Protein AF-A0A818BGX9-F1 (afdb_monomer)

Solvent-accessible surface area (backbone atoms only — not comparable to full-atom values): 33269 Å² total; per-residue (Å²): 142,80,85,79,82,78,72,84,65,78,81,66,93,60,72,64,82,70,51,73,83,67,43,40,22,40,37,16,56,45,73,64,60,43,51,55,49,51,53,52,30,45,78,64,61,48,60,58,11,75,80,38,53,49,76,35,59,57,64,50,72,66,58,55,50,48,51,55,51,49,47,65,74,65,59,83,63,62,62,47,40,38,39,36,38,64,73,37,43,53,87,83,72,90,60,61,64,45,74,52,76,49,76,57,94,96,38,80,45,69,38,37,38,37,58,46,76,44,52,84,87,57,50,73,67,56,49,50,50,54,51,49,50,58,62,46,47,69,38,68,70,68,69,93,82,58,80,88,78,63,86,72,74,76,74,72,97,62,77,32,60,43,54,78,37,94,31,13,29,40,20,46,35,44,57,77,51,80,71,48,45,50,45,36,33,73,78,67,58,37,38,33,36,38,38,37,45,25,75,65,57,40,67,74,66,44,48,66,61,52,38,49,75,41,75,26,47,71,44,79,52,69,40,81,77,64,62,68,60,46,68,70,70,34,65,72,52,40,54,50,46,68,60,49,50,60,56,55,44,49,54,40,70,69,28,35,93,91,53,53,36,29,34,38,36,21,22,74,79,20,27,32,58,27,28,27,51,52,40,52,49,32,46,73,67,71,39,51,75,68,47,29,47,49,52,40,31,63,20,30,51,68,21,38,49,64,27,54,48,79,66,82,47,103,48,69,82,91,78,89,70,70,45,53,74,44,77,42,78,31,34,44,31,44,29,39,72,91,44,87,84,57,60,54,74,44,81,54,54,87,87,59,50,51,86,70,79,44,80,45,45,40,66,29,26,45,35,42,34,34,32,41,27,32,72,83,79,72,42,62,51,90,68,82,39,42,36,43,34,37,31,32,74,87,78,69,48,75,42,78,42,72,45,48,64,46,95,58,93,68,42,38,28,41,34,78,49,38,39,62,84,47,25,72,76,56,49,30,61,56,45,50,22,30,34,31,41,35,43,38,43,95,44,39,73,70,62,51,74,45,55,50,29,72,49,35,36,41,42,45,88,54,80,50,60,80,75,80,51,74,73,55,75,77,46,85,73,81,85,83,78,84,79,73,82,76,79,78,84,74,78,61,66,67,60,55,50,52,55,53,51,56,68,48,44,63,59,54,51,50,54,54,46,37,62,74,72,63,70,73,72,84,83,62,71,87,49,72,43,46,51,46,20,54,51,28,48,50,49,52,54,52,48,52,53,41,36,77,74,75,42,53,73,68,61,40,50,54,52,47,56,61,43,44,53,54,25,49,58,21,39,53,53,38,52,50,53,53,49,55,54,48,65,75,70,108

Foldseek 3Di:
DDPPPDDPPPPDDDQDWDDQQDFEAEEAQDPVVQVVVVVVCSVLVHGDHPVRYYHDLEDDPVNVVVCQVSCVVRPPDLEYEYEYEARRHYPPPPDQKDWDWDDDPNDIGIRIYGYHYDHPPDDPVNSSVVSLCVVVCQLEVDDPPPPPPHDDDPHDPAFFWTALDPQEIEFFDAQDDLVVLLCCCPVVVAAEEEEQAAPVRCVVRVRCVSNVVNNHHYHYQHDDDQDPCCCFPPPVSVVSCVPRLVVVLCLRHVADPVRGHYYYYYYNGSAASVLASQLVSSVVSVDDNSSSLSNRCRRGVNNSNRYDYAPVDPHHDDDQAAFAKAKDFWWKWKAFPVDRPDIDIDTDHPQDADPDAAEHELRIKIKIKIWMATPPPRFTDDADFKWKWKAAPPLRDIQIDGFDFDPDRGTMTMDMGRCNVCVVSVQQDWFWIWIWIWTDHPRYPDTDIHTHYRTYTYHHPDDRPPDPNVVCVPPDDDDDDDDDDDDDDDDDVVVVVVVVVVVCVVVVVVVVVCVVVVPDPPPQDPDDLSVLQVVLVVVLVVLVVCCVPPDPPVVSVVVNVVSVVSNVVSVVVRVVVVVVVVVVVD

Sequence (586 aa):
MLSINNNKQTLQDDKLIENENFGLGIIAETKEDLQLFQEICLKNFLPISKNNCHISLECNQNIIEYYLTTGINYLHSEYAMIVLLKNVQYSELSSLLYQKEFSLNNKLYTYHLRILIQNNNESQEELITKILNNLLSEVFFIDHDDHASIPSLPAPKQPQFVSISSYSQIACWPLPRRRDLKRFRQDLGVTHILTLLNNNEIKQTNICNHIKSADIESLHVPIAGAEISIFTSSQATIDLLMEQLPTIRDLLLNSTITTPVKMIIHCAAGLHRTGTITYLLLRLCHFTSNQALLIINRTRAITARQGKFIGSTDHTIDVKVTSEVTLENVELNIADRDNAAQVKTYKLTYPNPLSNNLEIDYHQKLIVKFQIKDKQTDEFIRVQQTFLRFTNKQSNKEVIYLAEATNGVNSQYKVEVDLTINANDFHHQSGAYELVLIVGDALLQKSFSWKLNDNIQLSFHEDSVPDTDHLSLYSAKREIIHQFREEEKRPPTIVSLVFSGLTLLPLLILLISWLKLGFNLSGLPLGLSPLGFHISHGAAFALMYFYWKYLDMFQTMRYLALVSIPLFLFGHRVLAILAARREKKA

Radius of gyration: 58.37 Å; Cα contacts (8 Å, |Δi|>4): 889; chains: 1; bounding box: 131×66×163 Å

pLDDT: mean 79.51, std 16.0, range [22.09, 96.88]

Mean predicted aligned error: 18.58 Å

Secondary structure (DSSP, 8-state):
------------S------TT-SEEEEESSHHHHHHHHHHHHHTT--EEEEEEEE-SB--HHHHHHHHHHHHHT-S-SEEEEEE-TT-B-TT---SEEEEEEEETTEEEEEEEEEEE--TT--HHHHHHHHHHHHHHHHH---TT-TTTS-PPPPPSSPPPEEEETTEEEEEES---HHHHHHHHHTT---EEEE---HHHHHHH-HHHHHHHTT-EEEE-----S-TTHHHH-HHHHHHHHHHHHHHHHHHHT-BTTB-EEEEEE-SSSSHHHHHHHHHHHHHTT--HHHHHHHHHHH-HHHHHH---TTTSS--------B-EEEEEEEEEEEESS-TT-EEEEEE-TTPPB-S-EEE-TTEEEEEEEEEEETTT--B---SEEEEEEEETTT--EEEEEPEEPSSSS--EEEEEETTTSGGGGTT--EEEEEEEEEE-TTBS--EEEEEEEEEEE--SS-------GGGGGSPPPP----PPPPP-PPPHHHHHHHHHHHHHHHHHHHHHHHHTT---TT---SHHHHHHHHHHHHHHHHHHHHHHT--HHHHHHHHHHHHHHHHHHHHHHHHHHHHHHHTT-

Structure (mmCIF, N/CA/C/O backbone):
data_AF-A0A818BGX9-F1
#
_entry.id   AF-A0A818BGX9-F1
#
loop_
_atom_site.group_PDB
_atom_site.id
_atom_site.type_symbol
_atom_site.label_atom_id
_atom_site.label_alt_id
_atom_site.label_comp_id
_atom_site.label_asym_id
_atom_site.label_entity_id
_atom_site.label_seq_id
_atom_site.pdbx_PDB_ins_code
_atom_site.Cartn_x
_atom_site.Cartn_y
_atom_site.Cartn_z
_atom_site.occupancy
_atom_site.B_iso_or_equiv
_atom_site.auth_seq_id
_atom_site.auth_comp_id
_atom_site.auth_asym_id
_atom_site.auth_atom_id
_atom_site.pdbx_PDB_model_num
ATOM 1 N N . MET A 1 1 ? -10.110 -8.959 4.797 1.00 25.20 1 MET A N 1
ATOM 2 C CA . MET A 1 1 ? -11.394 -8.805 4.083 1.00 25.20 1 MET A CA 1
ATOM 3 C C . MET A 1 1 ? -12.495 -8.700 5.134 1.00 25.20 1 MET A C 1
ATOM 5 O O . MET A 1 1 ? -13.000 -9.712 5.585 1.00 25.20 1 MET A O 1
ATOM 9 N N . LEU A 1 2 ? -12.786 -7.485 5.597 1.00 22.75 2 LEU A N 1
ATOM 10 C CA . LEU A 1 2 ? -13.948 -7.161 6.430 1.00 22.75 2 LEU A CA 1
ATOM 11 C C . LEU A 1 2 ? -14.461 -5.825 5.886 1.00 22.75 2 LEU A C 1
ATOM 13 O O . LEU A 1 2 ? -13.975 -4.766 6.266 1.00 22.75 2 LEU A O 1
ATOM 17 N N . SER A 1 3 ? -15.358 -5.883 4.900 1.00 22.09 3 SER A N 1
ATOM 18 C CA . SER A 1 3 ? -16.088 -4.704 4.441 1.00 22.09 3 SER A CA 1
ATOM 19 C C . SER A 1 3 ? -17.180 -4.419 5.465 1.00 22.09 3 SER A C 1
ATOM 21 O O . SER A 1 3 ? -18.201 -5.107 5.505 1.00 22.09 3 SER A O 1
ATOM 23 N N . ILE A 1 4 ? -16.959 -3.428 6.321 1.00 27.66 4 ILE A N 1
ATOM 24 C CA . ILE A 1 4 ? -18.020 -2.890 7.166 1.00 27.66 4 ILE A CA 1
ATOM 25 C C . ILE A 1 4 ? -18.866 -2.001 6.253 1.00 27.66 4 ILE A C 1
ATOM 27 O O . ILE A 1 4 ? -18.464 -0.895 5.893 1.00 27.66 4 ILE A O 1
ATOM 31 N N . ASN A 1 5 ? -20.012 -2.526 5.816 1.00 22.70 5 ASN A N 1
ATOM 32 C CA . ASN A 1 5 ? -21.036 -1.747 5.130 1.00 22.70 5 ASN A CA 1
ATOM 33 C C . ASN A 1 5 ? -21.597 -0.713 6.113 1.00 22.70 5 ASN A C 1
ATOM 35 O O . ASN A 1 5 ? -22.509 -1.003 6.883 1.00 22.70 5 ASN A O 1
ATOM 39 N N . ASN A 1 6 ? -21.057 0.503 6.069 1.00 27.59 6 ASN A N 1
ATOM 40 C CA . ASN A 1 6 ? -21.626 1.658 6.749 1.00 27.59 6 ASN A CA 1
ATOM 41 C C . ASN A 1 6 ? -22.744 2.244 5.884 1.00 27.59 6 ASN A C 1
ATOM 43 O O . ASN A 1 6 ? -22.560 3.227 5.167 1.00 27.59 6 ASN A O 1
ATOM 47 N N . ASN A 1 7 ? -23.935 1.653 5.980 1.00 23.97 7 ASN A N 1
ATOM 48 C CA . ASN A 1 7 ? -25.135 2.438 5.742 1.00 23.97 7 ASN A CA 1
ATOM 49 C C . ASN A 1 7 ? -25.227 3.471 6.868 1.00 23.97 7 ASN A C 1
ATOM 51 O O . ASN A 1 7 ? -25.398 3.113 8.031 1.00 23.97 7 ASN A O 1
ATOM 55 N N . LYS A 1 8 ? -25.143 4.758 6.509 1.00 26.56 8 LYS A N 1
ATOM 56 C CA . LYS A 1 8 ? -25.693 5.851 7.315 1.00 26.56 8 LYS A CA 1
ATOM 57 C C . LYS A 1 8 ? -27.200 5.614 7.451 1.00 26.56 8 LYS A C 1
ATOM 59 O O . LYS A 1 8 ? -27.995 6.176 6.706 1.00 26.56 8 LYS A O 1
ATOM 64 N N . GLN A 1 9 ? -27.597 4.794 8.414 1.00 23.12 9 GLN A N 1
ATOM 65 C CA . GLN A 1 9 ? -28.714 5.202 9.240 1.00 23.12 9 GLN A CA 1
ATOM 66 C C . GLN A 1 9 ? -28.134 6.210 10.220 1.00 23.12 9 GLN A C 1
ATOM 68 O O . GLN A 1 9 ? -27.213 5.914 10.976 1.00 23.12 9 GLN A O 1
ATOM 73 N N . THR A 1 10 ? -28.623 7.441 10.112 1.00 25.50 10 THR A N 1
ATOM 74 C CA . THR A 1 10 ? -28.671 8.397 11.215 1.00 25.50 10 THR A CA 1
ATOM 75 C C . THR A 1 10 ? -28.827 7.629 12.523 1.00 25.50 10 THR A C 1
ATOM 77 O O . THR A 1 10 ? -29.871 7.010 12.730 1.00 25.50 10 THR A O 1
ATOM 80 N N . LEU A 1 11 ? -27.770 7.606 13.343 1.00 26.84 11 LEU A N 1
ATOM 81 C CA . LEU A 1 11 ? -27.820 7.076 14.700 1.00 26.84 11 LEU A CA 1
ATOM 82 C C . LEU A 1 11 ? -28.851 7.916 15.443 1.00 26.84 11 LEU A C 1
ATOM 84 O O . LEU A 1 11 ? -28.575 9.046 15.841 1.00 26.84 11 LEU A O 1
ATOM 88 N N . GLN A 1 12 ? -30.063 7.374 15.506 1.00 26.20 12 GLN A N 1
ATOM 89 C CA . GLN A 1 12 ? -31.134 7.875 16.336 1.00 26.20 12 GLN A CA 1
ATOM 90 C C . GLN A 1 12 ? -30.629 7.925 17.774 1.00 26.20 12 GLN A C 1
ATOM 92 O O . GLN A 1 12 ? -29.952 7.007 18.248 1.00 26.20 12 GLN A O 1
ATOM 97 N N . ASP A 1 13 ? -30.948 9.039 18.424 1.00 34.31 13 ASP A N 1
ATOM 98 C CA . ASP A 1 13 ? -31.049 9.156 19.867 1.00 34.31 13 ASP A CA 1
ATOM 99 C C . ASP A 1 13 ? -31.645 7.867 20.434 1.00 34.31 13 ASP A C 1
ATOM 101 O O . ASP A 1 13 ? -32.786 7.574 20.112 1.00 34.31 13 ASP A O 1
ATOM 105 N N . ASP A 1 14 ? -30.863 7.076 21.178 1.00 36.25 14 ASP A N 1
ATOM 106 C CA . ASP A 1 14 ? -31.339 6.095 22.168 1.00 36.25 14 ASP A CA 1
ATOM 107 C C . ASP A 1 14 ? -30.148 5.345 22.798 1.00 36.25 14 ASP A C 1
ATOM 109 O O . ASP A 1 14 ? -29.840 4.191 22.500 1.00 36.25 14 ASP A O 1
ATOM 113 N N . LYS A 1 15 ? -29.449 6.015 23.721 1.00 36.53 15 LYS A N 1
ATOM 114 C CA . LYS A 1 15 ? -28.529 5.378 24.680 1.00 36.53 15 LYS A CA 1
ATOM 115 C C . LYS A 1 15 ? -29.202 5.372 26.051 1.00 36.53 15 LYS A C 1
ATOM 117 O O . LYS A 1 15 ? -28.933 6.232 26.886 1.00 36.53 15 LYS A O 1
ATOM 122 N N . LEU A 1 16 ? -30.133 4.441 26.259 1.00 37.06 16 LEU A N 1
ATOM 123 C CA . LEU A 1 16 ? -30.918 4.363 27.494 1.00 37.06 16 LEU A CA 1
ATOM 124 C C . LEU A 1 16 ? -30.311 3.388 28.502 1.00 37.06 16 LEU A C 1
ATOM 126 O O . LEU A 1 16 ? -30.091 2.211 28.230 1.00 37.06 16 LEU A O 1
ATOM 130 N N . ILE A 1 17 ? -30.063 3.916 29.695 1.00 44.72 17 ILE A N 1
ATOM 131 C CA . ILE A 1 17 ? -29.508 3.224 30.852 1.00 44.72 17 ILE A CA 1
ATOM 132 C C . ILE A 1 17 ? -30.648 3.028 31.845 1.00 44.72 17 ILE A C 1
ATOM 134 O O . ILE A 1 17 ? -31.070 3.985 32.492 1.00 44.72 17 ILE A O 1
ATOM 138 N N . GLU A 1 18 ? -31.115 1.795 32.010 1.00 41.09 18 GLU A N 1
ATOM 139 C CA . GLU A 1 18 ? -32.065 1.447 33.065 1.00 41.09 18 GLU A CA 1
ATOM 140 C C . GLU A 1 18 ? -31.373 0.633 34.155 1.00 41.09 18 GLU A C 1
ATOM 142 O O . GLU A 1 18 ? -30.924 -0.490 33.939 1.00 41.09 18 GLU A O 1
ATOM 147 N N . ASN A 1 19 ? -31.294 1.216 35.350 1.00 43.47 19 ASN A N 1
ATOM 148 C CA . ASN A 1 19 ? -31.207 0.470 36.599 1.00 43.47 19 ASN A CA 1
ATOM 149 C C . ASN A 1 19 ? -31.878 1.340 37.670 1.00 43.47 19 ASN A C 1
ATOM 151 O O . ASN A 1 19 ? -31.288 2.299 38.163 1.00 43.47 19 ASN A O 1
ATOM 155 N N . GLU A 1 20 ? -33.158 1.084 37.948 1.00 45.78 20 GLU A N 1
ATOM 156 C CA . GLU A 1 20 ? -34.030 2.019 38.682 1.00 45.78 20 GLU A CA 1
ATOM 157 C C . GLU A 1 20 ? -33.671 2.194 40.165 1.00 45.78 20 GLU A C 1
ATOM 159 O O . GLU A 1 20 ? -34.152 3.123 40.810 1.00 45.78 20 GLU A O 1
ATOM 164 N N . ASN A 1 21 ? -32.813 1.333 40.717 1.00 45.28 21 ASN A N 1
ATOM 165 C CA . ASN A 1 21 ? -32.741 1.164 42.167 1.00 45.28 21 ASN A CA 1
ATOM 166 C C . ASN A 1 21 ? -31.435 1.624 42.823 1.00 45.28 21 ASN A C 1
ATOM 168 O O . ASN A 1 21 ? -31.417 1.759 44.043 1.00 45.28 21 ASN A O 1
ATOM 172 N N . PHE A 1 22 ? -30.349 1.881 42.080 1.00 53.53 22 PHE A N 1
ATOM 173 C CA . PHE A 1 22 ? -29.085 2.273 42.716 1.00 53.53 22 PHE A CA 1
ATOM 174 C C . PHE A 1 22 ? -28.110 3.011 41.779 1.00 53.53 22 PHE A C 1
ATOM 176 O O . PHE A 1 22 ? -27.822 2.546 40.675 1.00 53.53 22 PHE A O 1
ATOM 183 N N . GLY A 1 23 ? -27.591 4.162 42.228 1.00 61.81 23 GLY A N 1
ATOM 184 C CA . GLY A 1 23 ? -26.737 5.057 41.444 1.00 61.81 23 GLY A CA 1
ATOM 185 C C . GLY A 1 23 ? -26.395 6.375 42.161 1.00 61.81 23 GLY A C 1
ATOM 186 O O . GLY A 1 23 ? -26.881 6.626 43.263 1.00 61.81 23 GLY A O 1
ATOM 187 N N . LEU A 1 24 ? -25.567 7.198 41.513 1.00 70.12 24 LEU A N 1
ATOM 188 C CA . LEU A 1 24 ? -25.260 8.596 41.802 1.00 70.12 24 LEU A CA 1
ATOM 189 C C . LEU A 1 24 ? -26.543 9.352 42.156 1.00 70.12 24 LEU A C 1
ATOM 191 O O . LEU A 1 24 ? -27.489 9.391 41.364 1.00 70.12 24 LEU A O 1
ATOM 195 N N . GLY A 1 25 ? -26.557 9.906 43.364 1.00 75.00 25 GLY A N 1
ATOM 196 C CA . GLY A 1 25 ? -27.615 10.777 43.829 1.00 75.00 25 GLY A CA 1
ATOM 197 C C . GLY A 1 25 ? -27.369 12.210 43.389 1.00 75.00 25 GLY A C 1
ATOM 198 O O . GLY A 1 25 ? -26.225 12.659 43.395 1.00 75.00 25 GLY A O 1
ATOM 199 N N . ILE A 1 26 ? -28.416 12.932 43.005 1.00 79.50 26 ILE A N 1
ATOM 200 C CA . ILE A 1 26 ? -28.306 14.349 42.632 1.00 79.50 26 ILE A CA 1
ATOM 201 C C . ILE A 1 26 ? -29.269 15.165 43.468 1.00 79.50 26 ILE A C 1
ATOM 203 O O . ILE A 1 26 ? -30.447 14.822 43.593 1.00 79.50 26 ILE A O 1
ATOM 207 N N . ILE A 1 27 ? -28.754 16.261 44.014 1.00 83.00 27 ILE A N 1
ATOM 208 C CA . ILE A 1 27 ? -29.549 17.275 44.693 1.00 83.00 27 ILE A CA 1
ATOM 209 C C . ILE A 1 27 ? -29.420 18.568 43.899 1.00 83.00 27 ILE A C 1
ATOM 211 O O . ILE A 1 27 ? -28.313 19.048 43.642 1.00 83.00 27 ILE A O 1
ATOM 215 N N . ALA A 1 28 ? -30.567 19.104 43.498 1.00 83.12 28 ALA A N 1
ATOM 216 C CA . ALA A 1 28 ? -30.680 20.348 42.754 1.00 83.12 28 ALA A CA 1
ATOM 217 C C . ALA A 1 28 ? -31.635 21.307 43.470 1.00 83.12 28 ALA A C 1
ATOM 219 O O . ALA A 1 28 ? -32.585 20.872 44.119 1.00 83.12 28 ALA A O 1
ATOM 220 N N . GLU A 1 29 ? -31.414 22.609 43.313 1.00 81.00 29 GLU A N 1
ATOM 221 C CA . GLU A 1 29 ? -32.342 23.629 43.810 1.00 81.00 29 GLU A CA 1
ATOM 222 C C . GLU A 1 29 ? -33.623 23.669 42.962 1.00 81.00 29 GLU A C 1
ATOM 224 O O . GLU A 1 29 ? -34.730 23.749 43.496 1.00 81.00 29 GLU A O 1
ATOM 229 N N . THR A 1 30 ? -33.480 23.572 41.636 1.00 81.44 30 THR A N 1
ATOM 230 C CA . THR A 1 30 ? -34.592 23.666 40.688 1.00 81.44 30 THR A CA 1
ATOM 231 C C . THR A 1 30 ? -34.839 22.345 39.960 1.00 81.44 30 THR A C 1
ATOM 233 O O . THR A 1 30 ? -33.956 21.500 39.793 1.00 81.44 30 THR A O 1
ATOM 236 N N . LYS A 1 31 ? -36.080 22.161 39.493 1.00 80.56 31 LYS A N 1
ATOM 237 C CA . LYS A 1 31 ? -36.464 20.997 38.682 1.00 80.56 31 LYS A CA 1
ATOM 238 C C . LYS A 1 31 ? -35.789 21.001 37.306 1.00 80.56 31 LYS A C 1
ATOM 240 O O . LYS A 1 31 ? -35.501 19.933 36.775 1.00 80.56 31 LYS A O 1
ATOM 245 N N . GLU A 1 32 ? -35.553 22.185 36.751 1.00 82.75 32 GLU A N 1
ATOM 246 C CA . GLU A 1 32 ? -34.944 22.380 35.433 1.00 82.75 32 GLU A CA 1
ATOM 247 C C . GLU A 1 32 ? -33.469 21.963 35.448 1.00 82.75 32 GLU A C 1
ATOM 249 O O . GLU A 1 32 ? -33.052 21.170 34.605 1.00 82.75 32 GLU A O 1
ATOM 254 N N . ASP A 1 33 ? -32.713 22.379 36.469 1.00 80.56 33 ASP A N 1
ATOM 255 C CA . ASP A 1 33 ? -31.312 21.975 36.641 1.00 80.56 33 ASP A CA 1
ATOM 256 C C . ASP A 1 33 ? -31.177 20.462 36.836 1.00 80.56 33 ASP A C 1
ATOM 258 O O . ASP A 1 33 ? -30.280 19.828 36.273 1.00 80.56 33 ASP A O 1
ATOM 262 N N . LEU A 1 34 ? -32.100 19.865 37.600 1.00 82.12 34 LEU A N 1
ATOM 263 C CA . LEU A 1 34 ? -32.136 18.422 37.809 1.00 82.12 34 LEU A CA 1
ATOM 264 C C . LEU A 1 34 ? -32.373 17.668 36.496 1.00 82.12 34 LEU A C 1
ATOM 266 O O . LEU A 1 34 ? -31.681 16.688 36.228 1.00 82.12 34 LEU A O 1
ATOM 270 N N . GLN A 1 35 ? -33.329 18.119 35.678 1.00 81.94 35 GLN A N 1
ATOM 271 C CA . GLN A 1 35 ? -33.636 17.497 34.387 1.00 81.94 35 GLN A CA 1
ATOM 272 C C . GLN A 1 35 ? -32.475 17.636 33.400 1.00 81.94 35 GLN A C 1
ATOM 274 O O . GLN A 1 35 ? -32.057 16.644 32.804 1.00 81.94 35 GLN A O 1
ATOM 279 N N . LEU A 1 36 ? -31.895 18.833 33.290 1.00 82.88 36 LEU A N 1
ATOM 280 C CA . LEU A 1 36 ? -30.740 19.077 32.431 1.00 82.88 36 LEU A CA 1
ATOM 281 C C . LEU A 1 36 ? -29.560 18.179 32.826 1.00 82.88 36 LEU A C 1
ATOM 283 O O . LEU A 1 36 ? -28.926 17.552 31.977 1.00 82.88 36 LEU A O 1
ATOM 287 N N . PHE A 1 37 ? -29.279 18.067 34.126 1.00 81.00 37 PHE A N 1
ATOM 288 C CA . PHE A 1 37 ? -28.183 17.234 34.608 1.00 81.00 37 PHE A CA 1
ATOM 289 C C . PHE A 1 37 ? -28.470 15.731 34.467 1.00 81.00 37 PHE A C 1
ATOM 291 O O . PHE A 1 37 ? -27.557 14.956 34.179 1.00 81.00 37 PHE A O 1
ATOM 298 N N . GLN A 1 38 ? -29.731 15.306 34.595 1.00 77.94 38 GLN A N 1
ATOM 299 C CA . GLN A 1 38 ? -30.161 13.938 34.294 1.00 77.94 38 GLN A CA 1
ATOM 300 C C . GLN A 1 38 ? -29.899 13.574 32.826 1.00 77.94 38 GLN A C 1
ATOM 302 O O . GLN A 1 38 ? -29.331 12.514 32.555 1.00 77.94 38 GLN A O 1
ATOM 307 N N . GLU A 1 39 ? -30.235 14.458 31.884 1.00 77.19 39 GLU A N 1
ATOM 308 C CA . GLU A 1 39 ? -29.940 14.259 30.459 1.00 77.19 39 GLU A CA 1
ATOM 309 C C . GLU A 1 39 ? -28.435 14.181 30.188 1.00 77.19 39 GLU A C 1
ATOM 311 O O . GLU A 1 39 ? -27.972 13.315 29.441 1.00 77.19 39 GLU A O 1
ATOM 316 N N . ILE A 1 40 ? -27.650 15.047 30.830 1.00 78.19 40 ILE A N 1
ATOM 317 C CA . ILE A 1 40 ? -26.187 15.030 30.736 1.00 78.19 40 ILE A CA 1
ATOM 318 C C . ILE A 1 40 ? -25.622 13.713 31.277 1.00 78.19 40 ILE A C 1
ATOM 320 O O . ILE A 1 40 ? -24.754 13.110 30.642 1.00 78.19 40 ILE A O 1
ATOM 324 N N . CYS A 1 41 ? -26.119 13.234 32.418 1.00 74.75 41 CYS A N 1
ATOM 325 C CA . CYS A 1 41 ? -25.700 11.962 32.998 1.00 74.75 41 CYS A CA 1
ATOM 326 C C . CYS A 1 41 ? -25.994 10.788 32.060 1.00 74.75 41 CYS A C 1
ATOM 328 O O . CYS A 1 41 ? -25.132 9.927 31.878 1.00 74.75 41 CYS A O 1
ATOM 330 N N . LEU A 1 42 ? -27.172 10.777 31.430 1.00 71.69 42 LEU A N 1
ATOM 331 C CA . LEU A 1 42 ? -27.552 9.764 30.445 1.00 71.69 42 LEU A CA 1
ATOM 332 C C . LEU A 1 42 ? -26.627 9.796 29.222 1.00 71.69 42 LEU A C 1
ATOM 334 O O . LEU A 1 42 ? -26.063 8.764 28.860 1.00 71.69 42 LEU A O 1
ATOM 338 N N . LYS A 1 43 ? -26.372 10.983 28.655 1.00 70.25 43 LYS A N 1
ATOM 339 C CA . LYS A 1 43 ? -25.442 11.165 27.523 1.00 70.25 43 LYS A CA 1
ATOM 340 C C . LYS A 1 43 ? -24.018 10.685 27.837 1.00 70.25 43 LYS A C 1
ATOM 342 O O . LYS A 1 43 ? -23.333 10.176 26.952 1.00 70.25 43 LYS A O 1
ATOM 347 N N . ASN A 1 44 ? -23.584 10.806 29.093 1.00 67.69 44 ASN A N 1
ATOM 348 C CA . ASN A 1 44 ? -22.228 10.470 29.540 1.00 67.69 44 ASN A CA 1
ATOM 349 C C . ASN A 1 44 ? -22.095 9.096 30.219 1.00 67.69 44 ASN A C 1
ATOM 351 O O . ASN A 1 44 ? -21.026 8.766 30.729 1.00 67.69 44 ASN A O 1
ATOM 355 N N . PHE A 1 45 ? -23.146 8.275 30.219 1.00 65.88 45 PHE A N 1
ATOM 356 C CA . PHE A 1 45 ? -23.182 6.972 30.893 1.00 65.88 45 PHE A CA 1
ATOM 357 C C . PHE A 1 45 ? -22.917 6.992 32.402 1.00 65.88 45 PHE A C 1
ATOM 359 O O . PHE A 1 45 ? -22.525 5.980 32.994 1.00 65.88 45 PHE A O 1
ATOM 366 N N . LEU A 1 46 ? -23.190 8.125 33.048 1.00 70.19 46 LEU A N 1
ATOM 367 C CA . LEU A 1 46 ? -23.049 8.250 34.490 1.00 70.19 46 LEU A CA 1
ATOM 368 C C . LEU A 1 46 ? -24.122 7.428 35.208 1.00 70.19 46 LEU A C 1
ATOM 370 O O . LEU A 1 46 ? -25.266 7.336 34.740 1.00 70.19 46 LEU A O 1
ATOM 374 N N . PRO A 1 47 ? -23.774 6.787 36.337 1.00 66.25 47 PRO A N 1
ATOM 375 C CA . PRO A 1 47 ? -24.670 5.854 36.962 1.00 66.25 47 PRO A CA 1
ATOM 376 C C . PRO A 1 47 ? -25.739 6.510 37.814 1.00 66.25 47 PRO A C 1
ATOM 378 O O . PRO A 1 47 ? -25.680 6.383 39.015 1.00 66.25 47 PRO A O 1
ATOM 381 N N . ILE A 1 48 ? -26.709 7.198 37.220 1.00 68.00 48 ILE A N 1
ATOM 382 C CA . ILE A 1 48 ? -27.771 7.907 37.945 1.00 68.00 48 ILE A CA 1
ATOM 383 C C . ILE A 1 48 ? -28.914 6.979 38.391 1.00 68.00 48 ILE A C 1
ATOM 385 O O . ILE A 1 48 ? -29.268 6.046 37.669 1.00 68.00 48 ILE A O 1
ATOM 389 N N . SER A 1 49 ? -29.509 7.246 39.560 1.00 66.88 49 SER A N 1
ATOM 390 C CA . SER A 1 49 ? -30.755 6.605 40.015 1.00 66.88 49 SER A CA 1
ATOM 391 C C . SER A 1 49 ? -31.864 7.648 40.143 1.00 66.88 49 SER A C 1
ATOM 393 O O . SER A 1 49 ? -31.699 8.648 40.842 1.00 66.88 49 SER A O 1
ATOM 395 N N . LYS A 1 50 ? -33.014 7.407 39.493 1.00 64.12 50 LYS A N 1
ATOM 396 C CA . LYS A 1 50 ? -34.187 8.302 39.559 1.00 64.12 50 LYS A CA 1
ATOM 397 C C . LYS A 1 50 ? -34.720 8.440 40.989 1.00 64.12 50 LYS A C 1
ATOM 399 O O . LYS A 1 50 ? -35.135 9.525 41.378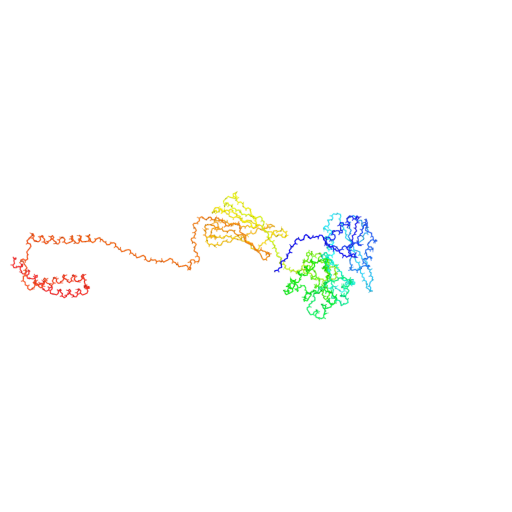 1.00 64.12 50 LYS A O 1
ATOM 404 N N . ASN A 1 51 ? -34.651 7.361 41.770 1.00 62.44 51 ASN A N 1
ATOM 405 C CA . ASN A 1 51 ? -35.084 7.332 43.170 1.00 62.44 51 ASN A CA 1
ATOM 406 C C . ASN A 1 51 ? -34.130 8.097 44.103 1.00 62.44 51 ASN A C 1
ATOM 408 O O . ASN A 1 51 ? -34.520 8.478 45.202 1.00 62.44 51 ASN A O 1
ATOM 412 N N . ASN A 1 52 ? -32.910 8.365 43.632 1.00 68.19 52 ASN A N 1
ATOM 413 C CA . ASN A 1 52 ? -31.870 9.114 44.328 1.00 68.19 52 ASN A CA 1
ATOM 414 C C . ASN A 1 52 ? -31.729 10.533 43.735 1.00 68.19 52 ASN A C 1
ATOM 416 O O . ASN A 1 52 ? -30.642 11.091 43.661 1.00 68.19 52 ASN A O 1
ATOM 420 N N . CYS A 1 53 ? -32.800 11.129 43.221 1.00 73.88 53 CYS A N 1
ATOM 421 C CA . CYS A 1 53 ? -32.776 12.500 42.713 1.00 73.88 53 CYS A CA 1
ATOM 422 C C . CYS A 1 53 ? -33.737 13.347 43.548 1.00 73.88 53 CYS A C 1
ATOM 424 O O . CYS A 1 53 ? -34.927 13.039 43.609 1.00 73.88 53 CYS A O 1
ATOM 426 N N . HIS A 1 54 ? -33.244 14.412 44.182 1.00 73.81 54 HIS A N 1
ATOM 427 C CA . HIS A 1 54 ? -34.061 15.273 45.039 1.00 73.81 54 HIS A CA 1
ATOM 428 C C . HIS A 1 54 ? -33.951 16.740 44.646 1.00 73.81 54 HIS A C 1
ATOM 430 O O . HIS A 1 54 ? -32.902 17.217 44.214 1.00 73.81 54 HIS A O 1
ATOM 436 N N . ILE A 1 55 ? -35.054 17.455 44.850 1.00 76.12 55 ILE A N 1
ATOM 437 C CA . ILE A 1 55 ? -35.108 18.909 44.759 1.00 76.12 55 ILE A CA 1
ATOM 438 C C . ILE A 1 55 ? -35.088 19.432 46.194 1.00 76.12 55 ILE A C 1
ATOM 440 O O . ILE A 1 55 ? -36.026 19.172 46.949 1.00 76.12 55 ILE A O 1
ATOM 444 N N . SER A 1 56 ? -34.005 20.098 46.588 1.00 75.69 56 SER A N 1
ATOM 445 C CA . SER A 1 56 ? -33.846 20.677 47.924 1.00 75.69 56 SER A CA 1
ATOM 446 C C . SER A 1 56 ? -32.934 21.897 47.864 1.00 75.69 56 SER A C 1
ATOM 448 O O . SER A 1 56 ? -31.895 21.865 47.208 1.00 75.69 56 SER A O 1
ATOM 450 N N . LEU A 1 57 ? -33.314 22.954 48.584 1.00 69.81 57 LEU A N 1
ATOM 451 C CA . LEU A 1 57 ? -32.517 24.178 48.746 1.00 69.81 57 LEU A CA 1
ATOM 452 C C . LEU A 1 57 ? -31.292 23.955 49.652 1.00 69.81 57 LEU A C 1
ATOM 454 O O . LEU A 1 57 ? -30.273 24.620 49.486 1.00 69.81 57 LEU A O 1
ATOM 458 N N . GLU A 1 58 ? -31.378 22.989 50.572 1.00 75.25 58 GLU A N 1
ATOM 459 C CA . GLU A 1 58 ? -30.303 22.608 51.495 1.00 75.25 58 GLU A CA 1
ATOM 460 C C . GLU A 1 58 ? -30.068 21.094 51.506 1.00 75.25 58 GLU A C 1
ATOM 462 O O . GLU A 1 58 ? -31.011 20.295 51.491 1.00 75.25 58 GLU A O 1
ATOM 467 N N . CYS A 1 59 ? -28.798 20.697 51.592 1.00 77.00 59 CYS A N 1
ATOM 468 C CA . CYS A 1 59 ? -28.393 19.335 51.925 1.00 77.00 59 CYS A CA 1
ATOM 469 C C . CYS A 1 59 ? -28.129 19.237 53.436 1.00 77.00 59 CYS A C 1
ATOM 471 O O . CYS A 1 59 ? -27.101 19.707 53.916 1.00 77.00 59 CYS A O 1
ATOM 473 N N . ASN A 1 60 ? -29.055 18.629 54.185 1.00 75.81 60 ASN A N 1
ATOM 474 C CA . ASN A 1 60 ? -28.945 18.462 55.637 1.00 75.81 60 ASN A CA 1
ATOM 475 C C . ASN A 1 60 ? -28.546 17.027 56.040 1.00 75.81 60 ASN A C 1
ATOM 477 O O . ASN A 1 60 ? -28.592 16.086 55.241 1.00 75.81 60 ASN A O 1
ATOM 481 N N . GLN A 1 61 ? -28.200 16.845 57.319 1.00 75.69 61 GLN A N 1
ATOM 482 C CA . GLN A 1 61 ? -27.801 15.550 57.891 1.00 75.69 61 GLN A CA 1
ATOM 483 C C . GLN A 1 61 ? -28.861 14.448 57.677 1.00 75.69 61 GLN A C 1
ATOM 485 O O . GLN A 1 61 ? -28.513 13.288 57.470 1.00 75.69 61 GLN A O 1
ATOM 490 N N . ASN A 1 62 ? -30.152 14.804 57.666 1.00 73.56 62 ASN A N 1
ATOM 491 C CA . ASN A 1 62 ? -31.250 13.853 57.462 1.00 73.56 62 ASN A CA 1
ATOM 492 C C . ASN A 1 62 ? -31.254 13.269 56.043 1.00 73.56 62 ASN A C 1
ATOM 494 O O . ASN A 1 62 ? -31.525 12.082 55.877 1.00 73.56 62 ASN A O 1
ATOM 498 N N . ILE A 1 63 ? -30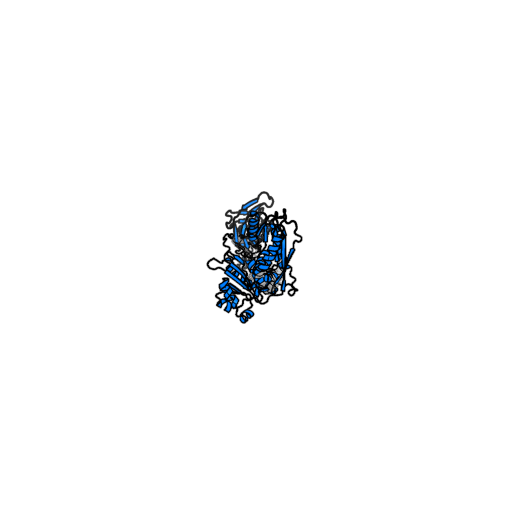.933 14.073 55.022 1.00 74.25 63 ILE A N 1
ATOM 499 C CA . ILE A 1 63 ? -30.800 13.591 53.640 1.00 74.25 63 ILE A CA 1
ATOM 500 C C . ILE A 1 63 ? -29.608 12.635 53.543 1.00 74.25 63 ILE A C 1
ATOM 502 O O . ILE A 1 63 ? -29.741 11.544 52.997 1.00 74.25 63 ILE A O 1
ATOM 506 N N . ILE A 1 64 ? -28.465 12.982 54.137 1.00 75.75 64 ILE A N 1
ATOM 507 C CA . ILE A 1 64 ? -27.295 12.091 54.186 1.00 75.75 64 ILE A CA 1
ATOM 508 C C . ILE A 1 64 ? -27.637 10.762 54.861 1.00 75.75 64 ILE A C 1
ATOM 510 O O . ILE A 1 64 ? -27.324 9.693 54.336 1.00 75.75 64 ILE A O 1
ATOM 514 N N . GLU A 1 65 ? -28.316 10.809 56.005 1.00 73.94 65 GLU A N 1
ATOM 515 C CA . GLU A 1 65 ? -28.716 9.610 56.730 1.00 73.94 65 GLU A CA 1
ATOM 516 C C . GLU A 1 65 ? -29.753 8.780 55.961 1.00 73.94 65 GLU A C 1
ATOM 518 O O . GLU A 1 65 ? -29.679 7.546 55.970 1.00 73.94 65 GLU A O 1
ATOM 523 N N . TYR A 1 66 ? -30.661 9.427 55.228 1.00 74.94 66 TYR A N 1
ATOM 524 C CA . TYR A 1 66 ? -31.574 8.760 54.303 1.00 74.94 66 TYR A CA 1
ATOM 525 C C . TYR A 1 66 ? -30.811 8.005 53.210 1.00 74.94 66 TYR A C 1
ATOM 527 O O . TYR A 1 66 ? -31.093 6.827 52.993 1.00 74.94 66 TYR A O 1
ATOM 535 N N . TYR A 1 67 ? -29.807 8.624 52.582 1.00 71.94 67 TYR A N 1
ATOM 536 C CA . TYR A 1 67 ? -28.962 7.990 51.562 1.00 71.94 67 TYR A CA 1
ATOM 537 C C . TYR A 1 67 ? -28.122 6.838 52.103 1.00 71.94 67 TYR A C 1
ATOM 539 O O . TYR A 1 67 ? -28.039 5.784 51.478 1.00 71.94 67 TYR A O 1
ATOM 547 N N . LEU A 1 68 ? -27.520 7.008 53.280 1.00 71.19 68 LEU A N 1
ATOM 548 C CA . LEU A 1 68 ? -26.775 5.938 53.941 1.00 71.19 68 LEU A CA 1
ATOM 549 C C . LEU A 1 68 ? -27.702 4.756 54.264 1.00 71.19 68 LEU A C 1
ATOM 551 O O . LEU A 1 68 ? -27.343 3.605 54.049 1.00 71.19 68 LEU A O 1
ATOM 555 N N . THR A 1 69 ? -28.919 5.025 54.738 1.00 69.38 69 THR A N 1
ATOM 556 C CA . THR A 1 69 ? -29.873 3.983 55.150 1.00 69.38 69 THR A CA 1
ATOM 557 C C . THR A 1 69 ? -30.525 3.283 53.956 1.00 69.38 69 THR A C 1
ATOM 559 O O . THR A 1 69 ? -30.647 2.060 53.952 1.00 69.38 69 THR A O 1
ATOM 562 N N . THR A 1 70 ? -30.903 4.019 52.908 1.00 65.38 70 THR A N 1
ATOM 563 C CA . THR A 1 70 ? -31.356 3.422 51.640 1.00 65.38 70 THR A CA 1
ATOM 564 C C . THR A 1 70 ? -30.229 2.642 50.977 1.00 65.38 70 THR A C 1
ATOM 566 O O . THR A 1 70 ? -30.446 1.506 50.563 1.00 65.38 70 THR A O 1
ATOM 569 N N . GLY A 1 71 ? -29.009 3.176 50.973 1.00 62.44 71 GLY A N 1
ATOM 570 C CA . GLY A 1 71 ? -27.830 2.476 50.480 1.00 62.44 71 GLY A CA 1
ATOM 571 C C . GLY A 1 71 ? -27.610 1.119 51.150 1.00 62.44 71 GLY A C 1
ATOM 572 O O . GLY A 1 71 ? -27.409 0.120 50.459 1.00 62.44 71 GLY A O 1
ATOM 573 N N . ILE A 1 72 ? -27.755 1.066 52.478 1.00 61.28 72 ILE A N 1
ATOM 574 C CA . ILE A 1 72 ? -27.691 -0.165 53.285 1.00 61.28 72 ILE A CA 1
ATOM 575 C C . ILE A 1 72 ? -28.872 -1.111 53.008 1.00 61.28 72 ILE A C 1
ATOM 577 O O . ILE A 1 72 ? -28.706 -2.329 52.992 1.00 61.28 72 ILE A O 1
ATOM 581 N N . ASN A 1 73 ? -30.074 -0.593 52.763 1.00 56.22 73 ASN A N 1
ATOM 582 C CA . ASN A 1 73 ? -31.243 -1.439 52.506 1.00 56.22 73 ASN A CA 1
ATOM 583 C C . ASN A 1 73 ? -31.237 -2.069 51.100 1.00 56.22 73 ASN A C 1
ATOM 585 O O . ASN A 1 73 ? -31.819 -3.138 50.909 1.00 56.22 73 ASN A O 1
ATOM 589 N N . TYR A 1 74 ? -30.564 -1.441 50.129 1.00 56.16 74 TYR A N 1
ATOM 590 C CA . TYR A 1 74 ? -30.553 -1.846 48.714 1.00 56.16 74 TYR A CA 1
ATOM 591 C C . TYR A 1 74 ? -29.191 -2.378 48.215 1.00 56.16 74 TYR A C 1
ATOM 593 O O . TYR A 1 74 ? -28.976 -2.481 47.008 1.00 56.16 74 TYR A O 1
ATOM 601 N N . LEU A 1 75 ? -28.272 -2.726 49.126 1.00 52.09 75 LEU A N 1
ATOM 602 C CA . LEU A 1 75 ? -26.852 -3.035 48.875 1.00 52.09 75 LEU A CA 1
ATOM 603 C C . LEU A 1 75 ? -26.552 -3.853 47.606 1.00 52.09 75 LEU A C 1
ATOM 605 O O . LEU A 1 75 ? -26.708 -5.079 47.569 1.00 52.09 75 LEU A O 1
ATOM 609 N N . HIS A 1 76 ? -25.970 -3.170 46.617 1.00 51.53 76 HIS A N 1
ATOM 610 C CA . HIS A 1 76 ? -25.238 -3.765 45.491 1.00 51.53 76 HIS A CA 1
ATOM 611 C C . HIS A 1 76 ? -23.849 -3.124 45.252 1.00 51.53 76 HIS A C 1
ATOM 613 O O . HIS A 1 76 ? -23.128 -3.580 44.365 1.00 51.53 76 HIS A O 1
ATOM 619 N N . SER A 1 77 ? -23.434 -2.127 46.051 1.00 53.84 77 SER A N 1
ATOM 620 C CA . SER A 1 77 ? -22.071 -1.561 46.069 1.00 53.84 77 SER A CA 1
ATOM 621 C C . SER A 1 77 ? -21.687 -1.043 47.463 1.00 53.84 77 SER A C 1
ATOM 623 O O . SER A 1 77 ? -22.550 -0.713 48.272 1.00 53.84 77 SER A O 1
ATOM 625 N N . GLU A 1 78 ? -20.383 -0.985 47.744 1.00 52.16 78 GLU A N 1
ATOM 626 C CA . GLU A 1 78 ? -19.804 -0.512 49.021 1.00 52.16 78 GLU A CA 1
ATOM 627 C C . GLU A 1 78 ? -19.818 1.021 49.164 1.00 52.16 78 GLU A C 1
ATOM 629 O O . GLU A 1 78 ? -19.603 1.553 50.254 1.00 52.16 78 GLU A O 1
ATOM 634 N N . TYR A 1 79 ? -20.077 1.719 48.056 1.00 59.19 79 TYR A N 1
ATOM 635 C CA . TYR A 1 79 ? -19.944 3.165 47.935 1.00 59.19 79 TYR A CA 1
ATOM 636 C C . TYR A 1 79 ? -21.149 3.760 47.200 1.00 59.19 79 TYR A C 1
ATOM 638 O O . TYR A 1 79 ? -21.626 3.185 46.213 1.00 59.19 79 TYR A O 1
ATOM 646 N N . ALA A 1 80 ? -21.604 4.928 47.652 1.00 66.00 80 ALA A N 1
ATOM 647 C CA . ALA A 1 80 ? -22.480 5.826 46.902 1.00 66.00 80 ALA A CA 1
ATOM 648 C C . ALA A 1 80 ? -21.885 7.231 46.815 1.00 66.00 80 ALA A C 1
ATOM 650 O O . ALA A 1 80 ? -21.009 7.623 47.587 1.00 66.00 80 ALA A O 1
ATOM 651 N N . MET A 1 81 ? -22.390 8.002 45.859 1.00 72.62 81 MET A N 1
ATOM 652 C CA . MET A 1 81 ? -21.959 9.369 45.614 1.00 72.62 81 MET A CA 1
ATOM 653 C C . MET A 1 81 ? -23.180 10.269 45.477 1.00 72.62 81 MET A C 1
ATOM 655 O O . MET A 1 81 ? -24.102 9.923 44.740 1.00 72.62 81 MET A O 1
ATOM 659 N N . ILE A 1 82 ? -23.173 11.410 46.161 1.00 77.75 82 ILE A N 1
ATOM 660 C CA . ILE A 1 82 ? -24.142 12.493 45.971 1.00 77.75 82 ILE A CA 1
ATOM 661 C C . ILE A 1 82 ? -23.439 13.655 45.277 1.00 77.75 82 ILE A C 1
ATOM 663 O O . ILE A 1 82 ? -22.337 14.037 45.666 1.00 77.75 82 ILE A O 1
ATOM 667 N N . VAL A 1 83 ? -24.091 14.230 44.271 1.00 77.88 83 VAL A N 1
ATOM 668 C CA . VAL A 1 83 ? -23.665 15.451 43.586 1.00 77.88 83 VAL A CA 1
ATOM 669 C C . VAL A 1 83 ? -24.611 16.588 43.963 1.00 77.88 83 VAL A C 1
ATOM 671 O O . VAL A 1 83 ? -25.820 16.491 43.752 1.00 77.88 83 VAL A O 1
ATOM 674 N N . LEU A 1 84 ? -24.051 17.660 44.523 1.00 81.50 84 LEU A N 1
ATOM 675 C CA . LEU A 1 84 ? -24.750 18.905 44.836 1.00 81.50 84 LEU A CA 1
ATOM 676 C C . LEU A 1 84 ? -24.512 19.910 43.701 1.00 81.50 84 LEU A C 1
ATOM 678 O O . LEU A 1 84 ? -23.357 20.234 43.408 1.00 81.50 84 LEU A O 1
ATOM 682 N N . LEU A 1 85 ? -25.582 20.385 43.056 1.00 80.19 85 LEU A N 1
ATOM 683 C CA . LEU A 1 85 ? -25.495 21.408 42.002 1.00 80.19 85 LEU A CA 1
ATOM 684 C C . LEU A 1 85 ? -25.316 22.822 42.595 1.00 80.19 85 LEU A C 1
ATOM 686 O O . LEU A 1 85 ? -25.616 23.041 43.767 1.00 80.19 85 LEU A O 1
ATOM 690 N N . LYS A 1 86 ? -24.836 23.770 41.771 1.00 71.94 86 LYS A N 1
ATOM 691 C CA . LYS A 1 86 ? -24.282 25.101 42.144 1.00 71.94 86 LYS A CA 1
ATOM 692 C C . LYS A 1 86 ? -25.009 25.874 43.255 1.00 71.94 86 LYS A C 1
ATOM 694 O O . LYS A 1 86 ? -24.358 26.560 44.035 1.00 71.94 86 LYS A O 1
ATOM 699 N N . ASN A 1 87 ? -26.332 25.764 43.339 1.00 72.12 87 ASN A N 1
ATOM 700 C CA . ASN A 1 87 ? -27.141 26.595 44.230 1.00 72.12 87 ASN A CA 1
ATOM 701 C C . ASN A 1 87 ? -27.615 25.889 45.511 1.00 72.12 87 ASN A C 1
ATOM 703 O O . ASN A 1 87 ? -28.326 26.489 46.316 1.00 72.12 87 ASN A O 1
ATOM 707 N N . VAL A 1 88 ? -27.243 24.626 45.722 1.00 74.69 88 VAL A N 1
ATOM 708 C CA . VAL A 1 88 ? -27.625 23.892 46.934 1.00 74.69 88 VAL A CA 1
ATOM 709 C C . VAL A 1 88 ? -26.748 24.347 48.102 1.00 74.69 88 VAL A C 1
ATOM 711 O O . VAL A 1 88 ? -25.527 24.190 48.071 1.00 74.69 88 VAL A O 1
ATOM 714 N N . GLN A 1 89 ? -27.366 24.892 49.150 1.00 71.25 89 GLN A N 1
ATOM 715 C CA . GLN A 1 89 ? -26.673 25.278 50.381 1.00 71.25 89 GLN A CA 1
ATOM 716 C C . GLN A 1 89 ? -26.262 24.026 51.181 1.00 71.25 89 GLN A C 1
ATOM 718 O O . GLN A 1 89 ? -26.974 23.017 51.200 1.00 71.25 89 GLN A O 1
ATOM 723 N N . TYR A 1 90 ? -25.094 24.070 51.829 1.00 71.62 90 TYR A N 1
ATOM 724 C CA . TYR A 1 90 ? -24.516 22.916 52.538 1.00 71.62 90 TYR A CA 1
ATOM 725 C C . TYR A 1 90 ? -23.803 23.275 53.856 1.00 71.62 90 TYR A C 1
ATOM 727 O O . TYR A 1 90 ? -22.880 22.580 54.293 1.00 71.62 90 TYR A O 1
ATOM 735 N N . SER A 1 91 ? -24.207 24.371 54.505 1.00 53.16 91 SER A N 1
ATOM 736 C CA . SER A 1 91 ? -23.664 24.769 55.807 1.00 53.16 91 SER A CA 1
ATOM 737 C C . SER A 1 91 ? -23.830 23.641 56.828 1.00 53.16 91 SER A C 1
ATOM 739 O O . SER A 1 91 ? -24.933 23.146 57.000 1.00 53.16 91 SER A O 1
ATOM 741 N N . GLU A 1 92 ? -22.730 23.269 57.500 1.00 56.41 92 GLU A N 1
ATOM 742 C CA . GLU A 1 92 ? -22.614 22.231 58.552 1.00 56.41 92 GLU A CA 1
ATOM 743 C C . GLU A 1 92 ? -22.148 20.818 58.131 1.00 56.41 92 GLU A C 1
ATOM 745 O O . GLU A 1 92 ? -22.018 19.940 58.986 1.00 56.41 92 GLU A O 1
ATOM 750 N N . LEU A 1 93 ? -21.763 20.581 56.871 1.00 61.97 93 LEU A N 1
ATOM 751 C CA . LEU A 1 93 ? -21.127 19.307 56.490 1.00 61.97 93 LEU A CA 1
ATOM 752 C C . LEU A 1 93 ? -19.687 19.196 57.033 1.00 61.97 93 LEU A C 1
ATOM 754 O O . LEU A 1 93 ? -18.750 19.777 56.489 1.00 61.97 93 LEU A O 1
ATOM 758 N N . SER A 1 94 ? -19.497 18.422 58.104 1.00 53.66 94 SER A N 1
ATOM 759 C CA . SER A 1 94 ? -18.205 18.234 58.786 1.00 53.66 94 SER A CA 1
ATOM 760 C C . SER A 1 94 ? -17.162 17.421 58.002 1.00 53.66 94 SER A C 1
ATOM 762 O O . SER A 1 94 ? -15.975 17.484 58.324 1.00 53.66 94 SER A O 1
ATOM 764 N N . SER A 1 95 ? -17.568 16.661 56.977 1.00 59.78 95 SER A N 1
ATOM 765 C CA . SER A 1 95 ? -16.667 15.855 56.140 1.00 59.78 95 SER A CA 1
ATOM 766 C C . SER A 1 95 ? -17.236 15.650 54.732 1.00 59.78 95 SER A C 1
ATOM 768 O O . SER A 1 95 ? -18.443 15.554 54.563 1.00 59.78 95 SER A O 1
ATOM 770 N N . LEU A 1 96 ? -16.384 15.542 53.707 1.00 63.84 96 LEU A N 1
ATOM 771 C CA . LEU A 1 96 ? -16.801 15.219 52.325 1.00 63.84 96 LEU A CA 1
ATOM 772 C C . LEU A 1 96 ? -16.969 13.701 52.083 1.00 63.84 96 LEU A C 1
ATOM 774 O O . LEU A 1 96 ? -17.321 13.273 50.979 1.00 63.84 96 LEU A O 1
ATOM 778 N N . LEU A 1 97 ? -16.708 12.888 53.111 1.00 64.81 97 LEU A N 1
ATOM 779 C CA . LEU A 1 97 ? -16.791 11.432 53.094 1.00 64.81 97 LEU A CA 1
ATOM 780 C C . LEU A 1 97 ? -17.500 10.955 54.368 1.00 64.81 97 LEU A C 1
ATOM 782 O O . LEU A 1 97 ? -16.925 10.985 55.453 1.00 64.81 97 LEU A O 1
ATOM 786 N N . TYR A 1 98 ? -18.732 10.485 54.221 1.00 74.88 98 TYR A N 1
ATOM 787 C CA . TYR A 1 98 ? -19.530 9.918 55.303 1.00 74.88 98 TYR A CA 1
ATOM 788 C C . TYR A 1 98 ? -19.432 8.397 55.292 1.00 74.88 98 TYR A C 1
ATOM 790 O O . TYR A 1 98 ? -19.282 7.786 54.236 1.00 74.88 98 TYR A O 1
ATOM 798 N N . GLN A 1 99 ? -19.537 7.768 56.461 1.00 74.62 99 GLN A N 1
ATOM 799 C CA . GLN A 1 99 ? -19.562 6.313 56.569 1.00 74.62 99 GLN A CA 1
ATOM 800 C C . GLN A 1 99 ? -20.608 5.845 57.577 1.00 74.62 99 GLN A C 1
ATOM 802 O O . GLN A 1 99 ? -20.839 6.509 58.588 1.00 74.62 99 GLN A O 1
ATOM 807 N N . LYS A 1 100 ? -21.239 4.701 57.304 1.00 72.19 100 LYS A N 1
ATOM 808 C CA . LYS A 1 100 ? -22.183 4.044 58.213 1.00 72.19 100 LYS A CA 1
ATOM 809 C C . LYS A 1 100 ? -21.877 2.555 58.273 1.00 72.19 100 LYS A C 1
ATOM 811 O O . LYS A 1 100 ? -21.847 1.878 57.247 1.00 72.19 100 LYS A O 1
ATOM 816 N N . GLU A 1 101 ? -21.636 2.058 59.479 1.00 73.19 101 GLU A N 1
ATOM 817 C CA . GLU A 1 101 ? -21.406 0.636 59.720 1.00 73.19 101 GLU A CA 1
ATOM 818 C C . GLU A 1 101 ? -22.733 -0.097 59.918 1.00 73.19 101 GLU A C 1
ATOM 820 O O . GLU A 1 101 ? -23.662 0.418 60.546 1.00 73.19 101 GLU A O 1
ATOM 825 N N . PHE A 1 102 ? -22.832 -1.311 59.388 1.00 68.69 102 PHE A N 1
ATOM 826 C CA . PHE A 1 102 ? -23.978 -2.190 59.593 1.00 68.69 102 PHE A CA 1
ATOM 827 C C . PHE A 1 102 ? -23.532 -3.654 59.631 1.00 68.69 102 PHE A C 1
ATOM 829 O O . PHE A 1 102 ? -22.478 -4.021 59.111 1.00 68.69 102 PHE A O 1
ATOM 836 N N . SER A 1 103 ? -24.333 -4.515 60.257 1.00 59.94 103 SER A N 1
ATOM 837 C CA . SER A 1 103 ? -24.046 -5.946 60.356 1.00 59.94 103 SER A CA 1
ATOM 838 C C . SER A 1 103 ? -24.963 -6.760 59.443 1.00 59.94 103 SER A C 1
ATOM 840 O O . SER A 1 103 ? -26.181 -6.594 59.435 1.00 59.94 103 SER A O 1
ATOM 842 N N . LEU A 1 104 ? -24.375 -7.670 58.664 1.00 56.75 104 LEU A N 1
ATOM 843 C CA . LEU A 1 104 ? -25.104 -8.617 57.817 1.00 56.75 104 LEU A CA 1
ATOM 844 C C . LEU A 1 104 ? -24.446 -10.000 57.928 1.00 56.75 104 LEU A C 1
ATOM 846 O O . LEU A 1 104 ? -23.243 -10.147 57.731 1.00 56.75 104 LEU A O 1
ATOM 850 N N . ASN A 1 105 ? -25.216 -11.043 58.248 1.00 58.03 105 ASN A N 1
ATOM 851 C CA . ASN A 1 105 ? -24.704 -12.416 58.410 1.00 58.03 105 ASN A CA 1
ATOM 852 C C . ASN A 1 105 ? -23.487 -12.530 59.365 1.00 58.03 105 ASN A C 1
ATOM 854 O O . ASN A 1 105 ? -22.496 -13.178 59.027 1.00 58.03 105 ASN A O 1
ATOM 858 N N . ASN A 1 106 ? -23.537 -11.886 60.538 1.00 59.28 106 ASN A N 1
ATOM 859 C CA . ASN A 1 106 ? -22.451 -11.847 61.538 1.00 59.28 106 ASN A CA 1
ATOM 860 C C . ASN A 1 106 ? -21.117 -11.244 61.052 1.00 59.28 106 ASN A C 1
ATOM 862 O O . ASN A 1 106 ? -20.084 -11.441 61.691 1.00 59.28 106 ASN A O 1
ATOM 866 N N . LYS A 1 107 ? -21.124 -10.486 59.951 1.00 49.22 107 LYS A N 1
ATOM 867 C CA . LYS A 1 107 ? -19.988 -9.669 59.512 1.00 49.22 107 LYS A CA 1
ATOM 868 C C . LYS A 1 107 ? -20.360 -8.190 59.566 1.00 49.22 107 LYS A C 1
ATOM 870 O O . LYS A 1 107 ? -21.488 -7.830 59.231 1.00 49.22 107 LYS A O 1
ATOM 875 N N . LEU A 1 108 ? -19.418 -7.367 60.018 1.00 57.97 108 LEU A N 1
ATOM 876 C CA . LEU A 1 108 ? -19.505 -5.909 59.986 1.00 57.97 108 LEU A CA 1
ATOM 877 C C . LEU A 1 108 ? -19.102 -5.419 58.593 1.00 57.97 108 LEU A C 1
ATOM 879 O O . LEU A 1 108 ? -18.103 -5.880 58.041 1.00 57.97 108 LEU A O 1
ATOM 883 N N . TYR A 1 109 ? -19.892 -4.506 58.043 1.00 61.06 109 TYR A N 1
ATOM 884 C CA . TYR A 1 109 ? -19.636 -3.828 56.780 1.00 61.06 109 TYR A CA 1
ATOM 885 C C . TYR A 1 109 ? -19.664 -2.325 57.018 1.00 61.06 109 TYR A C 1
ATOM 887 O O . TYR A 1 109 ? -20.474 -1.837 57.807 1.00 61.06 109 TYR A O 1
ATOM 895 N N . THR A 1 110 ? -18.829 -1.602 56.283 1.00 63.62 110 THR A N 1
ATOM 896 C CA . THR A 1 110 ? -18.791 -0.140 56.296 1.00 63.62 110 THR A CA 1
ATOM 897 C C . THR A 1 110 ? -19.258 0.355 54.938 1.00 63.62 110 THR A C 1
ATOM 899 O O . THR A 1 110 ? -18.690 -0.003 53.910 1.00 63.62 110 THR A O 1
ATOM 902 N N . TYR A 1 111 ? -20.332 1.137 54.926 1.00 67.31 111 TYR A N 1
ATOM 903 C CA . TYR A 1 111 ? -20.845 1.781 53.725 1.00 67.31 111 TYR A CA 1
ATOM 904 C C . TYR A 1 111 ? -20.339 3.216 53.664 1.00 67.31 111 TYR A C 1
ATOM 906 O O . TYR A 1 111 ? -20.497 3.951 54.640 1.00 67.31 111 TYR A O 1
ATOM 914 N N . HIS A 1 112 ? -19.764 3.623 52.537 1.00 69.81 112 HIS A N 1
ATOM 915 C CA . HIS A 1 112 ? -19.194 4.957 52.368 1.00 69.81 112 HIS A CA 1
ATOM 916 C C . HIS A 1 112 ? -20.031 5.803 51.398 1.00 69.81 112 HIS A C 1
ATOM 918 O O . HIS A 1 112 ? -20.445 5.349 50.333 1.00 69.81 112 HIS A O 1
ATOM 924 N N . LEU A 1 113 ? -20.246 7.068 51.742 1.00 74.06 113 LEU A N 1
ATOM 925 C CA . LEU A 1 113 ? -20.948 8.053 50.931 1.00 74.06 113 LEU A CA 1
ATOM 926 C C . LEU A 1 113 ? -20.029 9.247 50.674 1.00 74.06 113 LEU A C 1
ATOM 928 O O . LEU A 1 113 ? -19.612 9.929 51.609 1.00 74.06 113 LEU A O 1
ATOM 932 N N . ARG A 1 114 ? -19.736 9.528 49.404 1.00 75.88 114 ARG A N 1
ATOM 933 C CA . ARG A 1 114 ? -18.952 10.701 48.997 1.00 75.88 114 ARG A CA 1
ATOM 934 C C . ARG A 1 114 ? -19.874 11.818 48.522 1.00 75.88 114 ARG A C 1
ATOM 936 O O . ARG A 1 114 ? -20.809 11.566 47.767 1.00 75.88 114 ARG A O 1
ATOM 943 N N . ILE A 1 115 ? -19.580 13.052 48.920 1.00 79.12 115 ILE A N 1
ATOM 944 C CA . ILE A 1 115 ? -20.306 14.233 48.445 1.00 79.12 115 ILE A CA 1
ATOM 945 C C . ILE A 1 115 ? -19.396 15.027 47.509 1.00 79.12 115 ILE A C 1
ATOM 947 O O . ILE A 1 115 ? -18.295 15.426 47.885 1.00 79.12 115 ILE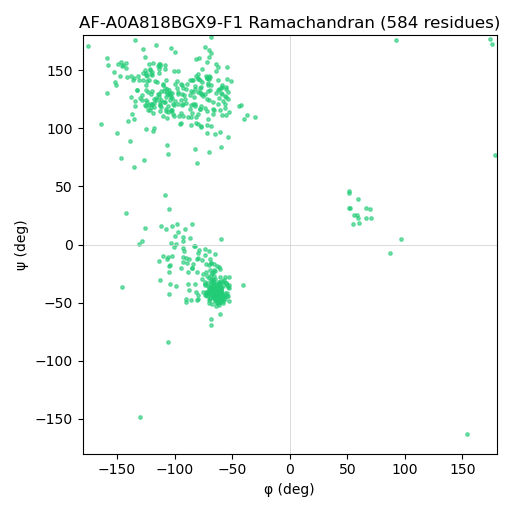 A O 1
ATOM 951 N N . LEU A 1 116 ? -19.853 15.242 46.277 1.00 81.56 116 LEU A N 1
ATOM 952 C CA . LEU A 1 116 ? -19.224 16.128 45.306 1.00 81.56 116 LEU A CA 1
ATOM 953 C C . LEU A 1 116 ? -20.057 17.395 45.162 1.00 81.56 116 LEU A C 1
ATOM 955 O O . LEU A 1 116 ? -21.272 17.340 45.004 1.00 81.56 116 LEU A O 1
ATOM 959 N N . ILE A 1 117 ? -19.378 18.534 45.185 1.00 82.56 117 ILE A N 1
ATOM 960 C CA . ILE A 1 117 ? -19.997 19.852 45.074 1.00 82.56 117 ILE A CA 1
ATOM 961 C C . ILE A 1 117 ? -19.585 20.453 43.734 1.00 82.56 117 ILE A C 1
ATOM 963 O O . ILE A 1 117 ? -18.395 20.414 43.383 1.00 82.56 117 ILE A O 1
ATOM 967 N N . GLN A 1 118 ? -20.570 20.968 42.998 1.00 81.88 118 GLN A N 1
ATOM 968 C CA . GLN A 1 118 ? -20.354 21.769 41.803 1.00 81.88 118 GLN A CA 1
ATOM 969 C C . GLN A 1 118 ? -20.071 23.217 42.202 1.00 81.88 118 GLN A C 1
ATOM 971 O O . GLN A 1 118 ? -20.920 23.879 42.796 1.00 81.88 118 GLN A O 1
ATOM 976 N N . ASN A 1 119 ? -18.897 23.732 41.845 1.00 79.81 119 ASN A N 1
ATOM 977 C CA . ASN A 1 119 ? -18.570 25.128 42.136 1.00 79.81 119 ASN A CA 1
ATOM 978 C C . ASN A 1 119 ? -19.296 26.080 41.166 1.00 79.81 119 ASN A C 1
ATOM 980 O O . ASN A 1 119 ? -19.513 25.748 39.999 1.00 79.81 119 ASN A O 1
ATOM 984 N N . ASN A 1 120 ? -19.591 27.311 41.604 1.00 73.56 120 ASN A N 1
ATOM 985 C CA . ASN A 1 120 ? -20.292 28.313 40.781 1.00 73.56 120 ASN A CA 1
ATOM 986 C C . ASN A 1 120 ? -19.622 28.566 39.415 1.00 73.56 120 ASN A C 1
ATOM 988 O O . ASN A 1 120 ? -20.312 28.685 38.400 1.00 73.56 120 ASN A O 1
ATOM 992 N N . ASN A 1 121 ? -18.286 28.546 39.370 1.00 74.56 121 ASN A N 1
ATOM 993 C CA . ASN A 1 121 ? -17.493 28.785 38.158 1.00 74.56 121 ASN A CA 1
ATOM 994 C C . ASN A 1 121 ? -17.125 27.504 37.381 1.00 74.56 121 ASN A C 1
ATOM 996 O O . ASN A 1 121 ? -16.505 27.608 36.331 1.00 74.56 121 ASN A O 1
ATOM 1000 N N . GLU A 1 122 ? -17.486 26.314 37.876 1.00 78.62 122 GLU A N 1
ATOM 1001 C CA . GLU A 1 122 ? -17.149 25.031 37.239 1.00 78.62 122 GLU A CA 1
ATOM 1002 C C . GLU A 1 122 ? -18.065 24.787 36.031 1.00 78.62 122 GLU A C 1
ATOM 1004 O O . GLU A 1 122 ? -19.298 24.924 36.114 1.00 78.62 122 GLU A O 1
ATOM 1009 N N . SER A 1 123 ? -17.461 24.455 34.891 1.00 79.31 123 SER A N 1
ATOM 1010 C CA . SER A 1 123 ? -18.185 24.053 33.683 1.00 79.31 123 SER A CA 1
ATOM 1011 C C . SER A 1 123 ? -18.832 22.672 33.863 1.00 79.31 123 SER A C 1
ATOM 1013 O O . SER A 1 123 ? -18.465 21.893 34.745 1.00 79.31 123 SER A O 1
ATOM 1015 N N . GLN A 1 124 ? -19.823 22.340 33.028 1.00 76.06 124 GLN A N 1
ATOM 1016 C CA . GLN A 1 124 ? -20.448 21.010 33.070 1.00 76.06 124 GLN A CA 1
ATOM 1017 C C . GLN A 1 124 ? -19.437 19.896 32.747 1.00 76.06 124 GLN A C 1
ATOM 1019 O O . GLN A 1 124 ? -19.465 18.848 33.387 1.00 76.06 124 GLN A O 1
ATOM 1024 N N . GLU A 1 125 ? -18.514 20.132 31.812 1.00 74.94 125 GLU A N 1
ATOM 1025 C CA . GLU A 1 125 ? -17.466 19.172 31.438 1.00 74.94 125 GLU A CA 1
ATOM 1026 C C . GLU A 1 125 ? -16.461 18.921 32.570 1.00 74.94 125 GLU A C 1
ATOM 1028 O O . GLU A 1 125 ? -16.088 17.770 32.816 1.00 74.94 125 GLU A O 1
ATOM 1033 N N . GLU A 1 126 ? -16.065 19.959 33.313 1.00 79.62 126 GLU A N 1
ATOM 1034 C CA . GLU A 1 126 ? -15.194 19.818 34.489 1.00 79.62 126 GLU A CA 1
ATOM 1035 C C . GLU A 1 126 ? -15.861 18.981 35.586 1.00 79.62 126 GLU A C 1
ATOM 1037 O O . GLU A 1 126 ? -15.242 18.051 36.109 1.00 79.62 126 GLU A O 1
ATOM 1042 N N . LEU A 1 127 ? -17.145 19.232 35.875 1.00 81.75 127 LEU A N 1
ATOM 1043 C CA . LEU A 1 127 ? -17.898 18.447 36.854 1.00 81.75 127 LEU A CA 1
ATOM 1044 C C . LEU A 1 127 ? -18.022 16.977 36.425 1.00 81.75 127 LEU A C 1
ATOM 1046 O O . LEU A 1 127 ? -17.812 16.078 37.240 1.00 81.75 127 LEU A O 1
ATOM 1050 N N . ILE A 1 128 ? -18.331 16.710 35.151 1.00 78.06 128 ILE A N 1
ATOM 1051 C CA . ILE A 1 128 ? -18.399 15.340 34.616 1.00 78.06 128 ILE A CA 1
ATOM 1052 C C . ILE A 1 128 ? -17.042 14.654 34.759 1.00 78.06 128 ILE A C 1
ATOM 1054 O O . ILE A 1 128 ? -16.974 13.519 35.228 1.00 78.06 128 ILE A O 1
ATOM 1058 N N . THR A 1 129 ? -15.956 15.344 34.415 1.00 77.50 129 THR A N 1
ATOM 1059 C CA . THR A 1 129 ? -14.592 14.816 34.537 1.00 77.50 129 THR A CA 1
ATOM 1060 C C . THR A 1 129 ? -14.258 14.491 35.991 1.00 77.50 129 THR A C 1
ATOM 1062 O O . THR A 1 129 ? -13.729 13.421 36.286 1.00 77.50 129 THR A O 1
ATOM 1065 N N . LYS A 1 130 ? -14.641 15.361 36.929 1.00 80.75 130 LYS A N 1
ATOM 1066 C CA . LYS A 1 130 ? -14.487 15.143 38.371 1.00 80.75 130 LYS A CA 1
ATOM 1067 C C . LYS A 1 130 ? -15.285 13.932 38.856 1.00 80.75 130 LYS A C 1
ATOM 1069 O O . LYS A 1 130 ? -14.736 13.112 39.593 1.00 80.75 130 LYS A O 1
ATOM 1074 N N . ILE A 1 131 ? -16.536 13.775 38.420 1.00 77.19 131 ILE A N 1
ATOM 1075 C CA . ILE A 1 131 ? -17.375 12.608 38.738 1.00 77.19 131 ILE A CA 1
ATOM 1076 C C . ILE A 1 131 ? -16.737 11.329 38.185 1.00 77.19 131 ILE A C 1
ATOM 1078 O O . ILE A 1 131 ? -16.559 10.363 38.926 1.00 77.19 131 ILE A O 1
ATOM 1082 N N . LEU A 1 132 ? -16.344 11.331 36.909 1.00 72.44 132 LEU A N 1
ATOM 1083 C CA . LEU A 1 132 ? -15.710 10.189 36.251 1.00 72.44 132 LEU A CA 1
ATOM 1084 C C . LEU A 1 132 ? -14.402 9.797 36.935 1.00 72.44 132 LEU A C 1
ATOM 1086 O O . LEU A 1 132 ? -14.209 8.619 37.213 1.00 72.44 132 LEU A O 1
ATOM 1090 N N . ASN A 1 133 ? -13.544 10.762 37.267 1.00 73.25 133 ASN A N 1
ATOM 1091 C CA . ASN A 1 133 ? -12.286 10.502 37.963 1.00 73.25 133 ASN A CA 1
ATOM 1092 C C . ASN A 1 133 ? -12.524 9.848 39.322 1.00 73.25 133 ASN A C 1
ATOM 1094 O O . ASN A 1 133 ? -11.824 8.904 39.657 1.00 73.25 133 ASN A O 1
ATOM 1098 N N . ASN A 1 134 ? -13.532 10.293 40.075 1.00 72.88 134 ASN A N 1
ATOM 1099 C CA . ASN A 1 134 ? -13.859 9.692 41.367 1.00 72.88 134 ASN A CA 1
ATOM 1100 C C . ASN A 1 134 ? -14.463 8.284 41.223 1.00 72.88 134 ASN A C 1
ATOM 1102 O O . ASN A 1 134 ? -14.120 7.395 41.998 1.00 72.88 134 ASN A O 1
ATOM 1106 N N . LEU A 1 135 ? -15.332 8.065 40.230 1.00 71.69 135 LEU A N 1
ATOM 1107 C CA . LEU A 1 135 ? -15.924 6.749 39.961 1.00 71.69 135 LEU A CA 1
ATOM 1108 C C . LEU A 1 135 ? -14.886 5.743 39.447 1.00 71.69 135 LEU A C 1
ATOM 1110 O O . LEU A 1 135 ? -14.927 4.572 39.815 1.00 71.69 135 LEU A O 1
ATOM 1114 N N . LEU A 1 136 ? -13.962 6.186 38.591 1.00 65.19 136 LEU A N 1
ATOM 1115 C CA . LEU A 1 136 ? -12.927 5.342 37.997 1.00 65.19 136 LEU A CA 1
ATOM 1116 C C . LEU A 1 136 ? -11.734 5.145 38.930 1.00 65.19 136 LEU A C 1
ATOM 1118 O O . LEU A 1 136 ? -11.188 4.048 38.948 1.00 65.19 136 LEU A O 1
ATOM 1122 N N . SER A 1 137 ? -11.351 6.134 39.749 1.00 60.50 137 SER A N 1
ATOM 1123 C CA . SER A 1 137 ? -10.266 5.962 40.726 1.00 60.50 137 SER A CA 1
ATOM 1124 C C . SER A 1 137 ? -10.511 4.758 41.633 1.00 60.50 137 SER A C 1
ATOM 1126 O O . SER A 1 137 ? -9.580 4.030 41.946 1.00 60.50 137 SER A O 1
ATOM 1128 N N . GLU A 1 138 ? -11.770 4.481 41.980 1.00 58.91 138 GLU A N 1
ATOM 1129 C CA . GLU A 1 138 ? -12.139 3.311 42.787 1.00 58.91 138 GLU A CA 1
ATOM 1130 C C . GLU A 1 138 ? -12.050 1.981 42.028 1.00 58.91 138 GLU A C 1
ATOM 1132 O O . GLU A 1 138 ? -11.885 0.928 42.641 1.00 58.91 138 GLU A O 1
ATOM 1137 N N . VAL A 1 139 ? -12.143 2.006 40.696 1.00 55.53 139 VAL A N 1
ATOM 1138 C CA . VAL A 1 139 ? -11.913 0.824 39.855 1.00 55.53 139 VAL A CA 1
ATOM 1139 C C . VAL A 1 139 ? -10.418 0.490 39.796 1.00 55.53 139 VAL A C 1
ATOM 1141 O O . VAL A 1 139 ? -10.076 -0.687 39.730 1.00 55.53 139 VAL A O 1
ATOM 1144 N N . PHE A 1 140 ? -9.538 1.498 39.862 1.00 42.88 140 PHE A N 1
ATOM 1145 C CA . PHE A 1 140 ? -8.099 1.356 39.599 1.00 42.88 140 PHE A CA 1
ATOM 1146 C C . PHE A 1 140 ? -7.173 1.344 40.836 1.00 42.88 140 PHE A C 1
ATOM 1148 O O . PHE A 1 140 ? -6.040 0.897 40.703 1.00 42.88 140 PHE A O 1
ATOM 1155 N N . PHE A 1 141 ? -7.602 1.795 42.025 1.00 42.53 141 PHE A N 1
ATOM 1156 C CA . PHE A 1 141 ? -6.732 1.902 43.222 1.00 42.53 141 PHE A CA 1
ATOM 1157 C C . PHE A 1 141 ? -6.615 0.637 44.097 1.00 42.53 141 PHE A C 1
ATOM 1159 O O . PHE A 1 141 ? -6.011 0.695 45.167 1.00 42.53 141 PHE A O 1
ATOM 1166 N N . ILE A 1 142 ? -7.191 -0.502 43.701 1.00 42.28 142 ILE A N 1
ATOM 1167 C CA . ILE A 1 142 ? -7.130 -1.722 44.522 1.00 42.28 142 ILE A CA 1
ATOM 1168 C C . ILE A 1 142 ? -5.835 -2.477 44.207 1.00 42.28 142 ILE A C 1
ATOM 1170 O O . ILE A 1 142 ? -5.728 -3.155 43.180 1.00 42.28 142 ILE A O 1
ATOM 1174 N N . ASP A 1 143 ? -4.866 -2.344 45.114 1.00 37.81 143 ASP A N 1
ATOM 1175 C CA . ASP A 1 143 ? -3.595 -3.064 45.082 1.00 37.81 143 ASP A CA 1
ATOM 1176 C C . ASP A 1 143 ? -3.847 -4.579 44.980 1.00 37.81 143 ASP A C 1
ATOM 1178 O O . ASP A 1 143 ? -4.703 -5.141 45.674 1.00 37.81 143 ASP A O 1
ATOM 1182 N N . HIS A 1 144 ? -3.156 -5.235 44.048 1.00 42.69 144 HIS A N 1
ATOM 1183 C CA . HIS A 1 144 ? -3.482 -6.587 43.574 1.00 42.69 144 HIS A CA 1
ATOM 1184 C C . HIS A 1 144 ? -3.228 -7.713 44.597 1.00 42.69 144 HIS A C 1
ATOM 1186 O O . HIS A 1 144 ? -3.618 -8.853 44.339 1.00 42.69 144 HIS A O 1
ATOM 1192 N N . ASP A 1 145 ? -2.647 -7.407 45.761 1.00 35.28 145 ASP A N 1
ATOM 1193 C CA . ASP A 1 145 ? -2.179 -8.418 46.717 1.00 35.28 145 ASP A CA 1
ATOM 1194 C C . ASP A 1 145 ? -3.041 -8.564 47.990 1.00 35.28 145 ASP A C 1
ATOM 1196 O O . ASP A 1 145 ? -2.939 -9.579 48.679 1.00 35.28 145 ASP A O 1
ATOM 1200 N N . ASP A 1 146 ? -3.973 -7.645 48.276 1.00 36.69 146 ASP A N 1
ATOM 1201 C CA . ASP A 1 146 ? -4.689 -7.591 49.568 1.00 36.69 146 ASP A CA 1
ATOM 1202 C C . ASP A 1 146 ? -6.170 -8.027 49.492 1.00 36.69 146 ASP A C 1
ATOM 1204 O O . ASP A 1 146 ? -7.088 -7.455 50.080 1.00 36.69 146 ASP A O 1
ATOM 1208 N N . HIS A 1 147 ? -6.451 -9.102 48.756 1.00 41.47 147 HIS A N 1
ATOM 1209 C CA . HIS A 1 147 ? -7.824 -9.595 48.560 1.00 41.47 147 HIS A CA 1
ATOM 1210 C C . HIS A 1 147 ? -8.456 -10.302 49.776 1.00 41.47 147 HIS A C 1
ATOM 1212 O O . HIS A 1 147 ? -9.632 -10.669 49.724 1.00 41.47 147 HIS A O 1
ATOM 1218 N N . ALA A 1 148 ? -7.720 -10.500 50.872 1.00 38.28 148 ALA A N 1
ATOM 1219 C CA . ALA A 1 148 ? -8.240 -11.145 52.081 1.00 38.28 148 ALA A CA 1
ATOM 1220 C C . ALA A 1 148 ? -8.802 -10.158 53.122 1.00 38.28 148 ALA A C 1
ATOM 1222 O O . ALA A 1 148 ? -9.514 -10.584 54.033 1.00 38.28 148 ALA A O 1
ATOM 1223 N N . SER A 1 149 ? -8.503 -8.862 53.001 1.00 37.78 149 SER A N 1
ATOM 1224 C CA . SER A 1 149 ? -8.764 -7.857 54.041 1.00 37.78 149 SER A CA 1
ATOM 1225 C C . SER A 1 149 ? -9.945 -6.925 53.743 1.00 37.78 149 SER A C 1
ATOM 1227 O O . SER A 1 149 ? -10.410 -6.243 54.654 1.00 37.78 149 SER A O 1
ATOM 1229 N N . ILE A 1 150 ? -10.490 -6.927 52.520 1.00 39.19 150 ILE A N 1
ATOM 1230 C CA . ILE A 1 150 ? -11.599 -6.038 52.136 1.00 39.19 150 ILE A CA 1
ATOM 1231 C C . ILE A 1 150 ? -12.930 -6.816 52.139 1.00 39.19 150 ILE A C 1
ATOM 1233 O O . ILE A 1 150 ? -13.107 -7.745 51.339 1.00 39.19 150 ILE A O 1
ATOM 1237 N N . PRO A 1 151 ? -13.895 -6.479 53.016 1.00 39.94 151 PRO A N 1
ATOM 1238 C CA . PRO A 1 151 ? -15.195 -7.138 53.047 1.00 39.94 151 PRO A CA 1
ATOM 1239 C C . PRO A 1 151 ? -16.033 -6.729 51.829 1.00 39.94 151 PRO A C 1
ATOM 1241 O O . PRO A 1 151 ? -16.726 -5.717 51.850 1.00 39.94 151 PRO A O 1
ATOM 1244 N N . SER A 1 152 ? -16.002 -7.553 50.777 1.00 49.41 152 SER A N 1
ATOM 1245 C CA . SER A 1 152 ? -16.920 -7.386 49.648 1.00 49.41 152 SER A CA 1
ATOM 1246 C C . SER A 1 152 ? -18.358 -7.720 50.036 1.00 49.41 152 SER A C 1
ATOM 1248 O O . SER A 1 152 ? -18.629 -8.745 50.673 1.00 49.41 152 SER A O 1
ATOM 1250 N N . LEU A 1 153 ? -19.295 -6.847 49.662 1.00 48.97 153 LEU A N 1
ATOM 1251 C CA . LEU A 1 153 ? -20.727 -7.105 49.820 1.00 48.97 153 LEU A CA 1
ATOM 1252 C C . LEU A 1 153 ? -21.132 -8.427 49.150 1.00 48.97 153 LEU A C 1
ATOM 1254 O O . LEU A 1 153 ? -20.499 -8.852 48.177 1.00 48.97 153 LEU A O 1
ATOM 1258 N N . PRO A 1 154 ? -22.203 -9.090 49.624 1.00 48.78 154 PRO A N 1
ATOM 1259 C CA . PRO A 1 154 ? -22.682 -10.311 48.993 1.00 48.78 154 PRO A CA 1
ATOM 1260 C C . PRO A 1 154 ? -22.973 -10.064 47.510 1.00 48.78 154 PRO A C 1
ATOM 1262 O O . PRO A 1 154 ? -23.721 -9.154 47.154 1.00 48.78 154 PRO A O 1
ATOM 1265 N N . ALA A 1 155 ? -22.379 -10.895 46.648 1.00 53.38 155 ALA A N 1
ATOM 1266 C CA . ALA A 1 155 ? -22.580 -10.819 45.206 1.00 53.38 155 ALA A CA 1
ATOM 1267 C C . ALA A 1 155 ? -24.086 -10.794 44.871 1.00 53.38 155 ALA A C 1
ATOM 1269 O O . ALA A 1 155 ? -24.864 -11.512 45.516 1.00 53.38 155 ALA A O 1
ATOM 1270 N N . PRO A 1 156 ? -24.512 -9.992 43.875 1.00 58.91 156 PRO A N 1
ATOM 1271 C CA . PRO A 1 156 ? -25.921 -9.876 43.524 1.00 58.91 156 PRO A CA 1
ATOM 1272 C C . PRO A 1 156 ? -26.510 -11.261 43.236 1.00 58.91 156 PRO A C 1
ATOM 1274 O O . PRO A 1 156 ? -25.851 -12.130 42.669 1.00 58.91 156 PRO A O 1
ATOM 1277 N N . LYS A 1 157 ? -27.763 -11.492 43.644 1.00 64.75 157 LYS A N 1
ATOM 1278 C CA . LYS A 1 157 ? -28.442 -12.793 43.470 1.00 64.75 157 LYS A CA 1
ATOM 1279 C C . LYS A 1 157 ? -28.859 -13.068 42.016 1.00 64.75 157 LYS A C 1
ATOM 1281 O O . LYS A 1 157 ? -29.332 -14.169 41.727 1.00 64.75 157 LYS A O 1
ATOM 1286 N N . GLN A 1 158 ? -28.739 -12.076 41.132 1.00 72.81 158 GLN A N 1
ATOM 1287 C CA . GLN A 1 158 ? -29.107 -12.129 39.717 1.00 72.81 158 GLN A CA 1
ATOM 1288 C C . GLN A 1 158 ? -28.142 -11.280 38.862 1.00 72.81 158 GLN A C 1
ATOM 1290 O O . GLN A 1 158 ? -27.580 -10.314 39.385 1.00 72.81 158 GLN A O 1
ATOM 1295 N N . PRO A 1 159 ? -27.962 -11.611 37.568 1.00 79.56 159 PRO A N 1
ATOM 1296 C CA . PRO A 1 159 ? -27.213 -10.789 36.619 1.00 79.56 159 PRO A CA 1
ATOM 1297 C C . PRO A 1 159 ? -27.841 -9.404 36.446 1.00 79.56 159 PRO A C 1
ATOM 1299 O O . PRO A 1 159 ? -29.050 -9.298 36.243 1.00 79.56 159 PRO A O 1
ATOM 1302 N N . GLN A 1 160 ? -27.015 -8.357 36.486 1.00 80.62 160 GLN A N 1
ATOM 1303 C CA . GLN A 1 160 ? -27.441 -6.989 36.199 1.00 80.62 160 GLN A CA 1
ATOM 1304 C C . GLN A 1 160 ? -27.190 -6.681 34.723 1.00 80.62 160 GLN A C 1
ATOM 1306 O O . GLN A 1 160 ? -26.056 -6.774 34.248 1.00 80.62 160 GLN A O 1
ATOM 1311 N N . PHE A 1 161 ? -28.259 -6.353 34.001 1.00 80.31 161 PHE A N 1
ATOM 1312 C CA . PHE A 1 161 ? -28.215 -6.084 32.568 1.00 80.31 161 PHE A CA 1
ATOM 1313 C C . PHE A 1 161 ? -28.076 -4.593 32.297 1.00 80.31 161 PHE A C 1
ATOM 1315 O O . PHE A 1 161 ? -28.736 -3.777 32.931 1.00 80.31 161 PHE A O 1
ATOM 1322 N N . VAL A 1 162 ? -27.232 -4.256 31.327 1.00 80.06 162 VAL A N 1
ATOM 1323 C CA . VAL A 1 162 ? -27.060 -2.893 30.826 1.00 80.06 162 VAL A CA 1
ATOM 1324 C C . VAL A 1 162 ? -27.318 -2.899 29.328 1.00 80.06 162 VAL A C 1
ATOM 1326 O O . VAL A 1 162 ? -26.785 -3.751 28.614 1.00 80.06 162 VAL A O 1
ATOM 1329 N N . SER A 1 163 ? -28.145 -1.967 28.857 1.00 78.06 163 SER A N 1
ATOM 1330 C CA . SER A 1 163 ? -28.463 -1.833 27.437 1.00 78.06 163 SER A CA 1
ATOM 1331 C C . SER A 1 163 ? -27.269 -1.298 26.645 1.00 78.06 163 SER A C 1
ATOM 1333 O O . SER A 1 163 ? -26.579 -0.377 27.082 1.00 78.06 163 SER A O 1
ATOM 1335 N N . ILE A 1 164 ? -27.033 -1.894 25.478 1.00 79.50 164 ILE A N 1
ATOM 1336 C CA . ILE A 1 164 ? -25.989 -1.502 24.519 1.00 79.50 164 ILE A CA 1
ATOM 1337 C C . ILE A 1 164 ? -26.607 -0.778 23.323 1.00 79.50 164 ILE A C 1
ATOM 1339 O O . ILE A 1 164 ? -26.084 0.244 22.886 1.00 79.50 164 ILE A O 1
ATOM 1343 N N . SER A 1 165 ? -27.735 -1.290 22.836 1.00 77.06 165 SER A N 1
ATOM 1344 C CA . SER A 1 165 ? -28.616 -0.671 21.842 1.00 77.06 165 SER A CA 1
ATOM 1345 C C . SER A 1 165 ? -30.072 -0.807 22.302 1.00 77.06 165 SER A C 1
ATOM 1347 O O . SER A 1 165 ? -30.343 -1.471 23.307 1.00 77.06 165 SER A O 1
ATOM 1349 N N . SER A 1 166 ? -31.022 -0.227 21.565 1.00 72.94 166 SER A N 1
ATOM 1350 C CA . SER A 1 166 ? -32.455 -0.240 21.906 1.00 72.94 166 SER A CA 1
ATOM 1351 C C . SER A 1 166 ? -33.030 -1.642 22.162 1.00 72.94 166 SER A C 1
ATOM 1353 O O . SER A 1 166 ? -33.968 -1.783 22.942 1.00 72.94 166 SER A O 1
ATOM 1355 N N . TYR A 1 167 ? -32.459 -2.688 21.551 1.00 81.81 167 TYR A N 1
ATOM 1356 C CA . TYR A 1 167 ? -32.924 -4.075 21.689 1.00 81.81 167 TYR A CA 1
ATOM 1357 C C . TYR A 1 167 ? -31.826 -5.052 22.135 1.00 81.81 167 TYR A C 1
ATOM 1359 O O . TYR A 1 167 ? -32.027 -6.270 22.064 1.00 81.81 167 TYR A O 1
ATOM 1367 N N . SER A 1 168 ? -30.683 -4.544 22.618 1.00 85.75 168 SER A N 1
ATOM 1368 C CA . SER A 1 168 ? -29.603 -5.380 23.148 1.00 85.75 168 SER A CA 1
ATOM 1369 C C . SER A 1 168 ? -29.192 -5.008 24.566 1.00 85.75 168 SER A C 1
ATOM 1371 O O . SER A 1 168 ? -29.029 -3.839 24.906 1.00 85.75 168 SER A O 1
ATOM 1373 N N . GLN A 1 169 ? -28.972 -6.024 25.397 1.00 87.50 169 GLN A N 1
ATOM 1374 C CA . GLN A 1 169 ? -28.499 -5.891 26.769 1.00 87.50 169 GLN A CA 1
ATOM 1375 C C . GLN A 1 169 ? -27.406 -6.913 27.065 1.00 87.50 169 GLN A C 1
ATOM 1377 O O . GLN A 1 169 ? -27.501 -8.068 26.642 1.00 87.50 169 GLN A O 1
ATOM 1382 N N . ILE A 1 170 ? -26.404 -6.514 27.850 1.00 92.31 170 ILE A N 1
ATOM 1383 C CA . ILE A 1 170 ? -25.334 -7.405 28.308 1.00 92.31 170 ILE A CA 1
ATOM 1384 C C . ILE A 1 170 ? -25.257 -7.474 29.834 1.00 92.31 170 ILE A C 1
ATOM 1386 O O . ILE A 1 170 ? -25.560 -6.505 30.526 1.00 92.31 170 ILE A O 1
ATOM 1390 N N . ALA A 1 171 ? -24.802 -8.613 30.354 1.00 90.12 171 ALA A N 1
ATOM 1391 C CA . ALA A 1 171 ? -24.438 -8.796 31.756 1.00 90.12 171 ALA A CA 1
ATOM 1392 C C . ALA A 1 171 ? -23.194 -9.689 31.892 1.00 90.12 171 ALA A C 1
ATOM 1394 O O . ALA A 1 171 ? -23.039 -10.664 31.157 1.00 90.12 171 ALA A O 1
ATOM 1395 N N . CYS A 1 172 ? -22.325 -9.403 32.862 1.00 90.31 172 CYS A N 1
ATOM 1396 C CA . CYS A 1 172 ? -21.195 -10.264 33.217 1.00 90.31 172 CYS A CA 1
ATOM 1397 C C . CYS A 1 172 ? -21.584 -11.214 34.357 1.00 90.31 172 CYS A C 1
ATOM 1399 O O . CYS A 1 172 ? -22.187 -10.790 35.344 1.00 90.31 172 CYS A O 1
ATOM 1401 N N . TRP A 1 173 ? -21.197 -12.490 34.272 1.00 91.25 173 TRP A N 1
ATOM 1402 C CA . TRP A 1 173 ? -21.502 -13.485 35.310 1.00 91.25 173 TRP A CA 1
ATOM 1403 C C . TRP A 1 173 ? -20.363 -14.511 35.496 1.00 91.25 173 TRP A C 1
ATOM 1405 O O . TRP A 1 173 ? -19.585 -14.738 34.566 1.00 91.25 173 TRP A O 1
ATOM 1415 N N . PRO A 1 174 ? -20.206 -15.144 36.680 1.00 90.12 174 PRO A N 1
ATOM 1416 C CA . PRO A 1 174 ? -19.415 -16.372 36.817 1.00 90.12 174 PRO A CA 1
ATOM 1417 C C . PRO A 1 174 ? -20.087 -17.557 36.103 1.00 90.12 174 PRO A C 1
ATOM 1419 O O . PRO A 1 174 ? -21.178 -17.423 35.558 1.00 90.12 174 PRO A O 1
ATOM 1422 N N . LEU A 1 175 ? -19.459 -18.737 36.116 1.00 91.12 175 LEU A N 1
ATOM 1423 C CA . LEU A 1 175 ? -20.029 -19.951 35.524 1.00 91.12 175 LEU A CA 1
ATOM 1424 C C . LEU A 1 175 ? -21.451 -20.235 36.063 1.00 91.12 175 LEU A C 1
ATOM 1426 O O . LEU A 1 175 ? -21.590 -20.547 37.252 1.00 91.12 175 LEU A O 1
ATOM 1430 N N . PRO A 1 176 ? -22.507 -20.158 35.225 1.00 89.25 176 PRO A N 1
ATOM 1431 C CA . PRO A 1 176 ? -23.870 -20.386 35.687 1.00 89.25 176 PRO A CA 1
ATOM 1432 C C . PRO A 1 176 ? -24.114 -21.859 36.017 1.00 89.25 176 PRO A C 1
ATOM 1434 O O . PRO A 1 176 ? -23.694 -22.765 35.293 1.00 89.25 176 PRO A O 1
ATOM 1437 N N . ARG A 1 177 ? -24.837 -22.121 37.111 1.00 87.00 177 ARG A N 1
ATOM 1438 C CA . ARG A 1 177 ? -25.257 -23.479 37.476 1.00 87.00 177 ARG A CA 1
ATOM 1439 C C . ARG A 1 177 ? -26.498 -23.866 36.673 1.00 87.00 177 ARG A C 1
ATOM 1441 O O . ARG A 1 177 ? -27.273 -23.019 36.241 1.00 87.00 177 ARG A O 1
ATOM 1448 N N . ARG A 1 178 ? -26.775 -25.171 36.560 1.00 83.44 178 ARG A N 1
ATOM 1449 C CA . ARG A 1 178 ? -27.973 -25.685 35.856 1.00 83.44 178 ARG A CA 1
ATOM 1450 C C . ARG A 1 178 ? -29.294 -25.060 36.332 1.00 83.44 178 ARG A C 1
ATOM 1452 O O . ARG A 1 178 ? -30.206 -24.889 35.532 1.00 83.44 178 ARG A O 1
ATOM 1459 N N . ARG A 1 179 ? -29.413 -24.747 37.628 1.00 83.31 179 ARG A N 1
ATOM 1460 C CA . ARG A 1 179 ? -30.613 -24.104 38.196 1.00 83.31 179 ARG A CA 1
ATOM 1461 C C . ARG A 1 179 ? -30.738 -22.645 37.750 1.00 83.31 179 ARG A C 1
ATOM 1463 O O . ARG A 1 179 ? -31.846 -22.190 37.495 1.00 83.31 179 ARG A O 1
ATOM 1470 N N . ASP A 1 180 ? -29.606 -21.960 37.609 1.00 85.12 180 ASP A N 1
ATOM 1471 C CA . ASP A 1 180 ? -29.549 -20.555 37.213 1.00 85.12 180 ASP A CA 1
ATOM 1472 C C . ASP A 1 180 ? -29.991 -20.390 35.756 1.00 85.12 180 ASP A C 1
ATOM 1474 O O . ASP A 1 180 ? -30.738 -19.473 35.457 1.00 85.12 180 ASP A O 1
ATOM 1478 N N . LEU A 1 181 ? -29.630 -21.325 34.867 1.00 87.81 181 LEU A N 1
ATOM 1479 C CA . LEU A 1 181 ? -30.008 -21.275 33.446 1.00 87.81 181 LEU A CA 1
ATOM 1480 C C . LEU A 1 181 ? -31.528 -21.262 33.226 1.00 87.81 181 LEU A C 1
ATOM 1482 O O . LEU A 1 181 ? -32.023 -20.484 32.414 1.00 87.81 181 LEU A O 1
ATOM 1486 N N . LYS A 1 182 ? -32.279 -22.072 33.986 1.00 84.88 182 LYS A N 1
ATOM 1487 C CA . LYS A 1 182 ? -33.752 -22.054 33.931 1.00 84.88 182 LYS A CA 1
ATOM 1488 C C . LYS A 1 182 ? -34.299 -20.692 34.343 1.00 84.88 182 LYS A C 1
ATOM 1490 O O . LYS A 1 182 ? -35.148 -20.135 33.655 1.00 84.88 182 LYS A O 1
ATOM 1495 N N . ARG A 1 183 ? -33.753 -20.145 35.430 1.00 85.38 183 ARG A N 1
ATOM 1496 C CA . ARG A 1 183 ? -34.105 -18.822 35.943 1.00 85.38 183 ARG A CA 1
ATOM 1497 C C . ARG A 1 183 ? -33.777 -17.715 34.942 1.00 85.38 183 ARG A C 1
ATOM 1499 O O . ARG A 1 183 ? -34.558 -16.795 34.758 1.00 85.38 183 ARG A O 1
ATOM 1506 N N . PHE A 1 184 ? -32.633 -17.810 34.274 1.00 89.62 184 PHE A N 1
ATOM 1507 C CA . PHE A 1 184 ? -32.189 -16.827 33.292 1.00 89.62 184 PHE A CA 1
ATOM 1508 C C . PHE A 1 184 ? -33.130 -16.767 32.094 1.00 89.62 184 PHE A C 1
ATOM 1510 O O . PHE A 1 184 ? -33.469 -15.672 31.652 1.00 89.62 184 PHE A O 1
ATOM 1517 N N . ARG A 1 185 ? -33.607 -17.918 31.609 1.00 89.19 185 ARG A N 1
ATOM 1518 C CA . ARG A 1 185 ? -34.600 -17.946 30.533 1.00 89.19 185 ARG A CA 1
ATOM 1519 C C . ARG A 1 185 ? -35.968 -17.443 30.999 1.00 89.19 185 ARG A C 1
ATOM 1521 O O . ARG A 1 185 ? -36.541 -16.586 30.340 1.00 89.19 185 ARG A O 1
ATOM 1528 N N . GLN A 1 186 ? -36.476 -17.966 32.116 1.00 83.06 186 GLN A N 1
ATOM 1529 C CA . GLN A 1 186 ? -37.863 -17.755 32.553 1.00 83.06 186 GLN A CA 1
ATOM 1530 C C . GLN A 1 186 ? -38.092 -16.407 33.246 1.00 83.06 186 GLN A C 1
ATOM 1532 O O . GLN A 1 186 ? -39.040 -15.711 32.903 1.00 83.06 186 GLN A O 1
ATOM 1537 N N . ASP A 1 187 ? -37.224 -16.028 34.187 1.00 79.44 187 ASP A N 1
ATOM 1538 C CA . ASP A 1 187 ? -37.407 -14.816 34.998 1.00 79.44 187 ASP A CA 1
ATOM 1539 C C . ASP A 1 187 ? -36.784 -13.588 34.322 1.00 79.44 187 ASP A C 1
ATOM 1541 O O . ASP A 1 187 ? -37.271 -12.473 34.481 1.00 79.44 187 ASP A O 1
ATOM 1545 N N . LEU A 1 188 ? -35.665 -13.776 33.609 1.00 82.31 188 LEU A N 1
ATOM 1546 C CA . LEU A 1 188 ? -34.854 -12.668 33.090 1.00 82.31 188 LEU A CA 1
ATOM 1547 C C . LEU A 1 188 ? -34.911 -12.515 31.568 1.00 82.31 188 LEU A C 1
ATOM 1549 O O . LEU A 1 188 ? -34.420 -11.503 31.066 1.00 82.31 188 LEU A O 1
ATOM 1553 N N . GLY A 1 189 ? -35.496 -13.469 30.837 1.00 85.88 189 GLY A N 1
ATOM 1554 C CA . GLY A 1 189 ? -35.637 -13.402 29.380 1.00 85.88 189 GLY A CA 1
ATOM 1555 C C . GLY A 1 189 ? -34.307 -13.453 28.622 1.00 85.88 189 GLY A C 1
ATOM 1556 O O . GLY A 1 189 ? -34.170 -12.824 27.577 1.00 85.88 189 GLY A O 1
ATOM 1557 N N . VAL A 1 190 ? -33.300 -14.152 29.151 1.00 91.75 190 VAL A N 1
ATOM 1558 C CA . VAL A 1 190 ? -31.991 -14.290 28.492 1.00 91.75 190 VAL A CA 1
ATOM 1559 C C . VAL A 1 190 ? -32.148 -15.051 27.178 1.00 91.75 190 VAL A C 1
ATOM 1561 O O . VAL A 1 190 ? -32.772 -16.116 27.135 1.00 91.75 190 VAL A O 1
ATOM 1564 N N . THR A 1 191 ? -31.581 -14.501 26.104 1.00 92.69 191 THR A N 1
ATOM 1565 C CA . THR A 1 191 ? -31.621 -15.111 24.767 1.00 92.69 191 THR A CA 1
ATOM 1566 C C . THR A 1 191 ? -30.291 -15.747 24.389 1.00 92.69 191 THR A C 1
ATOM 1568 O O . THR A 1 191 ? -30.299 -16.808 23.772 1.00 92.69 191 THR A O 1
ATOM 1571 N N . HIS A 1 192 ? -29.168 -15.171 24.833 1.00 95.19 192 HIS A N 1
ATOM 1572 C CA . HIS A 1 192 ? -27.827 -15.639 24.478 1.00 95.19 192 HIS A CA 1
ATOM 1573 C C . HIS A 1 192 ? -26.922 -15.784 25.708 1.00 95.19 192 HIS A C 1
ATOM 1575 O O . HIS A 1 192 ? -26.962 -14.976 26.639 1.00 95.19 192 HIS A O 1
ATOM 1581 N N . ILE A 1 193 ? -26.042 -16.782 25.696 1.00 95.44 193 ILE A N 1
ATOM 1582 C CA . ILE A 1 193 ? -24.931 -16.902 26.645 1.00 95.44 193 ILE A CA 1
ATOM 1583 C C . ILE A 1 193 ? -23.628 -17.047 25.861 1.00 95.44 193 ILE A C 1
ATOM 1585 O O . ILE A 1 193 ? -23.449 -18.008 25.113 1.00 95.44 193 ILE A O 1
ATOM 1589 N N . LEU A 1 194 ? -22.710 -16.103 26.070 1.00 95.38 194 LEU A N 1
ATOM 1590 C CA . LEU A 1 194 ? -21.349 -16.127 25.549 1.00 95.38 194 LEU A CA 1
ATOM 1591 C C . LEU A 1 194 ? -20.417 -16.771 26.577 1.00 95.38 194 LEU A C 1
ATOM 1593 O O . LEU A 1 194 ? -20.137 -16.203 27.638 1.00 95.38 194 LEU A O 1
ATOM 1597 N N . THR A 1 195 ? -19.925 -17.965 26.252 1.00 93.94 195 THR A N 1
ATOM 1598 C CA . THR A 1 195 ? -18.966 -18.689 27.082 1.00 93.94 195 THR A CA 1
ATOM 1599 C C . THR A 1 195 ? -17.537 -18.475 26.596 1.00 93.94 195 THR A C 1
ATOM 1601 O O . THR A 1 195 ? -17.238 -18.617 25.411 1.00 93.94 195 THR A O 1
ATOM 1604 N N . LEU A 1 196 ? -16.650 -18.141 27.534 1.00 92.94 196 LEU A N 1
ATOM 1605 C CA . LEU A 1 196 ? -15.219 -17.904 27.301 1.00 92.94 196 LEU A CA 1
ATOM 1606 C C . LEU A 1 196 ? -14.336 -19.033 27.854 1.00 92.94 196 LEU A C 1
ATOM 1608 O O . LEU A 1 196 ? -13.129 -18.873 28.055 1.00 92.94 196 LEU A O 1
ATOM 1612 N N . LEU A 1 197 ? -14.960 -20.160 28.201 1.00 91.75 197 LEU A N 1
ATOM 1613 C CA . LEU A 1 197 ? -14.267 -21.347 28.681 1.00 91.75 197 LEU A CA 1
ATOM 1614 C C . LEU A 1 197 ? -13.461 -21.986 27.549 1.00 91.75 197 LEU A C 1
ATOM 1616 O O . LEU A 1 197 ? -13.891 -22.023 26.394 1.00 91.75 197 LEU A O 1
ATOM 1620 N N . ASN A 1 198 ? -12.298 -22.532 27.885 1.00 90.25 198 ASN A N 1
ATOM 1621 C CA . ASN A 1 198 ? -11.525 -23.303 26.926 1.00 90.25 198 ASN A CA 1
ATOM 1622 C C . ASN A 1 198 ? -12.227 -24.641 26.607 1.00 90.25 198 ASN A C 1
ATOM 1624 O O . ASN A 1 198 ? -13.152 -25.084 27.297 1.00 90.25 198 ASN A O 1
ATOM 1628 N N . ASN A 1 199 ? -11.758 -25.323 25.562 1.00 87.88 199 ASN A N 1
ATOM 1629 C CA . ASN A 1 199 ? -12.373 -26.568 25.090 1.00 87.88 199 ASN A CA 1
ATOM 1630 C C . ASN A 1 199 ? -12.385 -27.694 26.142 1.00 87.88 199 ASN A C 1
ATOM 1632 O O . ASN A 1 199 ? -13.275 -28.544 26.123 1.00 87.88 199 ASN A O 1
ATOM 1636 N N . ASN A 1 200 ? -11.427 -27.708 27.073 1.00 86.62 200 ASN A N 1
ATOM 1637 C CA . ASN A 1 200 ? -11.349 -28.720 28.128 1.00 86.62 200 ASN A CA 1
ATOM 1638 C C . ASN A 1 200 ? -12.332 -28.421 29.272 1.00 86.62 200 ASN A C 1
ATOM 1640 O O . ASN A 1 200 ? -13.046 -29.319 29.716 1.00 86.62 200 ASN A O 1
ATOM 1644 N N . GLU A 1 201 ? -12.430 -27.159 29.696 1.00 86.81 201 GLU A N 1
ATOM 1645 C CA . GLU A 1 201 ? -13.380 -26.673 30.703 1.00 86.81 201 GLU A CA 1
ATOM 1646 C C . GLU A 1 201 ? -14.831 -26.927 30.256 1.00 86.81 201 GLU A C 1
ATOM 1648 O O . GLU A 1 201 ? -15.672 -27.335 31.060 1.00 86.81 201 GLU A O 1
ATOM 1653 N N . ILE A 1 202 ? -15.138 -26.762 28.964 1.00 87.69 202 ILE A N 1
ATOM 1654 C CA . ILE A 1 202 ? -16.473 -27.064 28.420 1.00 87.69 202 ILE A CA 1
ATOM 1655 C C . ILE A 1 202 ? -16.784 -28.552 28.474 1.00 87.69 202 ILE A C 1
ATOM 1657 O O . ILE A 1 202 ? -17.883 -28.919 28.888 1.00 87.69 202 ILE A O 1
ATOM 1661 N N . LYS A 1 203 ? -15.834 -29.417 28.099 1.00 85.44 203 LYS A N 1
ATOM 1662 C CA . LYS A 1 203 ? -16.026 -30.874 28.174 1.00 85.44 203 LYS A CA 1
ATOM 1663 C C . LYS A 1 203 ? -16.301 -31.332 29.607 1.00 85.44 203 LYS A C 1
ATOM 1665 O O . LYS A 1 203 ? -17.156 -32.185 29.815 1.00 85.44 203 LYS A O 1
ATOM 1670 N N . GLN A 1 204 ? -15.621 -30.740 30.588 1.00 84.44 204 GLN A N 1
ATOM 1671 C CA . GLN A 1 204 ? -15.795 -31.073 32.006 1.00 84.44 204 GLN A CA 1
ATOM 1672 C C . GLN A 1 204 ? -17.121 -30.560 32.582 1.00 84.44 204 GLN A C 1
ATOM 1674 O O . GLN A 1 204 ? -17.803 -31.271 33.315 1.00 84.44 204 GLN A O 1
ATOM 1679 N N . THR A 1 205 ? -17.500 -29.323 32.258 1.00 82.94 205 THR A N 1
ATOM 1680 C CA . THR A 1 205 ? -18.708 -28.680 32.811 1.00 82.94 205 THR A CA 1
ATOM 1681 C C . THR A 1 205 ? -19.983 -29.035 32.048 1.00 82.94 205 THR A C 1
ATOM 1683 O O . THR A 1 205 ? -21.088 -28.895 32.580 1.00 82.94 205 THR A O 1
ATOM 1686 N N . ASN A 1 206 ? -19.840 -29.487 30.801 1.00 85.00 206 ASN A N 1
ATOM 1687 C CA . ASN A 1 206 ? -20.910 -29.773 29.850 1.00 85.00 206 ASN A CA 1
ATOM 1688 C C . ASN A 1 206 ? -21.891 -28.592 29.668 1.00 85.00 206 ASN A C 1
ATOM 1690 O O . ASN A 1 206 ? -23.091 -28.773 29.452 1.00 85.00 206 ASN A O 1
ATOM 1694 N N . ILE A 1 207 ? -21.384 -27.360 29.811 1.00 87.44 207 ILE A N 1
ATOM 1695 C CA . ILE A 1 207 ? -22.211 -26.157 29.953 1.00 87.44 207 ILE A CA 1
ATOM 1696 C C . ILE A 1 207 ? -23.025 -25.838 28.695 1.00 87.44 207 ILE A C 1
ATOM 1698 O O . ILE A 1 207 ? -24.209 -25.539 28.815 1.00 87.44 207 ILE A O 1
ATOM 1702 N N . CYS A 1 208 ? -22.451 -25.985 27.496 1.00 86.25 208 CYS A N 1
ATOM 1703 C CA . CYS A 1 208 ? -23.139 -25.698 26.232 1.00 86.25 208 CYS A CA 1
ATOM 1704 C C . CYS A 1 208 ? -24.394 -26.562 26.043 1.00 86.25 208 CYS A C 1
ATOM 1706 O O . CYS A 1 208 ? -25.418 -26.076 25.568 1.00 86.25 208 CYS A O 1
ATOM 1708 N N . ASN A 1 209 ? -24.350 -27.826 26.475 1.00 86.12 209 ASN A N 1
ATOM 1709 C CA . ASN A 1 209 ? -25.513 -28.711 26.433 1.00 86.12 209 ASN A CA 1
ATOM 1710 C C . ASN A 1 209 ? -26.579 -28.290 27.453 1.00 86.12 209 ASN A C 1
AT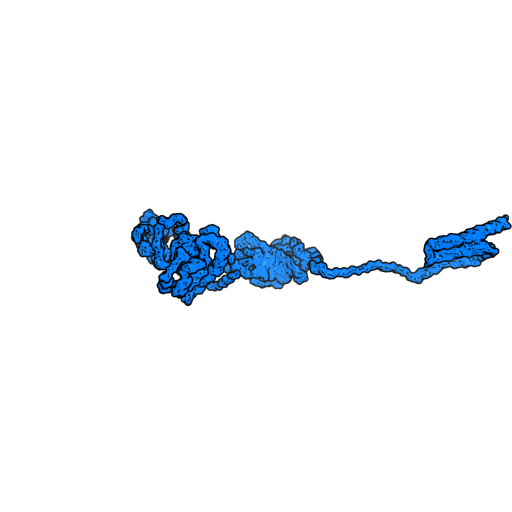OM 1712 O O . ASN A 1 209 ? -27.769 -28.335 27.149 1.00 86.12 209 ASN A O 1
ATOM 1716 N N . HIS A 1 210 ? -26.174 -27.820 28.638 1.00 87.31 210 HIS A N 1
ATOM 1717 C CA . HIS A 1 210 ? -27.120 -27.279 29.617 1.00 87.31 210 HIS A CA 1
ATOM 1718 C C . HIS A 1 210 ? -27.781 -25.983 29.136 1.00 87.31 210 HIS A C 1
ATOM 1720 O O . HIS A 1 210 ? -28.981 -25.817 29.341 1.00 87.31 210 HIS A O 1
ATOM 1726 N N . ILE A 1 211 ? -27.029 -25.098 28.476 1.00 89.44 211 ILE A N 1
ATOM 1727 C CA . ILE A 1 211 ? -27.542 -23.851 27.890 1.00 89.44 211 ILE A CA 1
ATOM 1728 C C . ILE A 1 211 ? -28.594 -24.175 26.823 1.00 89.44 211 ILE A C 1
ATOM 1730 O O . ILE A 1 211 ? -29.723 -23.702 26.920 1.00 89.44 211 ILE A O 1
ATOM 1734 N N . LYS A 1 212 ? -28.277 -25.085 25.891 1.00 88.25 212 LYS A N 1
ATOM 1735 C CA . LYS A 1 212 ? -29.228 -25.546 24.865 1.00 88.25 212 LYS A CA 1
ATOM 1736 C C . LYS A 1 212 ? -30.478 -26.190 25.468 1.00 88.25 212 LYS A C 1
ATOM 1738 O O . LYS A 1 212 ? -31.581 -25.933 25.006 1.00 88.25 212 LYS A O 1
ATOM 1743 N N . SER A 1 213 ? -30.334 -26.979 26.538 1.00 87.62 213 SER A N 1
ATOM 1744 C CA . SER A 1 213 ? -31.483 -27.585 27.233 1.00 87.62 213 SER A CA 1
ATOM 1745 C C . SER A 1 213 ? -32.401 -26.570 27.928 1.00 87.62 213 SER A C 1
ATOM 1747 O O . SER A 1 213 ? -33.526 -26.912 28.284 1.00 87.62 213 SER A O 1
ATOM 1749 N N . ALA A 1 214 ? -31.921 -25.342 28.143 1.00 88.00 214 ALA A N 1
ATOM 1750 C CA . ALA A 1 214 ? -32.678 -24.242 28.727 1.00 88.00 214 ALA A CA 1
ATOM 1751 C C . ALA A 1 214 ? -33.274 -23.294 27.668 1.00 88.00 214 ALA A C 1
ATOM 1753 O O . ALA A 1 214 ? -33.764 -22.235 28.050 1.00 88.00 214 ALA A O 1
ATOM 1754 N N . ASP A 1 215 ? -33.245 -23.665 26.379 1.00 90.00 215 ASP A N 1
ATOM 1755 C CA . ASP A 1 215 ? -33.738 -22.844 25.260 1.00 90.00 215 ASP A CA 1
ATOM 1756 C C . ASP A 1 215 ? -33.022 -21.483 25.144 1.00 90.00 215 ASP A C 1
ATOM 1758 O O . ASP A 1 215 ? -33.623 -20.442 24.892 1.00 90.00 215 ASP A O 1
ATOM 1762 N N . ILE A 1 216 ? -31.709 -21.482 25.389 1.00 92.38 216 ILE A N 1
ATOM 1763 C CA . ILE A 1 216 ? -30.840 -20.309 25.252 1.00 92.38 216 ILE A CA 1
ATOM 1764 C C . ILE A 1 216 ? -29.805 -20.595 24.159 1.00 92.38 216 ILE A C 1
ATOM 1766 O O . ILE A 1 216 ? -29.259 -21.700 24.082 1.00 92.38 216 ILE A O 1
ATOM 1770 N N . GLU A 1 217 ? -29.495 -19.598 23.332 1.00 93.25 217 GLU A N 1
ATOM 1771 C CA . GLU A 1 217 ? -28.461 -19.711 22.308 1.00 93.25 217 GLU A CA 1
ATOM 1772 C C . GLU A 1 217 ? -27.059 -19.615 22.931 1.00 93.25 217 GLU A C 1
ATOM 1774 O O . GLU A 1 217 ? -26.761 -18.724 23.729 1.00 93.25 217 GLU A O 1
ATOM 1779 N N . SER A 1 218 ? -26.183 -20.565 22.597 1.00 91.81 218 SER A N 1
ATOM 1780 C CA . SER A 1 218 ? -24.826 -20.641 23.148 1.00 91.81 218 SER A CA 1
ATOM 1781 C C . SER A 1 218 ? -23.817 -20.139 22.121 1.00 91.81 218 SER A C 1
ATOM 1783 O O . SER A 1 218 ? -23.584 -20.812 21.121 1.00 91.81 218 SER A O 1
ATOM 1785 N N . LEU A 1 219 ? -23.151 -19.028 22.426 1.00 93.00 219 LEU A N 1
ATOM 1786 C CA . LEU A 1 219 ? -21.983 -18.535 21.695 1.00 93.00 219 LEU A CA 1
ATOM 1787 C C . LEU A 1 219 ? -20.716 -18.967 22.434 1.00 93.00 219 LEU A C 1
ATOM 1789 O O . LEU A 1 219 ? -20.680 -18.951 23.667 1.00 93.00 219 LEU A O 1
ATOM 1793 N N . HIS A 1 220 ? -19.674 -19.366 21.709 1.00 91.69 220 HIS A N 1
ATOM 1794 C CA . HIS A 1 220 ? -18.454 -19.888 22.321 1.00 91.69 220 HIS A CA 1
ATOM 1795 C C . HIS A 1 220 ? -17.205 -19.286 21.688 1.00 91.69 220 HIS A C 1
ATOM 1797 O O . HIS A 1 220 ? -16.948 -19.482 20.507 1.00 91.69 220 HIS A O 1
ATOM 1803 N N . VAL A 1 221 ? -16.411 -18.600 22.512 1.00 91.25 221 VAL A N 1
ATOM 1804 C CA . VAL A 1 221 ? -15.087 -18.089 22.145 1.00 91.25 221 VAL A CA 1
ATOM 1805 C C . VAL A 1 221 ? -14.055 -18.754 23.066 1.00 91.25 221 VAL A C 1
ATOM 1807 O O . VAL A 1 221 ? -13.913 -18.344 24.221 1.00 91.25 221 VAL A O 1
ATOM 1810 N N . PRO A 1 222 ? -13.372 -19.827 22.624 1.00 89.75 222 PRO A N 1
ATOM 1811 C CA . PRO A 1 222 ? -12.465 -20.587 23.480 1.00 89.75 222 PRO A CA 1
ATOM 1812 C C . PRO A 1 222 ? -11.186 -19.807 23.791 1.00 89.75 222 PRO A C 1
ATOM 1814 O O . PRO A 1 222 ? -10.298 -19.701 22.952 1.00 89.75 222 PRO A O 1
ATOM 1817 N N . ILE A 1 223 ? -11.050 -19.333 25.031 1.00 87.38 223 ILE A N 1
ATOM 1818 C CA . ILE A 1 223 ? -9.848 -18.621 25.489 1.00 87.38 223 ILE A CA 1
ATOM 1819 C C . ILE A 1 223 ? -9.109 -19.477 26.514 1.00 87.38 223 ILE A C 1
ATOM 1821 O O . ILE A 1 223 ? -9.639 -19.808 27.582 1.00 87.38 223 ILE A O 1
ATOM 1825 N N . ALA A 1 224 ? -7.872 -19.845 26.184 1.00 81.69 224 ALA A N 1
ATOM 1826 C CA . ALA A 1 224 ? -6.999 -20.612 27.060 1.00 81.69 224 ALA A CA 1
ATOM 1827 C C . ALA A 1 224 ? -6.263 -19.673 28.023 1.00 81.69 224 ALA A C 1
ATOM 1829 O O . ALA A 1 224 ? -5.420 -18.903 27.596 1.00 81.69 224 ALA A O 1
ATOM 1830 N N . GLY A 1 225 ? -6.557 -19.759 29.323 1.00 76.94 225 GLY A N 1
ATOM 1831 C CA . GLY A 1 225 ? -5.869 -18.976 30.354 1.00 76.94 225 GLY A CA 1
ATOM 1832 C C . GLY A 1 225 ? -6.541 -17.641 30.683 1.00 76.94 225 GLY A C 1
ATOM 1833 O O . GLY A 1 225 ? -7.579 -17.282 30.132 1.00 76.94 225 GLY A O 1
ATOM 1834 N N . ALA A 1 226 ? -5.990 -16.946 31.674 1.00 69.00 226 ALA A N 1
ATOM 1835 C CA . ALA A 1 226 ? -6.560 -15.719 32.234 1.00 69.00 226 ALA A CA 1
ATOM 1836 C C . ALA A 1 226 ? -5.557 -14.553 32.283 1.00 69.00 226 ALA A C 1
ATOM 1838 O O . ALA A 1 226 ? -5.888 -13.492 32.810 1.00 69.00 226 ALA A O 1
ATOM 1839 N N . GLU A 1 227 ? -4.342 -14.756 31.769 1.00 76.38 227 GLU A N 1
ATOM 1840 C CA . GLU A 1 227 ? -3.328 -13.709 31.677 1.00 76.38 227 GLU A CA 1
ATOM 1841 C C . GLU A 1 227 ? -3.583 -12.794 30.483 1.00 76.38 227 GLU A C 1
ATOM 1843 O O . GLU A 1 227 ? -3.998 -13.242 29.415 1.00 76.38 227 GLU A O 1
ATOM 1848 N N . ILE A 1 228 ? -3.302 -11.503 30.665 1.00 72.25 228 ILE A N 1
ATOM 1849 C CA . ILE A 1 228 ? -3.525 -10.491 29.628 1.00 72.25 228 ILE A CA 1
ATOM 1850 C C . ILE A 1 228 ? -2.570 -10.662 28.437 1.00 72.25 228 ILE A C 1
ATOM 1852 O O . ILE A 1 228 ? -2.956 -10.408 27.301 1.00 72.25 228 ILE A O 1
ATOM 1856 N N . SER A 1 229 ? -1.368 -11.190 28.693 1.00 71.06 229 SER A N 1
ATOM 1857 C CA . SER A 1 229 ? -0.331 -11.500 27.702 1.00 71.06 229 SER A CA 1
ATOM 1858 C C . SER A 1 229 ? -0.821 -12.447 26.605 1.00 71.06 229 SER A C 1
ATOM 1860 O O . SER A 1 229 ? -0.353 -12.388 25.474 1.00 71.06 229 SER A O 1
ATOM 1862 N N . ILE A 1 230 ? -1.802 -13.301 26.897 1.00 76.44 230 ILE A N 1
ATOM 1863 C CA . ILE A 1 230 ? -2.357 -14.255 25.930 1.00 76.44 230 ILE A CA 1
ATOM 1864 C C . ILE A 1 230 ? -3.082 -13.518 24.802 1.00 76.44 230 ILE A C 1
ATOM 1866 O O . ILE A 1 230 ? -3.039 -13.948 23.654 1.00 76.44 230 ILE A O 1
ATOM 1870 N N . PHE A 1 231 ? -3.688 -12.375 25.104 1.00 73.56 231 PHE A N 1
ATOM 1871 C CA . PHE A 1 231 ? -4.421 -11.578 24.130 1.00 73.56 231 PHE A CA 1
ATOM 1872 C C . PHE A 1 231 ? -3.519 -10.706 23.248 1.00 73.56 231 PHE A C 1
ATOM 1874 O O . PHE A 1 231 ? -3.993 -10.182 22.245 1.00 73.56 231 PHE A O 1
ATOM 1881 N N . THR A 1 232 ? -2.240 -10.554 23.604 1.00 70.81 232 THR A N 1
ATOM 1882 C CA . THR A 1 232 ? -1.258 -9.769 22.837 1.00 70.81 232 THR A CA 1
ATOM 1883 C C . THR A 1 232 ? -0.161 -10.614 22.201 1.00 70.81 232 THR A C 1
ATOM 1885 O O . THR A 1 232 ? 0.357 -10.250 21.153 1.00 70.81 232 THR A O 1
ATOM 1888 N N . SER A 1 233 ? 0.207 -11.738 22.815 1.00 73.50 233 SER A N 1
ATOM 1889 C CA . SER A 1 233 ? 1.363 -12.546 22.405 1.00 73.50 233 SER A CA 1
ATOM 1890 C C . SER A 1 233 ? 0.972 -13.826 21.663 1.00 73.50 233 SER A C 1
ATOM 1892 O O . SER A 1 233 ? 1.805 -14.418 20.981 1.00 73.50 233 SER A O 1
ATOM 1894 N N . SER A 1 234 ? -0.278 -14.290 21.783 1.00 81.56 234 SER A N 1
ATOM 1895 C CA . SER A 1 234 ? -0.749 -15.495 21.090 1.00 81.56 234 SER A CA 1
ATOM 1896 C C . SER A 1 234 ? -1.445 -15.134 19.780 1.00 81.56 234 SER A C 1
ATOM 1898 O O . SER A 1 234 ? -2.615 -14.752 19.787 1.00 81.56 234 SER A O 1
ATOM 1900 N N . GLN A 1 235 ? -0.763 -15.341 18.649 1.00 78.75 235 GLN A N 1
ATOM 1901 C CA . GLN A 1 235 ? -1.343 -15.086 17.324 1.00 78.75 235 GLN A CA 1
ATOM 1902 C C . GLN A 1 235 ? -2.655 -15.857 17.103 1.00 78.75 235 GLN A C 1
ATOM 1904 O O . GLN A 1 235 ? -3.633 -15.281 16.653 1.00 78.75 235 GLN A O 1
ATOM 1909 N N . ALA A 1 236 ? -2.725 -17.123 17.531 1.00 82.56 236 ALA A N 1
ATOM 1910 C CA . ALA A 1 236 ? -3.941 -17.932 17.413 1.00 82.56 236 ALA A CA 1
ATOM 1911 C C . ALA A 1 236 ? -5.133 -17.352 18.198 1.00 82.56 236 ALA A C 1
ATOM 1913 O O . ALA A 1 236 ? -6.277 -17.458 17.762 1.00 82.56 236 ALA A O 1
ATOM 1914 N N . THR A 1 237 ? -4.876 -16.737 19.358 1.00 82.75 237 THR A N 1
ATOM 1915 C CA . THR A 1 237 ? -5.928 -16.074 20.143 1.00 82.75 237 THR A CA 1
ATOM 1916 C C . THR A 1 237 ? -6.355 -14.773 19.471 1.00 82.75 237 THR A C 1
ATOM 1918 O O . THR A 1 237 ? -7.547 -14.494 19.403 1.00 82.75 237 THR A O 1
ATOM 1921 N N . ILE A 1 238 ? -5.406 -14.000 18.935 1.00 81.62 238 ILE A N 1
ATOM 1922 C CA . ILE A 1 238 ? -5.698 -12.771 18.186 1.00 81.62 238 ILE A CA 1
ATOM 1923 C C . ILE A 1 238 ? -6.559 -13.090 16.961 1.00 81.62 238 ILE A C 1
ATOM 1925 O O . ILE A 1 238 ? -7.607 -12.474 16.791 1.00 81.62 238 ILE A O 1
ATOM 1929 N N . ASP A 1 239 ? -6.177 -14.088 16.164 1.00 83.00 239 ASP A N 1
ATOM 1930 C CA . ASP A 1 239 ? -6.914 -14.494 14.964 1.00 83.00 239 ASP A CA 1
ATOM 1931 C C . ASP A 1 239 ? -8.353 -14.914 15.310 1.00 83.00 239 ASP A C 1
ATOM 1933 O O . ASP A 1 239 ? -9.306 -14.438 14.692 1.00 83.00 239 ASP A O 1
ATOM 1937 N N . LEU A 1 240 ? -8.528 -15.715 16.371 1.00 87.25 240 LEU A N 1
ATOM 1938 C CA . LEU A 1 240 ? -9.847 -16.115 16.875 1.00 87.25 240 LEU A CA 1
ATOM 1939 C C . LEU A 1 240 ? -10.707 -14.907 17.279 1.00 87.25 240 LEU A C 1
ATOM 1941 O O . LEU A 1 240 ? -11.901 -14.862 16.984 1.00 87.25 240 LEU A O 1
ATOM 1945 N N . LEU A 1 241 ? -10.126 -13.931 17.981 1.00 86.88 241 LEU A N 1
ATOM 1946 C CA . LEU A 1 241 ? -10.852 -12.737 18.421 1.00 86.88 241 LEU A CA 1
ATOM 1947 C C . LEU A 1 241 ? -11.226 -11.836 17.247 1.00 86.88 241 LEU A C 1
ATOM 1949 O O . LEU A 1 241 ? -12.341 -11.314 17.220 1.00 86.88 241 LEU A O 1
ATOM 1953 N N . MET A 1 242 ? -10.328 -11.695 16.274 1.00 81.88 242 MET A N 1
ATOM 1954 C CA . MET A 1 242 ? -10.568 -10.931 15.051 1.00 81.88 242 MET A CA 1
ATOM 1955 C C . MET A 1 242 ? -11.658 -11.563 14.176 1.00 81.88 242 MET A C 1
ATOM 1957 O O . MET A 1 242 ? -12.352 -10.841 13.466 1.00 81.88 242 MET A O 1
ATOM 1961 N N . GLU A 1 243 ? -11.856 -12.880 14.254 1.00 85.12 243 GLU A N 1
ATOM 1962 C CA . GLU A 1 243 ? -12.948 -13.586 13.576 1.00 85.12 243 GLU A CA 1
ATOM 1963 C C . GLU A 1 243 ? -14.284 -13.483 14.340 1.00 85.12 243 GLU A C 1
ATOM 1965 O O . GLU A 1 243 ? -15.330 -13.175 13.764 1.00 85.12 243 GLU A O 1
ATOM 1970 N N . GLN A 1 244 ? -14.274 -13.727 15.654 1.00 89.12 244 GLN A N 1
ATOM 1971 C CA . GLN A 1 244 ? -15.504 -13.916 16.43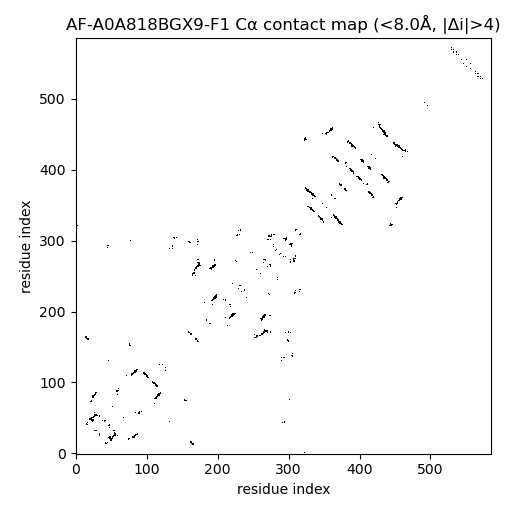3 1.00 89.12 244 GLN A CA 1
ATOM 1972 C C . GLN A 1 244 ? -16.100 -12.608 16.976 1.00 89.12 244 GLN A C 1
ATOM 1974 O O . GLN A 1 244 ? -17.323 -12.446 16.974 1.00 89.12 244 GLN A O 1
ATOM 1979 N N . LEU A 1 245 ? -15.277 -11.657 17.438 1.00 89.31 245 LEU A N 1
ATOM 1980 C CA . LEU A 1 245 ? -15.787 -10.430 18.065 1.00 89.31 245 LEU A CA 1
ATOM 1981 C C . LEU A 1 245 ? -16.597 -9.536 17.111 1.00 89.31 245 LEU A C 1
ATOM 1983 O O . LEU A 1 245 ? -17.630 -9.034 17.558 1.00 89.31 245 LEU A O 1
ATOM 1987 N N . PRO A 1 246 ? -16.222 -9.345 15.826 1.00 87.62 246 PRO A N 1
ATOM 1988 C CA . PRO A 1 246 ? -17.051 -8.585 14.888 1.00 87.62 246 PRO A CA 1
ATOM 1989 C C . PRO A 1 246 ? -18.439 -9.203 14.688 1.00 87.62 246 PRO A C 1
ATOM 1991 O O . PRO A 1 246 ? -19.434 -8.486 14.689 1.00 87.62 246 PRO A O 1
ATOM 1994 N N . THR A 1 247 ? -18.523 -10.534 14.619 1.00 89.19 247 THR A N 1
ATOM 1995 C CA . THR A 1 247 ? -19.797 -11.256 14.483 1.00 89.19 247 THR A CA 1
ATOM 1996 C C . THR A 1 247 ? -20.703 -11.027 15.698 1.00 89.19 247 THR A C 1
ATOM 1998 O O . THR A 1 247 ? -21.898 -10.770 15.558 1.00 89.19 247 THR A O 1
ATOM 2001 N N . ILE A 1 248 ? -20.132 -11.057 16.907 1.00 91.50 248 ILE A N 1
ATOM 2002 C CA . ILE A 1 248 ? -20.870 -10.795 18.153 1.00 91.50 248 ILE A CA 1
ATOM 2003 C C . ILE A 1 248 ? -21.288 -9.319 18.244 1.00 91.50 248 ILE A C 1
ATOM 2005 O O . ILE A 1 248 ? -22.401 -9.021 18.679 1.00 91.50 248 ILE A O 1
ATOM 2009 N N . ARG A 1 249 ? -20.424 -8.391 17.811 1.00 89.94 249 ARG A N 1
ATOM 2010 C CA . ARG A 1 249 ? -20.750 -6.960 17.710 1.00 89.94 249 ARG A CA 1
ATOM 2011 C C . ARG A 1 249 ? -21.961 -6.751 16.804 1.00 89.94 249 ARG A C 1
ATOM 2013 O O . ARG A 1 249 ? -22.903 -6.077 17.207 1.00 89.94 249 ARG A O 1
ATOM 2020 N N . ASP A 1 250 ? -21.949 -7.338 15.612 1.00 86.94 250 ASP A N 1
ATOM 2021 C CA . ASP A 1 250 ? -23.038 -7.194 14.645 1.00 86.94 250 ASP A CA 1
ATOM 2022 C C . ASP A 1 250 ? -24.348 -7.777 15.174 1.00 86.94 250 ASP A C 1
ATOM 2024 O O . ASP A 1 250 ? -25.403 -7.178 14.984 1.00 86.94 250 ASP A O 1
ATOM 2028 N N . LEU A 1 251 ? -24.286 -8.886 15.914 1.00 89.38 251 LEU A N 1
ATOM 2029 C CA . LEU A 1 251 ? -25.445 -9.460 16.596 1.00 89.38 251 LEU A CA 1
ATOM 2030 C C . LEU A 1 251 ? -26.043 -8.496 17.638 1.00 89.38 251 LEU A C 1
ATOM 2032 O O . LEU A 1 251 ? -27.263 -8.367 17.724 1.00 89.38 251 LEU A O 1
ATOM 2036 N N . LEU A 1 252 ? -25.211 -7.801 18.421 1.00 86.69 252 LEU A N 1
ATOM 2037 C CA . LEU A 1 252 ? -25.683 -6.819 19.406 1.00 86.69 252 LEU A CA 1
ATOM 2038 C C . LEU A 1 252 ? -26.264 -5.567 18.730 1.00 86.69 252 LEU A C 1
ATOM 2040 O O . LEU A 1 252 ? -27.362 -5.124 19.080 1.00 86.69 252 LEU A O 1
ATOM 2044 N N . LEU A 1 253 ? -25.552 -5.008 17.747 1.00 84.31 253 LEU A N 1
ATOM 2045 C CA . LEU A 1 253 ? -25.928 -3.744 17.110 1.00 84.31 253 LEU A CA 1
ATOM 2046 C C . LEU A 1 253 ? -27.132 -3.883 16.169 1.00 84.31 253 LEU A C 1
ATOM 2048 O O . LEU A 1 253 ? -27.969 -2.988 16.145 1.00 84.31 253 LEU A O 1
ATOM 2052 N N . ASN A 1 254 ? -27.271 -5.011 15.466 1.00 85.56 254 ASN A N 1
ATOM 2053 C CA . ASN A 1 254 ? -28.374 -5.253 14.525 1.00 85.56 254 ASN A CA 1
ATOM 2054 C C . ASN A 1 254 ? -29.594 -5.931 15.174 1.00 85.56 254 ASN A C 1
ATOM 2056 O O . ASN A 1 254 ? -30.475 -6.436 14.473 1.00 85.56 254 ASN A O 1
ATOM 2060 N N . SER A 1 255 ? -29.649 -5.984 16.507 1.00 83.38 255 SER A N 1
ATOM 2061 C CA . SER A 1 255 ? -30.805 -6.514 17.232 1.00 83.38 255 SER A CA 1
ATOM 2062 C C . SER A 1 255 ? -32.062 -5.681 16.955 1.00 83.38 255 SER A C 1
ATOM 2064 O O . SER A 1 255 ? -32.025 -4.455 16.854 1.00 83.38 255 SER A O 1
ATOM 2066 N N . THR A 1 256 ? -33.202 -6.357 16.824 1.00 82.25 256 THR A N 1
ATOM 2067 C CA . THR A 1 256 ? -34.496 -5.733 16.512 1.00 82.25 256 THR A CA 1
ATOM 2068 C C . THR A 1 256 ? -35.543 -6.160 17.528 1.00 82.25 256 THR A C 1
ATOM 2070 O O . THR A 1 256 ? -35.341 -7.121 18.270 1.00 82.25 256 THR A O 1
ATOM 2073 N N . ILE A 1 257 ? -36.704 -5.504 17.526 1.00 77.38 257 ILE A N 1
ATOM 2074 C CA . ILE A 1 257 ? -37.821 -5.863 18.410 1.00 77.38 257 ILE A CA 1
ATOM 2075 C C . ILE A 1 257 ? -38.275 -7.326 18.249 1.00 77.38 257 ILE A C 1
ATOM 2077 O O . ILE A 1 257 ? -38.718 -7.944 19.212 1.00 77.38 257 ILE A O 1
ATOM 2081 N N . THR A 1 258 ? -38.133 -7.900 17.047 1.00 81.25 258 THR A N 1
ATOM 2082 C CA . THR A 1 258 ? -38.473 -9.302 16.755 1.00 81.25 258 THR A CA 1
ATOM 2083 C C . THR A 1 258 ? -37.389 -10.288 17.182 1.00 81.25 258 THR A C 1
ATOM 2085 O O . THR A 1 258 ? -37.685 -11.459 17.407 1.00 81.25 258 THR A O 1
ATOM 2088 N N . THR A 1 259 ? -36.141 -9.832 17.303 1.00 85.12 259 THR A N 1
ATOM 2089 C CA . THR A 1 259 ? -34.983 -10.650 17.690 1.00 85.12 259 THR A CA 1
ATOM 2090 C C . THR A 1 259 ? -34.127 -9.913 18.731 1.00 85.12 259 THR A C 1
ATOM 2092 O O . THR A 1 259 ? -32.997 -9.510 18.428 1.00 85.12 259 THR A O 1
ATOM 2095 N N . PRO A 1 260 ? -34.653 -9.686 19.952 1.00 88.31 260 PRO A N 1
ATOM 2096 C CA . PRO A 1 260 ? -33.928 -8.966 20.990 1.00 88.31 260 PRO A CA 1
ATOM 2097 C C . PRO A 1 260 ? -32.783 -9.814 21.550 1.00 88.31 260 PRO A C 1
ATOM 2099 O O . PRO A 1 260 ? -32.890 -11.033 21.738 1.00 88.31 260 PRO A O 1
ATOM 2102 N N . VAL A 1 261 ? -31.673 -9.156 21.872 1.00 90.81 261 VAL A N 1
ATOM 2103 C CA . VAL A 1 261 ? -30.477 -9.824 22.387 1.00 90.81 261 VAL A CA 1
ATOM 2104 C C . VAL A 1 261 ? -30.291 -9.479 23.853 1.00 90.81 261 VAL A C 1
ATOM 2106 O O . VAL A 1 261 ? -29.919 -8.370 24.204 1.00 90.81 261 VAL A O 1
ATOM 2109 N N . LYS A 1 262 ? -30.478 -10.455 24.735 1.00 92.44 262 LYS A N 1
ATOM 2110 C CA . LYS A 1 262 ? -30.146 -10.327 26.151 1.00 92.44 262 LYS A CA 1
ATOM 2111 C C . LYS A 1 262 ? -29.075 -11.347 26.479 1.00 92.44 262 LYS A C 1
ATOM 2113 O O . LYS A 1 262 ? -29.364 -12.541 26.581 1.00 92.44 262 LYS A O 1
ATOM 2118 N N . MET A 1 263 ? -27.834 -10.873 26.545 1.00 95.00 263 MET A N 1
ATOM 2119 C CA . MET A 1 263 ? -26.634 -11.700 26.538 1.00 95.00 263 MET A CA 1
ATOM 2120 C C . MET A 1 263 ? -25.940 -11.725 27.899 1.00 95.00 263 MET A C 1
ATOM 2122 O O . MET A 1 263 ? -25.664 -10.683 28.490 1.00 95.00 263 MET A O 1
ATOM 2126 N N . ILE A 1 264 ? -25.588 -12.920 28.373 1.00 94.31 264 ILE A N 1
ATOM 2127 C CA . ILE A 1 264 ? -24.684 -13.085 29.519 1.00 94.31 264 ILE A CA 1
ATOM 2128 C C . ILE A 1 264 ? -23.305 -13.508 29.025 1.00 94.31 264 ILE A C 1
ATOM 2130 O O . ILE A 1 264 ? -23.181 -14.501 28.314 1.00 94.31 264 ILE A O 1
ATOM 2134 N N . ILE A 1 265 ? -22.266 -12.803 29.463 1.00 94.88 265 ILE A N 1
ATOM 2135 C CA . ILE A 1 265 ? -20.865 -13.119 29.179 1.00 94.88 265 ILE A CA 1
ATOM 2136 C C . ILE A 1 265 ? -20.252 -13.747 30.431 1.00 94.88 265 ILE A C 1
ATOM 2138 O O . ILE A 1 265 ? -20.285 -13.153 31.512 1.00 94.88 265 ILE A O 1
ATOM 2142 N N . HIS A 1 266 ? -19.686 -14.951 30.307 1.00 93.38 266 HIS A N 1
ATOM 2143 C CA . HIS A 1 266 ? -19.118 -15.661 31.453 1.00 93.38 266 HIS A CA 1
ATOM 2144 C C . HIS A 1 266 ? -17.829 -16.426 31.132 1.00 93.38 266 HIS A C 1
ATOM 2146 O O . HIS A 1 266 ? -17.567 -16.847 30.007 1.00 93.38 266 HIS A O 1
ATOM 2152 N N . CYS A 1 267 ? -17.031 -16.656 32.173 1.00 90.62 267 CYS A N 1
ATOM 2153 C CA . CYS A 1 267 ? -15.951 -17.645 32.182 1.00 90.62 267 CYS A CA 1
ATOM 2154 C C . CYS A 1 267 ? -16.091 -18.524 33.438 1.00 90.62 267 CYS A C 1
ATOM 2156 O O . CYS A 1 267 ? -17.214 -18.754 33.886 1.00 90.62 267 CYS A O 1
ATOM 2158 N N . ALA A 1 268 ? -14.991 -19.024 34.011 1.00 86.62 268 ALA A N 1
ATOM 2159 C CA . ALA A 1 268 ? -15.034 -19.788 35.259 1.00 86.62 268 ALA A CA 1
ATOM 2160 C C . ALA A 1 268 ? -15.435 -18.893 36.453 1.00 86.62 268 ALA A C 1
ATOM 2162 O O . ALA A 1 268 ? -16.518 -19.043 37.015 1.00 86.62 268 ALA A O 1
ATOM 2163 N N . ALA A 1 269 ? -14.598 -17.903 36.788 1.00 83.75 269 ALA A N 1
ATOM 2164 C CA . ALA A 1 269 ? -14.840 -16.954 37.886 1.00 83.75 269 ALA A CA 1
ATOM 2165 C C . ALA A 1 269 ? -15.597 -15.679 37.457 1.00 83.75 269 ALA A C 1
ATOM 2167 O O . ALA A 1 269 ? -16.034 -14.885 38.294 1.00 83.75 269 ALA A O 1
ATOM 2168 N N . GLY A 1 270 ? -15.733 -15.459 36.146 1.00 82.94 270 GLY A N 1
ATOM 2169 C CA . GLY A 1 270 ? -16.343 -14.254 35.585 1.00 82.94 270 GLY A CA 1
ATOM 2170 C C . GLY A 1 270 ? -15.499 -12.988 35.760 1.00 82.94 270 GLY A C 1
ATOM 2171 O O . GLY A 1 270 ? -16.078 -11.917 35.804 1.00 82.94 270 GLY A O 1
ATOM 2172 N N . LEU A 1 271 ? -14.176 -13.100 35.949 1.00 82.56 271 LEU A N 1
ATOM 2173 C CA . LEU A 1 271 ? -13.287 -11.977 36.296 1.00 82.56 271 LEU A CA 1
ATOM 2174 C C . LEU A 1 271 ? -12.425 -11.544 35.105 1.00 82.56 271 LEU A C 1
ATOM 2176 O O . LEU A 1 271 ? -12.815 -10.650 34.368 1.00 82.56 271 LEU A O 1
ATOM 2180 N N . HIS A 1 272 ? -11.294 -12.215 34.867 1.00 83.69 272 HIS A N 1
ATOM 2181 C CA . HIS A 1 272 ? -10.293 -11.771 33.889 1.00 83.69 272 HIS A CA 1
ATOM 2182 C C . HIS A 1 272 ? -10.799 -11.869 32.443 1.00 83.69 272 HIS A C 1
ATOM 2184 O O . HIS A 1 272 ? -11.105 -10.851 31.841 1.00 83.69 272 HIS A O 1
ATOM 2190 N N . ARG A 1 273 ? -10.993 -13.090 31.914 1.00 87.81 273 ARG A N 1
ATOM 2191 C CA . ARG A 1 273 ? -11.472 -13.322 30.532 1.00 87.81 273 ARG A CA 1
ATOM 2192 C C . ARG A 1 273 ? -12.768 -12.569 30.233 1.00 87.81 273 ARG A C 1
ATOM 2194 O O . ARG A 1 273 ? -12.904 -11.958 29.182 1.00 87.81 273 ARG A O 1
ATOM 2201 N N . THR A 1 274 ? -13.709 -12.617 31.177 1.00 90.06 274 THR A N 1
ATOM 2202 C CA . THR A 1 274 ? -15.003 -11.936 31.063 1.00 90.06 274 THR A CA 1
ATOM 2203 C C . THR A 1 274 ? -14.819 -10.430 30.983 1.00 90.06 274 THR A C 1
ATOM 2205 O O . THR A 1 274 ? -15.322 -9.832 30.044 1.00 90.06 274 THR A O 1
ATOM 2208 N N . GLY A 1 275 ? -14.053 -9.824 31.892 1.00 86.88 275 GLY A N 1
ATOM 2209 C CA . GLY A 1 275 ? -13.769 -8.393 31.855 1.00 86.88 275 GLY A CA 1
ATOM 2210 C C . GLY A 1 275 ? -13.072 -7.970 30.563 1.00 86.88 275 GLY A C 1
ATOM 2211 O O . GLY A 1 275 ? -13.525 -7.031 29.915 1.00 86.88 275 GLY A O 1
ATOM 2212 N N . THR A 1 276 ? -12.028 -8.692 30.146 1.00 86.56 276 THR A N 1
ATOM 2213 C CA . THR A 1 276 ? -11.261 -8.386 28.931 1.00 86.56 276 THR A CA 1
ATOM 2214 C C . THR A 1 276 ? -12.131 -8.426 27.674 1.00 86.56 276 THR A C 1
ATOM 2216 O O . THR A 1 276 ? -12.126 -7.476 26.894 1.00 86.56 276 THR A O 1
ATOM 2219 N N . ILE A 1 277 ? -12.908 -9.496 27.481 1.00 89.62 277 ILE A N 1
ATOM 2220 C CA . ILE A 1 277 ? -13.757 -9.648 26.292 1.00 89.62 277 ILE A CA 1
ATOM 2221 C C . ILE A 1 277 ? -14.923 -8.674 26.304 1.00 89.62 277 ILE A C 1
ATOM 2223 O O . ILE A 1 277 ? -15.199 -8.065 25.274 1.00 89.62 277 ILE A O 1
ATOM 2227 N N . THR A 1 278 ? -15.574 -8.472 27.451 1.00 90.81 278 THR A N 1
ATOM 2228 C CA . THR A 1 278 ? -16.638 -7.471 27.555 1.00 90.81 278 THR A CA 1
ATOM 2229 C C . THR A 1 278 ? -16.097 -6.074 27.250 1.00 90.81 278 THR A C 1
ATOM 2231 O O . THR A 1 278 ? -16.734 -5.329 26.512 1.00 90.81 278 THR A O 1
ATOM 2234 N N . TYR A 1 279 ? -14.901 -5.730 27.743 1.00 88.56 279 TYR A N 1
ATOM 2235 C CA . TYR A 1 279 ? -14.250 -4.456 27.436 1.00 88.56 279 TYR A CA 1
ATOM 2236 C C . TYR A 1 279 ? -13.972 -4.310 25.938 1.00 88.56 279 TYR A C 1
ATOM 2238 O O . TYR A 1 279 ? -14.402 -3.325 25.343 1.00 88.56 279 TYR A O 1
ATOM 2246 N N . LEU A 1 280 ? -13.328 -5.296 25.305 1.00 87.75 280 LEU A N 1
ATOM 2247 C CA . LEU A 1 280 ? -13.052 -5.267 23.864 1.00 87.75 280 LEU A CA 1
ATOM 2248 C C . LEU A 1 280 ? -14.336 -5.155 23.033 1.00 87.75 280 LEU A C 1
ATOM 2250 O O . LEU A 1 280 ? -14.398 -4.354 22.104 1.00 87.75 280 LEU A O 1
ATOM 2254 N N . LEU A 1 281 ? -15.376 -5.909 23.390 1.00 89.62 281 LEU A N 1
ATOM 2255 C CA . LEU A 1 281 ? -16.664 -5.876 22.702 1.00 89.62 281 LEU A CA 1
ATOM 2256 C C . LEU A 1 281 ? -17.332 -4.499 22.816 1.00 89.62 281 LEU A C 1
ATOM 2258 O O . LEU A 1 281 ? -17.824 -3.975 21.820 1.00 89.62 281 LEU A O 1
ATOM 2262 N N . LEU A 1 282 ? -17.287 -3.875 23.997 1.00 87.06 282 LEU A N 1
ATOM 2263 C CA . LEU A 1 282 ? -17.769 -2.507 24.208 1.00 87.06 282 LEU A CA 1
ATOM 2264 C C . LEU A 1 282 ? -16.960 -1.487 23.397 1.00 87.06 282 LEU A C 1
ATOM 2266 O O . LEU A 1 282 ? -17.543 -0.611 22.763 1.00 87.06 282 LEU A O 1
ATOM 2270 N N . ARG A 1 283 ? -15.628 -1.620 23.342 1.00 85.38 283 ARG A N 1
ATOM 2271 C CA . ARG A 1 283 ? -14.786 -0.760 22.492 1.00 85.38 283 ARG A CA 1
ATOM 2272 C C . ARG A 1 283 ? -15.134 -0.912 21.008 1.00 85.38 283 ARG A C 1
ATOM 2274 O O . ARG A 1 283 ? -15.217 0.094 20.309 1.00 85.38 283 ARG A O 1
ATOM 2281 N N . LEU A 1 284 ? -15.403 -2.136 20.547 1.00 83.75 284 LEU A N 1
ATOM 2282 C CA . LEU A 1 284 ? -15.861 -2.421 19.181 1.00 83.75 284 LEU A CA 1
ATOM 2283 C C . LEU A 1 284 ? -17.276 -1.896 18.898 1.00 83.75 284 LEU A C 1
ATOM 2285 O O . LEU A 1 284 ? -17.581 -1.592 17.750 1.00 83.75 284 LEU A O 1
ATOM 2289 N N . CYS A 1 285 ? -18.118 -1.751 19.924 1.00 81.06 285 CYS A N 1
ATOM 2290 C CA . CYS A 1 285 ? -19.427 -1.093 19.844 1.00 81.06 285 CYS A CA 1
ATOM 2291 C C . CYS A 1 285 ? -19.341 0.443 19.999 1.00 81.06 285 CYS A C 1
ATOM 2293 O O . CYS A 1 285 ? -20.348 1.086 20.281 1.00 81.06 285 CYS A O 1
ATOM 2295 N N . HIS A 1 286 ? -18.153 1.039 19.830 1.00 77.75 286 HIS A N 1
ATOM 2296 C CA . HIS A 1 286 ? -17.897 2.487 19.881 1.00 77.75 286 HIS A CA 1
ATOM 2297 C C . HIS A 1 286 ? -18.095 3.160 21.250 1.00 77.75 286 HIS A C 1
ATOM 2299 O O . HIS A 1 286 ? -18.273 4.377 21.327 1.00 77.75 286 HIS A O 1
ATOM 2305 N N . PHE A 1 287 ? -18.021 2.405 22.348 1.00 74.56 287 PHE A N 1
ATOM 2306 C CA . PHE A 1 287 ? -17.955 3.000 23.683 1.00 74.56 287 PHE A CA 1
ATOM 2307 C C . PHE A 1 287 ? -16.530 3.478 23.986 1.00 74.56 287 PHE A C 1
ATOM 2309 O O . PHE A 1 287 ? -15.541 2.830 23.624 1.00 74.56 287 PHE A O 1
ATOM 2316 N N . THR A 1 288 ? -16.411 4.614 24.676 1.00 73.81 288 THR A N 1
ATOM 2317 C CA . THR A 1 288 ? -15.108 5.101 25.158 1.00 73.81 288 THR A CA 1
ATOM 2318 C C . THR A 1 288 ? -14.564 4.192 26.264 1.00 73.81 288 THR A C 1
ATOM 2320 O O . THR A 1 288 ? -15.305 3.401 26.851 1.00 73.81 288 THR A O 1
ATOM 2323 N N . SER A 1 289 ? -13.270 4.309 26.591 1.00 75.56 289 SER A N 1
ATOM 2324 C CA . SER A 1 289 ? -12.656 3.520 27.678 1.00 75.56 289 SER A CA 1
ATOM 2325 C C . SER A 1 289 ? -13.440 3.646 28.988 1.00 75.56 289 SER A C 1
ATOM 2327 O O . SER A 1 289 ? -13.819 2.649 29.599 1.00 75.56 289 SER A O 1
ATOM 2329 N N . ASN A 1 290 ? -13.758 4.886 29.365 1.00 71.19 290 ASN A N 1
ATOM 2330 C CA . ASN A 1 290 ? -14.448 5.211 30.609 1.00 71.19 290 ASN A CA 1
ATOM 2331 C C . ASN A 1 290 ? -15.876 4.654 30.619 1.00 71.19 290 ASN A C 1
ATOM 2333 O O . ASN A 1 290 ? -16.299 4.051 31.603 1.00 71.19 290 ASN A O 1
ATOM 2337 N N . GLN A 1 291 ? -16.601 4.793 29.504 1.00 73.06 291 GLN A N 1
ATOM 2338 C CA . GLN A 1 291 ? -17.952 4.248 29.364 1.00 73.06 291 GLN A CA 1
ATOM 2339 C C . GLN A 1 291 ? -17.951 2.722 29.465 1.00 73.06 291 GLN A C 1
ATOM 2341 O O . GLN A 1 291 ? -18.773 2.155 30.183 1.00 73.06 291 GLN A O 1
ATOM 2346 N N . ALA A 1 292 ? -17.004 2.055 28.800 1.00 80.31 292 ALA A N 1
ATOM 2347 C CA . ALA A 1 292 ? -16.898 0.603 28.834 1.00 80.31 292 ALA A CA 1
ATOM 2348 C C . ALA A 1 292 ? -16.667 0.084 30.264 1.00 80.31 292 ALA A C 1
ATOM 2350 O O . ALA A 1 292 ? -17.347 -0.840 30.708 1.00 80.31 292 ALA A O 1
ATOM 2351 N N . LEU A 1 293 ? -15.766 0.718 31.017 1.00 77.44 293 LEU A N 1
ATOM 2352 C CA . LEU A 1 293 ? -15.483 0.356 32.409 1.00 77.44 293 LEU A CA 1
ATOM 2353 C C . LEU A 1 293 ? -16.686 0.580 33.328 1.00 77.44 293 LEU A C 1
ATOM 2355 O O . LEU A 1 293 ? -16.999 -0.283 34.147 1.00 77.44 293 LEU A O 1
ATOM 2359 N N . LEU A 1 294 ? -17.401 1.697 33.165 1.00 74.31 294 LEU A N 1
ATOM 2360 C CA . LEU A 1 294 ? -18.623 1.973 33.923 1.00 74.31 294 LEU A CA 1
ATOM 2361 C C . LEU A 1 294 ? -19.722 0.944 33.636 1.00 74.31 294 LEU A C 1
ATOM 2363 O O . LEU A 1 294 ? -20.395 0.491 34.564 1.00 74.31 294 LEU A O 1
ATOM 2367 N N . ILE A 1 295 ? -19.884 0.534 32.375 1.00 77.56 295 ILE A N 1
ATOM 2368 C CA . ILE A 1 295 ? -20.831 -0.518 31.987 1.00 77.56 295 ILE A CA 1
ATOM 2369 C C . ILE A 1 295 ? -20.441 -1.846 32.642 1.00 77.56 295 ILE A C 1
ATOM 2371 O O . ILE A 1 295 ? -21.283 -2.487 33.269 1.00 77.56 295 ILE A O 1
ATOM 2375 N N . ILE A 1 296 ? -19.165 -2.242 32.584 1.00 81.06 296 ILE A N 1
ATOM 2376 C CA . ILE A 1 296 ? -18.694 -3.475 33.233 1.00 81.06 296 ILE A CA 1
ATOM 2377 C C . ILE A 1 296 ? -18.944 -3.412 34.744 1.00 81.06 296 ILE A C 1
ATOM 2379 O O . ILE A 1 296 ? -19.471 -4.375 35.304 1.00 81.06 296 ILE A O 1
ATOM 2383 N N . ASN A 1 297 ? -18.659 -2.275 35.388 1.00 76.88 297 ASN A N 1
ATOM 2384 C CA . ASN A 1 297 ? -18.872 -2.079 36.823 1.00 76.88 297 ASN A CA 1
ATOM 2385 C C . ASN A 1 297 ? -20.345 -2.261 37.210 1.00 76.88 297 ASN A C 1
ATOM 2387 O O . ASN A 1 297 ? -20.652 -2.937 38.190 1.00 76.88 297 ASN A O 1
ATOM 2391 N N . ARG A 1 298 ? -21.261 -1.743 36.384 1.00 74.69 298 ARG A N 1
ATOM 2392 C CA . ARG A 1 298 ? -22.708 -1.916 36.564 1.00 74.69 298 ARG A CA 1
ATOM 2393 C C . ARG A 1 298 ? -23.179 -3.339 36.337 1.00 74.69 298 ARG A C 1
ATOM 2395 O O . ARG A 1 298 ? -24.054 -3.796 37.052 1.00 74.69 298 ARG A O 1
ATOM 2402 N N . THR A 1 299 ? -22.618 -4.054 35.367 1.00 78.75 299 THR A N 1
ATOM 2403 C CA . THR A 1 299 ? -23.002 -5.458 35.179 1.00 78.75 299 THR A CA 1
ATOM 2404 C C . THR A 1 299 ? -22.506 -6.335 36.332 1.00 78.75 299 THR A C 1
ATOM 2406 O O . THR A 1 299 ? -23.235 -7.207 36.810 1.00 78.75 299 THR A O 1
ATOM 2409 N N . ARG A 1 300 ? -21.260 -6.115 36.783 1.00 77.81 300 ARG A N 1
ATOM 2410 C CA . ARG A 1 300 ? -20.637 -6.833 37.898 1.00 77.81 300 ARG A CA 1
ATOM 2411 C C . ARG A 1 300 ? -19.393 -6.098 38.418 1.00 77.81 300 ARG A C 1
ATOM 2413 O O . ARG A 1 300 ? -18.306 -6.242 37.860 1.00 77.81 300 ARG A O 1
ATOM 2420 N N . ALA A 1 301 ? -19.515 -5.427 39.564 1.00 71.75 301 ALA A N 1
ATOM 2421 C CA . ALA A 1 301 ? -18.448 -4.598 40.144 1.00 71.75 301 ALA A CA 1
ATOM 2422 C C . ALA A 1 301 ? -17.101 -5.322 40.340 1.00 71.75 301 ALA A C 1
ATOM 2424 O O . ALA A 1 301 ? -16.045 -4.797 39.993 1.00 71.75 301 ALA A O 1
ATOM 2425 N N . ILE A 1 302 ? -17.126 -6.576 40.808 1.00 72.94 302 ILE A N 1
ATOM 2426 C CA . ILE A 1 302 ? -15.906 -7.383 41.008 1.00 72.94 302 ILE A CA 1
ATOM 2427 C C . ILE A 1 302 ? -15.162 -7.606 39.673 1.00 72.94 302 ILE A C 1
ATOM 2429 O O . ILE A 1 302 ? -13.939 -7.664 39.638 1.00 72.94 302 ILE A O 1
ATOM 2433 N N . THR A 1 303 ? -15.891 -7.686 38.554 1.00 81.06 303 THR A N 1
ATOM 2434 C CA . THR A 1 303 ? -15.304 -7.858 37.210 1.00 81.06 303 THR A CA 1
ATOM 2435 C C . THR A 1 303 ? -14.651 -6.578 36.704 1.00 81.06 303 THR A C 1
ATOM 2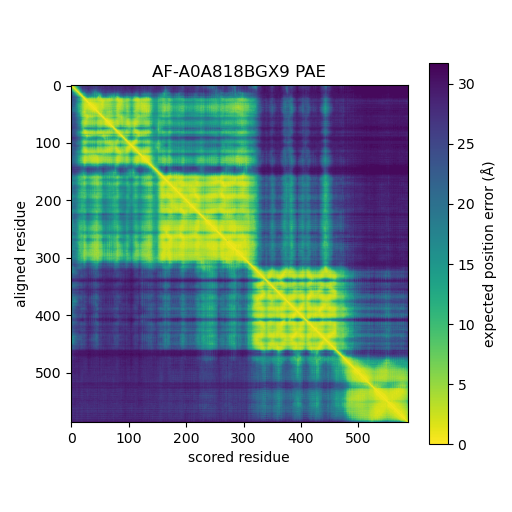437 O O . THR A 1 303 ? -13.631 -6.659 36.033 1.00 81.06 303 THR A O 1
ATOM 2440 N N . ALA A 1 304 ? -15.199 -5.408 37.047 1.00 73.75 304 ALA A N 1
ATOM 2441 C CA . ALA A 1 304 ? -14.571 -4.127 36.733 1.00 73.75 304 ALA A CA 1
ATOM 2442 C C . ALA A 1 304 ? -13.283 -3.907 37.534 1.00 73.75 304 ALA A C 1
ATOM 2444 O O . ALA A 1 304 ? -12.287 -3.485 36.969 1.00 73.75 304 ALA A O 1
ATOM 2445 N N . ARG A 1 305 ? -13.298 -4.233 38.831 1.00 72.12 305 ARG A N 1
ATOM 2446 C CA . ARG A 1 305 ? -12.172 -3.998 39.750 1.00 72.12 305 ARG A CA 1
ATOM 2447 C C . ARG A 1 305 ? -10.993 -4.953 39.540 1.00 72.12 305 ARG A C 1
ATOM 2449 O O . ARG A 1 305 ? -9.848 -4.536 39.578 1.00 72.12 305 ARG A O 1
ATOM 2456 N N . GLN A 1 306 ? -11.271 -6.243 39.344 1.00 69.06 306 GLN A N 1
ATOM 2457 C CA . GLN A 1 306 ? -10.234 -7.278 39.189 1.00 69.06 306 GLN A CA 1
ATOM 2458 C C . GLN A 1 306 ? -9.996 -7.669 37.723 1.00 69.06 306 GLN A C 1
ATOM 2460 O O . GLN A 1 306 ? -9.182 -8.543 37.427 1.00 69.06 306 GLN A O 1
ATOM 2465 N N . GLY A 1 307 ? -10.746 -7.084 36.788 1.00 63.97 307 GLY A N 1
ATOM 2466 C CA . GLY A 1 307 ? -10.579 -7.339 35.363 1.00 63.97 307 GLY A CA 1
ATOM 2467 C C . GLY A 1 307 ? -9.254 -6.776 34.857 1.00 63.97 307 GLY A C 1
ATOM 2468 O O . GLY A 1 307 ? -8.877 -5.657 35.184 1.00 63.97 307 GLY A O 1
ATOM 2469 N N . LYS A 1 308 ? -8.553 -7.542 34.017 1.00 69.69 308 LYS A N 1
ATOM 2470 C CA . LYS A 1 308 ? -7.379 -7.046 33.289 1.00 69.69 308 LYS A CA 1
ATOM 2471 C C . LYS A 1 308 ? -7.843 -6.565 31.908 1.00 69.69 308 LYS A C 1
ATOM 2473 O O . LYS A 1 308 ? -8.285 -7.384 31.100 1.00 69.69 308 LYS A O 1
ATOM 2478 N N . PHE A 1 309 ? -7.778 -5.261 31.632 1.00 72.88 309 PHE A N 1
ATOM 2479 C CA . PHE A 1 309 ? -8.275 -4.668 30.379 1.00 72.88 309 PHE A CA 1
ATOM 2480 C C . PHE A 1 309 ? -7.139 -4.287 29.422 1.00 72.88 309 PHE A C 1
ATOM 2482 O O . PHE A 1 309 ? -6.195 -3.586 29.792 1.00 72.88 309 PHE A O 1
ATOM 2489 N N . ILE A 1 310 ? -7.255 -4.731 28.172 1.00 63.28 310 ILE A N 1
ATOM 2490 C CA . ILE A 1 310 ? -6.299 -4.440 27.095 1.00 63.28 310 ILE A CA 1
ATOM 2491 C C . ILE A 1 310 ? -6.559 -3.020 26.587 1.00 63.28 310 ILE A C 1
ATOM 2493 O O . ILE A 1 310 ? -7.709 -2.668 26.339 1.00 63.28 310 ILE A O 1
ATOM 2497 N N . GLY A 1 311 ? -5.517 -2.198 26.457 1.00 55.22 311 GLY A N 1
ATOM 2498 C CA . GLY A 1 311 ? -5.616 -0.773 26.116 1.00 55.22 311 GLY A CA 1
ATOM 2499 C C . GLY A 1 311 ? -5.819 0.177 27.306 1.00 55.22 311 GLY A C 1
ATOM 2500 O O . GLY A 1 311 ? -5.756 1.387 27.119 1.00 55.22 311 GLY A O 1
ATOM 2501 N N . SER A 1 312 ? -6.036 -0.345 28.522 1.00 54.47 312 SER A N 1
ATOM 2502 C CA . SER A 1 312 ? -5.940 0.420 29.786 1.00 54.47 312 SER A CA 1
ATOM 2503 C C . SER A 1 312 ? -4.632 0.146 30.547 1.00 54.47 312 SER A C 1
ATOM 2505 O O . SER A 1 312 ? -4.350 0.804 31.542 1.00 54.47 312 SER A O 1
ATOM 2507 N N . THR A 1 313 ? -3.879 -0.856 30.096 1.00 57.53 313 THR A N 1
ATOM 2508 C CA . THR A 1 313 ? -2.541 -1.267 30.553 1.00 57.53 313 THR A CA 1
ATOM 2509 C C . THR A 1 313 ? -1.560 -1.070 29.388 1.00 57.53 313 THR A C 1
ATOM 2511 O O . THR A 1 313 ? -2.022 -0.840 28.270 1.00 57.53 313 THR A O 1
ATOM 2514 N N . ASP A 1 314 ? -0.242 -1.212 29.590 1.00 53.84 314 ASP A N 1
ATOM 2515 C CA . ASP A 1 314 ? 0.806 -1.042 28.548 1.00 53.84 314 ASP A CA 1
ATOM 2516 C C . ASP A 1 314 ? 0.688 -1.998 27.332 1.00 53.84 314 ASP A C 1
ATOM 2518 O O . ASP A 1 314 ? 1.535 -2.028 26.441 1.00 53.84 314 ASP A O 1
ATOM 2522 N N . HIS A 1 315 ? -0.368 -2.806 27.284 1.00 59.22 315 HIS A N 1
ATOM 2523 C CA . HIS A 1 315 ? -0.681 -3.763 26.238 1.00 59.22 315 HIS A CA 1
ATOM 2524 C C . HIS A 1 315 ? -1.739 -3.194 25.278 1.00 59.22 315 HIS A C 1
ATOM 2526 O O . HIS A 1 315 ? -2.914 -3.076 25.641 1.00 59.22 315 HIS A O 1
ATOM 2532 N N . THR A 1 316 ? -1.343 -2.886 24.041 1.00 57.91 316 THR A N 1
ATOM 2533 C CA . THR A 1 316 ? -2.225 -2.432 22.951 1.00 57.91 316 THR A CA 1
ATOM 2534 C C . THR A 1 316 ? -2.395 -3.511 21.876 1.00 57.91 316 THR A C 1
ATOM 2536 O O . THR A 1 316 ? -1.547 -4.387 21.718 1.00 57.91 316 THR A O 1
ATOM 2539 N N . ILE A 1 317 ? -3.513 -3.465 21.141 1.00 61.41 317 ILE A N 1
ATOM 2540 C CA . ILE A 1 317 ? -3.745 -4.284 19.941 1.00 61.41 317 ILE A CA 1
ATOM 2541 C C . ILE A 1 317 ? -3.951 -3.331 18.769 1.00 61.41 317 ILE A C 1
ATOM 2543 O O . ILE A 1 317 ? -4.886 -2.529 18.781 1.00 61.41 317 ILE A O 1
ATOM 2547 N N . ASP A 1 318 ? -3.104 -3.453 17.752 1.00 58.50 318 ASP A N 1
ATOM 2548 C CA . ASP A 1 318 ? -3.202 -2.643 16.543 1.00 58.50 318 ASP A CA 1
ATOM 2549 C C . ASP A 1 318 ? -4.251 -3.234 15.597 1.00 58.50 318 ASP A C 1
ATOM 2551 O O . ASP A 1 318 ? -4.063 -4.295 14.997 1.00 58.50 318 ASP A O 1
ATOM 2555 N N . VAL A 1 319 ? -5.375 -2.533 15.449 1.00 62.34 319 VAL A N 1
ATOM 2556 C CA . VAL A 1 319 ? -6.444 -2.912 14.519 1.00 62.34 319 VAL A CA 1
ATOM 2557 C C . VAL A 1 319 ? -6.335 -2.063 13.259 1.00 62.34 319 VAL A C 1
ATOM 2559 O O . VAL A 1 319 ? -6.447 -0.840 13.302 1.00 62.34 319 VAL A O 1
ATOM 2562 N N . LYS A 1 320 ? -6.144 -2.718 12.111 1.00 62.94 320 LYS A N 1
ATOM 2563 C CA . LYS A 1 320 ? -6.122 -2.059 10.800 1.00 62.94 320 LYS A CA 1
ATOM 2564 C C . LYS A 1 320 ? -7.544 -1.920 10.264 1.00 62.94 320 LYS A C 1
ATOM 2566 O O . LYS A 1 320 ? -8.165 -2.913 9.889 1.00 62.94 320 LYS A O 1
ATOM 2571 N N . VAL A 1 321 ? -8.048 -0.690 10.230 1.00 68.06 321 VAL A N 1
ATOM 2572 C CA . VAL A 1 321 ? -9.367 -0.352 9.676 1.00 68.06 321 VAL A CA 1
ATOM 2573 C C . VAL A 1 321 ? -9.189 0.163 8.253 1.00 68.06 321 VAL A C 1
ATOM 2575 O O . VAL A 1 321 ? -8.304 0.972 7.994 1.00 68.06 321 VAL A O 1
ATOM 2578 N N . THR A 1 322 ? -10.017 -0.319 7.327 1.00 78.75 322 THR A N 1
ATOM 2579 C CA . THR A 1 322 ? -9.977 0.125 5.929 1.00 78.75 322 THR A CA 1
ATOM 2580 C C . THR A 1 322 ? -10.902 1.314 5.683 1.00 78.75 322 THR A C 1
ATOM 2582 O O . THR A 1 322 ? -12.077 1.233 6.052 1.00 78.75 322 THR A O 1
ATOM 2585 N N . SER A 1 323 ? -10.421 2.347 4.992 1.00 79.75 323 SER A N 1
ATOM 2586 C CA . SER A 1 323 ? -11.150 3.586 4.687 1.00 79.75 323 SER A CA 1
ATOM 2587 C C . SER A 1 323 ? -11.446 3.752 3.191 1.00 79.75 323 SER A C 1
ATOM 2589 O O . SER A 1 323 ? -10.762 3.199 2.323 1.00 79.75 323 SER A O 1
ATOM 2591 N N . GLU A 1 324 ? -12.510 4.493 2.875 1.00 85.06 324 GLU A N 1
ATOM 2592 C CA . GLU A 1 324 ? -12.840 4.913 1.508 1.00 85.06 324 GLU A CA 1
ATOM 2593 C C . GLU A 1 324 ? -12.427 6.379 1.347 1.00 85.06 324 GLU A C 1
ATOM 2595 O O . GLU A 1 324 ? -12.783 7.208 2.181 1.00 85.06 324 GLU A O 1
ATOM 2600 N N . VAL A 1 325 ? -11.697 6.713 0.282 1.00 88.69 325 VAL A N 1
ATOM 2601 C CA . VAL A 1 325 ? -11.143 8.061 0.095 1.00 88.69 325 VAL A CA 1
ATOM 2602 C C . VAL A 1 325 ? -11.740 8.812 -1.079 1.00 88.69 325 VAL A C 1
ATOM 2604 O O . VAL A 1 325 ? -12.114 8.228 -2.098 1.00 88.69 325 VAL A O 1
ATOM 2607 N N . THR A 1 326 ? -11.753 10.133 -0.949 1.00 89.50 326 THR A N 1
ATOM 2608 C CA . THR A 1 326 ? -12.074 11.090 -2.003 1.00 89.50 326 THR A CA 1
ATOM 2609 C C . THR A 1 326 ? -10.900 12.042 -2.230 1.00 89.50 326 THR A C 1
ATOM 2611 O O . THR A 1 326 ? -10.104 12.320 -1.331 1.00 89.50 326 THR A O 1
ATOM 2614 N N . LEU A 1 327 ? -10.766 12.523 -3.468 1.00 90.81 327 LEU A N 1
ATOM 2615 C CA . LEU A 1 327 ? -9.805 13.566 -3.820 1.00 90.81 327 LEU A CA 1
ATOM 2616 C C . LEU A 1 327 ? -10.473 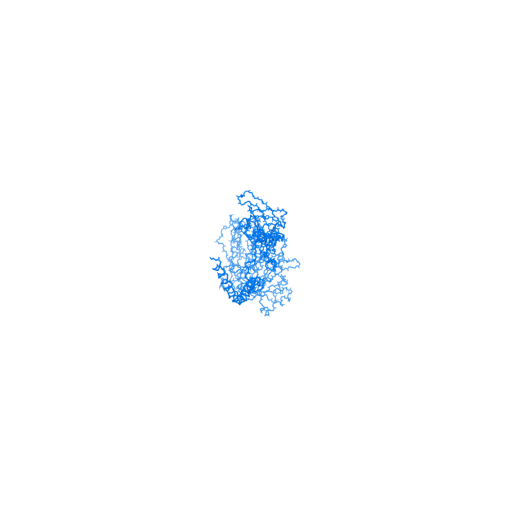14.936 -3.713 1.00 90.81 327 LEU A C 1
ATOM 2618 O O . LEU A 1 327 ? -11.515 15.164 -4.328 1.00 90.81 327 LEU A O 1
ATOM 2622 N N . GLU A 1 328 ? -9.838 15.853 -2.992 1.00 88.69 328 GLU A N 1
ATOM 2623 C CA . GLU A 1 328 ? -10.216 17.265 -2.923 1.00 88.69 328 GLU A CA 1
ATOM 2624 C C . GLU A 1 328 ? -9.076 18.153 -3.434 1.00 88.69 328 GLU A C 1
ATOM 2626 O O . GLU A 1 328 ? -7.904 17.769 -3.427 1.00 88.69 328 GLU A O 1
ATOM 2631 N N . ASN A 1 329 ? -9.430 19.362 -3.880 1.00 89.00 329 ASN A N 1
ATOM 2632 C CA . ASN A 1 329 ? -8.479 20.400 -4.290 1.00 89.00 329 ASN A CA 1
ATOM 2633 C C . ASN A 1 329 ? -7.435 19.915 -5.310 1.00 89.00 329 ASN A C 1
ATOM 2635 O O . ASN A 1 329 ? -6.243 20.198 -5.178 1.00 89.00 329 ASN A O 1
ATOM 2639 N N . VAL A 1 330 ? -7.886 19.164 -6.321 1.00 92.56 330 VAL A N 1
ATOM 2640 C CA . VAL A 1 330 ? -7.021 18.706 -7.411 1.00 92.56 330 VAL A CA 1
ATOM 2641 C C . VAL A 1 330 ? -6.790 19.860 -8.379 1.00 92.56 330 VAL A C 1
ATOM 2643 O O . VAL A 1 330 ? -7.720 20.349 -9.023 1.00 92.56 330 VAL A O 1
ATOM 2646 N N . GLU A 1 331 ? -5.537 20.279 -8.500 1.00 92.81 331 GLU A N 1
ATOM 2647 C CA . GLU A 1 331 ? -5.113 21.393 -9.339 1.00 92.81 331 GLU A CA 1
ATOM 2648 C C . GLU A 1 331 ? -3.935 20.978 -10.216 1.00 92.81 331 GLU A C 1
ATOM 2650 O O . GLU A 1 331 ? -2.901 20.526 -9.722 1.00 92.81 331 GLU A O 1
ATOM 2655 N N . LEU A 1 332 ? -4.077 21.176 -11.524 1.00 92.31 332 LEU A N 1
ATOM 2656 C CA . LEU A 1 332 ? -2.999 21.061 -12.496 1.00 92.31 332 LEU A CA 1
ATOM 2657 C C . LEU A 1 332 ? -2.562 22.470 -12.886 1.00 92.31 332 LEU A C 1
ATOM 2659 O O . LEU A 1 332 ? -3.336 23.238 -13.451 1.00 92.31 332 LEU A O 1
ATOM 2663 N N . ASN A 1 333 ? -1.323 22.817 -12.569 1.00 92.12 333 ASN A N 1
ATOM 2664 C CA . ASN A 1 333 ? -0.756 24.139 -12.787 1.00 92.12 333 ASN A CA 1
ATOM 2665 C C . ASN A 1 333 ? 0.364 24.057 -13.822 1.00 92.12 333 ASN A C 1
ATOM 2667 O O . ASN A 1 333 ? 1.278 23.253 -13.669 1.00 92.12 333 ASN A O 1
ATOM 2671 N N . ILE A 1 334 ? 0.317 24.913 -14.837 1.00 90.81 334 ILE A N 1
ATOM 2672 C CA . ILE A 1 334 ? 1.428 25.127 -15.768 1.00 90.81 334 ILE A CA 1
ATOM 2673 C C . ILE A 1 334 ? 2.014 26.494 -15.442 1.00 90.81 334 ILE A C 1
ATOM 2675 O O . ILE A 1 334 ? 1.310 27.500 -15.542 1.00 90.81 334 ILE A O 1
ATOM 2679 N N . ALA A 1 335 ? 3.269 26.520 -15.009 1.00 89.44 335 ALA A N 1
ATOM 2680 C CA . ALA A 1 335 ? 3.977 27.736 -14.631 1.00 89.44 335 ALA A CA 1
ATOM 2681 C C . ALA A 1 335 ? 5.210 27.920 -15.515 1.00 89.44 335 ALA A C 1
ATOM 2683 O O . ALA A 1 335 ? 5.851 26.944 -15.893 1.00 89.44 335 ALA A O 1
ATOM 2684 N N . ASP A 1 336 ? 5.552 29.166 -15.817 1.00 87.00 336 ASP A N 1
ATOM 2685 C CA . ASP A 1 336 ? 6.851 29.503 -16.399 1.00 87.00 336 ASP A CA 1
ATOM 2686 C C . ASP A 1 336 ? 7.953 29.316 -15.336 1.00 87.00 336 ASP A C 1
ATOM 2688 O O . ASP A 1 336 ? 7.727 29.562 -14.142 1.00 87.00 336 ASP A O 1
ATOM 2692 N N . ARG A 1 337 ? 9.131 28.841 -15.744 1.00 79.00 337 ARG A N 1
ATOM 2693 C CA . ARG A 1 337 ? 10.266 28.611 -14.846 1.00 79.00 337 ARG A CA 1
ATOM 2694 C C . ARG A 1 337 ? 10.807 29.920 -14.278 1.00 79.00 337 ARG A C 1
ATOM 2696 O O . ARG A 1 337 ? 11.095 29.986 -13.082 1.00 79.00 337 ARG A O 1
ATOM 2703 N N . ASP A 1 338 ? 10.900 30.953 -15.114 1.00 74.88 338 ASP A N 1
ATOM 2704 C CA . ASP A 1 338 ? 11.584 32.203 -14.767 1.00 74.88 338 ASP A CA 1
ATOM 2705 C C . ASP A 1 338 ? 10.608 33.265 -14.210 1.00 74.88 338 ASP A C 1
ATOM 2707 O O . ASP A 1 338 ? 11.013 34.166 -13.475 1.00 74.88 338 ASP A O 1
ATOM 2711 N N . ASN A 1 339 ? 9.301 33.132 -14.485 1.00 72.38 339 ASN A N 1
ATOM 2712 C CA . ASN A 1 339 ? 8.257 34.062 -14.040 1.00 72.38 339 ASN A CA 1
ATOM 2713 C C . ASN A 1 339 ? 7.132 33.367 -13.253 1.00 72.38 339 ASN A C 1
ATOM 2715 O O . ASN A 1 339 ? 6.150 32.886 -13.816 1.00 72.38 339 ASN A O 1
ATOM 2719 N N . ALA A 1 340 ? 7.184 33.450 -11.920 1.00 64.44 340 ALA A N 1
ATOM 2720 C CA . ALA A 1 340 ? 6.155 32.895 -11.030 1.00 64.44 340 ALA A CA 1
ATOM 2721 C C . ALA A 1 340 ? 4.755 33.550 -11.152 1.00 64.44 340 ALA A C 1
ATOM 2723 O O . ALA A 1 340 ? 3.800 33.073 -10.541 1.00 64.44 340 ALA A O 1
ATOM 2724 N N . ALA A 1 341 ? 4.619 34.646 -11.908 1.00 62.00 341 ALA A N 1
ATOM 2725 C CA . ALA A 1 341 ? 3.376 35.411 -12.033 1.00 62.00 341 ALA A CA 1
ATOM 2726 C C . ALA A 1 341 ? 2.404 34.873 -13.103 1.00 62.00 341 ALA A C 1
ATOM 2728 O O . ALA A 1 341 ? 1.213 35.174 -13.039 1.00 62.00 341 ALA A O 1
ATOM 2729 N N . GLN A 1 342 ? 2.873 34.083 -14.077 1.00 68.12 342 GLN A N 1
ATOM 2730 C CA . GLN A 1 342 ? 2.025 33.509 -15.129 1.00 68.12 342 GLN A CA 1
ATOM 2731 C C . GLN A 1 342 ? 1.822 32.010 -14.889 1.00 68.12 342 GLN A C 1
ATOM 2733 O O . GLN A 1 342 ? 2.547 31.172 -15.420 1.00 68.12 342 GLN A O 1
ATOM 2738 N N . VAL A 1 343 ? 0.821 31.674 -14.069 1.00 82.94 343 VAL A N 1
ATOM 2739 C CA . VAL A 1 343 ? 0.426 30.285 -13.791 1.00 82.94 343 VAL A CA 1
ATOM 2740 C C . VAL A 1 343 ? -0.957 30.023 -14.380 1.00 82.94 343 VAL A C 1
ATOM 2742 O O . VAL A 1 343 ? -1.933 30.677 -14.011 1.00 82.94 343 VAL A O 1
ATOM 2745 N N . LYS A 1 344 ? -1.059 29.054 -15.293 1.00 86.88 344 LYS A N 1
ATOM 2746 C CA . LYS A 1 344 ? -2.344 28.535 -15.780 1.00 86.88 344 LYS A CA 1
ATOM 2747 C C . LYS A 1 344 ? -2.791 27.402 -14.861 1.00 86.88 344 LYS A C 1
ATOM 2749 O O . LYS A 1 344 ? -2.191 26.331 -14.879 1.00 86.88 344 LYS A O 1
ATOM 2754 N N . THR A 1 345 ? -3.836 27.639 -14.073 1.00 89.19 345 THR A N 1
ATOM 2755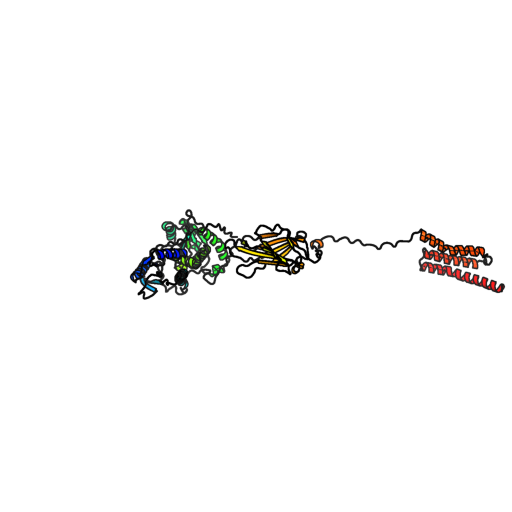 C CA . THR A 1 345 ? -4.396 26.662 -13.127 1.00 89.19 345 THR A CA 1
ATOM 2756 C C . THR A 1 345 ? -5.666 26.022 -13.677 1.00 89.19 345 THR A C 1
ATOM 2758 O O . THR A 1 345 ? -6.633 26.715 -13.988 1.00 89.19 345 THR A O 1
ATOM 2761 N N . TYR A 1 346 ? -5.695 24.693 -13.724 1.00 89.50 346 TYR A N 1
ATOM 2762 C CA . TYR A 1 346 ? -6.858 23.884 -14.073 1.00 89.50 346 TYR A CA 1
ATOM 2763 C C . TYR A 1 346 ? -7.323 23.107 -12.843 1.00 89.50 346 TYR A C 1
ATOM 2765 O O . TYR A 1 346 ? -6.607 22.242 -12.338 1.00 89.50 346 TYR A O 1
ATOM 2773 N N . LYS A 1 347 ? -8.526 23.412 -12.354 1.00 90.50 347 LYS A N 1
ATOM 2774 C CA . LYS A 1 347 ? -9.150 22.673 -11.250 1.00 90.50 347 LYS A CA 1
ATOM 2775 C C . LYS A 1 347 ? -9.885 21.457 -11.793 1.00 90.50 347 LYS A C 1
ATOM 2777 O O . LYS A 1 347 ? -10.646 21.578 -12.751 1.00 90.50 347 LYS A O 1
ATOM 2782 N N . LEU A 1 348 ? -9.658 20.303 -11.178 1.00 88.62 348 LEU A N 1
ATOM 2783 C CA . LEU A 1 348 ? -10.184 19.018 -11.626 1.00 88.62 348 LEU A CA 1
ATOM 2784 C C . LEU A 1 348 ? -11.045 18.387 -10.538 1.00 88.62 348 LEU A C 1
ATOM 2786 O O . LEU A 1 348 ? -10.776 18.527 -9.346 1.00 88.62 348 LEU A O 1
ATOM 2790 N N . THR A 1 349 ? -12.080 17.667 -10.959 1.00 88.31 349 THR A N 1
ATOM 2791 C CA . THR A 1 349 ? -12.950 16.902 -10.065 1.00 88.31 349 THR A CA 1
ATOM 2792 C C . THR A 1 349 ? -12.907 15.436 -10.462 1.00 88.31 349 THR A C 1
ATOM 2794 O O . THR A 1 349 ? -13.221 15.068 -11.593 1.00 88.31 349 THR A O 1
ATOM 2797 N N . TYR A 1 350 ? -12.495 14.579 -9.530 1.00 86.62 350 TYR A N 1
ATOM 2798 C CA . TYR A 1 350 ? -12.502 13.135 -9.749 1.00 86.62 350 TYR A CA 1
ATOM 2799 C C . TYR A 1 350 ? -13.950 12.649 -9.978 1.00 86.62 350 TYR A C 1
ATOM 2801 O O . TYR A 1 350 ? -14.828 13.037 -9.203 1.00 86.62 350 TYR A O 1
ATOM 2809 N N . PRO A 1 351 ? -14.239 11.811 -10.997 1.00 85.62 351 PRO A N 1
ATOM 2810 C CA . PRO A 1 351 ? -13.312 11.090 -11.881 1.00 85.62 351 PRO A CA 1
ATOM 2811 C C . PRO A 1 351 ? -13.131 11.706 -13.285 1.00 85.62 351 PRO A C 1
ATOM 2813 O O . PRO A 1 351 ? -12.647 11.026 -14.191 1.00 85.62 351 PRO A O 1
ATOM 2816 N N . ASN A 1 352 ? -13.522 12.960 -13.510 1.00 88.25 352 ASN A N 1
ATOM 2817 C CA . ASN A 1 352 ? -13.577 13.540 -14.853 1.00 88.25 352 ASN A CA 1
ATOM 2818 C C . ASN A 1 352 ? -12.194 14.043 -15.324 1.00 88.25 352 ASN A C 1
ATOM 2820 O O . ASN A 1 352 ? -11.623 14.919 -14.673 1.00 88.25 352 ASN A O 1
ATOM 2824 N N . PRO A 1 353 ? -11.645 13.532 -16.444 1.00 87.88 353 PRO A N 1
ATOM 2825 C CA . PRO A 1 353 ? -10.369 13.996 -16.990 1.00 87.88 353 PRO A CA 1
ATOM 2826 C C . PRO A 1 353 ? -10.483 15.397 -17.611 1.00 87.88 353 PRO A C 1
ATOM 2828 O O . PRO A 1 353 ? -11.548 15.810 -18.076 1.00 87.88 353 PRO A O 1
ATOM 2831 N N . LEU A 1 354 ? -9.359 16.110 -17.703 1.00 88.69 354 LEU A N 1
ATOM 2832 C CA . LEU A 1 354 ? -9.266 17.359 -18.454 1.00 88.69 354 LEU A CA 1
ATOM 2833 C C . LEU A 1 354 ? -9.355 17.078 -19.961 1.00 88.69 354 LEU A C 1
ATOM 2835 O O . LEU A 1 354 ? -8.555 16.315 -20.496 1.00 88.69 354 LEU A O 1
ATOM 2839 N N . SER A 1 355 ? -10.300 17.723 -20.651 1.00 79.69 355 SER A N 1
ATOM 2840 C CA . SER A 1 355 ? -10.511 17.536 -22.100 1.00 79.69 355 SER A CA 1
ATOM 2841 C C . SER A 1 355 ? -9.660 18.455 -22.988 1.00 79.69 355 SER A C 1
ATOM 2843 O O . SER A 1 355 ? -9.598 18.248 -24.195 1.00 79.69 355 SER A O 1
ATOM 2845 N N . ASN A 1 356 ? -9.016 19.478 -22.422 1.00 80.19 356 ASN A N 1
ATOM 2846 C CA . ASN A 1 356 ? -8.194 20.407 -23.195 1.00 80.19 356 ASN A CA 1
ATOM 2847 C C . ASN A 1 356 ? -6.845 19.768 -23.545 1.00 80.19 356 ASN A C 1
ATOM 2849 O O . ASN A 1 356 ? -6.183 19.206 -22.668 1.00 80.19 356 ASN A O 1
ATOM 2853 N N . ASN A 1 357 ? -6.409 19.931 -24.795 1.00 79.75 357 ASN A N 1
ATOM 2854 C CA . ASN A 1 357 ? -5.028 19.649 -25.176 1.00 79.75 357 ASN A CA 1
ATOM 2855 C C . ASN A 1 357 ? -4.123 20.671 -24.480 1.00 79.75 357 ASN A C 1
ATOM 2857 O O . ASN A 1 357 ? -4.318 21.881 -24.617 1.00 79.75 357 ASN A O 1
ATOM 2861 N N . LEU A 1 358 ? -3.176 20.173 -23.693 1.00 86.94 358 LEU A N 1
ATOM 2862 C CA . LEU A 1 358 ? -2.195 20.988 -22.992 1.00 86.94 358 LEU A CA 1
ATOM 2863 C C . LEU A 1 358 ? -0.865 20.869 -23.726 1.00 86.94 358 LEU A C 1
ATOM 2865 O O . LEU A 1 358 ? -0.416 19.760 -23.999 1.00 86.94 358 LEU A O 1
ATOM 2869 N N . GLU A 1 359 ? -0.246 22.003 -24.021 1.00 88.25 359 GLU A N 1
ATOM 2870 C CA . GLU A 1 359 ? 1.091 22.079 -24.605 1.00 88.25 359 GLU A CA 1
ATOM 2871 C C . GLU A 1 359 ? 2.018 22.680 -23.551 1.00 88.25 359 GLU A C 1
ATOM 2873 O O . GLU A 1 359 ? 1.718 23.749 -23.008 1.00 88.25 359 GLU A O 1
ATOM 2878 N N . ILE A 1 360 ? 3.092 21.963 -23.222 1.00 89.81 360 ILE A N 1
ATOM 2879 C CA . ILE A 1 360 ? 4.100 22.387 -22.251 1.00 89.81 360 ILE A CA 1
ATOM 2880 C C . ILE A 1 360 ? 5.459 22.365 -22.942 1.00 89.81 360 ILE A C 1
ATOM 2882 O O . ILE A 1 360 ? 5.890 21.338 -23.467 1.00 89.81 360 ILE A O 1
ATOM 2886 N N . ASP A 1 361 ? 6.108 23.523 -22.938 1.00 87.94 361 ASP A N 1
ATOM 2887 C CA . ASP A 1 361 ? 7.418 23.740 -23.548 1.00 87.94 361 ASP A CA 1
ATOM 2888 C C . ASP A 1 361 ? 8.548 23.693 -22.508 1.00 87.94 361 ASP A C 1
ATOM 2890 O O . ASP A 1 361 ? 8.292 23.800 -21.309 1.00 87.94 361 ASP A O 1
ATOM 2894 N N . TYR A 1 362 ? 9.804 23.592 -22.946 1.00 85.88 362 TYR A N 1
ATOM 2895 C CA . TYR A 1 362 ? 10.972 23.426 -22.070 1.00 85.88 362 TYR A CA 1
ATOM 2896 C C . TYR A 1 362 ? 11.187 24.575 -21.063 1.00 85.88 362 TYR A C 1
ATOM 2898 O O . TYR A 1 362 ? 11.827 24.370 -20.031 1.00 85.88 362 TYR A O 1
ATOM 2906 N N . HIS A 1 363 ? 10.627 25.766 -21.313 1.00 87.25 363 HIS A N 1
ATOM 2907 C CA . HIS A 1 363 ? 10.615 26.899 -20.367 1.00 87.25 363 HIS A CA 1
ATOM 2908 C C . HIS A 1 363 ? 9.549 26.792 -19.268 1.00 87.25 363 HIS A C 1
ATOM 2910 O O . HIS A 1 363 ? 9.497 27.625 -18.365 1.00 87.25 363 HIS A O 1
ATOM 2916 N N . GLN A 1 364 ? 8.663 25.801 -19.340 1.00 89.75 364 GLN A N 1
ATOM 2917 C CA . GLN A 1 364 ? 7.537 25.636 -18.432 1.00 89.75 364 GLN A CA 1
ATOM 2918 C C . GLN A 1 364 ? 7.700 24.399 -17.549 1.00 89.75 364 GLN A C 1
ATOM 2920 O O . GLN A 1 364 ? 8.349 23.411 -17.891 1.00 89.75 364 GLN A O 1
ATOM 2925 N N . LYS A 1 365 ? 7.037 24.449 -16.398 1.00 91.38 365 LYS A N 1
ATOM 2926 C CA . LYS A 1 365 ? 6.941 23.350 -15.446 1.00 91.38 365 LYS A CA 1
ATOM 2927 C C . LYS A 1 365 ? 5.494 23.005 -15.143 1.00 91.38 365 LYS A C 1
ATOM 2929 O O . LYS A 1 365 ? 4.622 23.875 -15.054 1.00 91.38 365 LYS A O 1
ATOM 2934 N N . LEU A 1 366 ? 5.258 21.715 -14.947 1.00 93.06 366 LEU A N 1
ATOM 2935 C CA . LEU A 1 366 ? 3.974 21.147 -14.577 1.00 93.06 366 LEU A CA 1
ATOM 2936 C C . LEU A 1 366 ? 3.949 20.882 -13.073 1.00 93.06 366 LEU A C 1
ATOM 2938 O O . LEU A 1 366 ? 4.780 20.148 -12.547 1.00 93.06 366 LEU A O 1
ATOM 2942 N N . ILE A 1 367 ? 2.969 21.450 -12.378 1.00 93.19 367 ILE A N 1
ATOM 2943 C CA . ILE A 1 367 ? 2.770 21.248 -10.944 1.00 93.19 367 ILE A CA 1
ATOM 2944 C C . ILE A 1 367 ? 1.378 20.672 -10.709 1.00 93.19 367 ILE A C 1
ATOM 2946 O O . ILE A 1 367 ? 0.375 21.350 -10.930 1.00 93.19 367 ILE A O 1
ATOM 2950 N N . VAL A 1 368 ? 1.308 19.448 -10.196 1.00 94.25 368 VAL A N 1
ATOM 2951 C CA . VAL A 1 368 ? 0.050 18.807 -9.796 1.00 94.25 368 VAL A CA 1
ATOM 2952 C C . VAL A 1 368 ? -0.063 18.849 -8.279 1.00 94.25 368 VAL A C 1
ATOM 2954 O O . VAL A 1 368 ? 0.850 18.420 -7.573 1.00 94.25 368 VAL A O 1
ATOM 2957 N N . LYS A 1 369 ? -1.181 19.371 -7.775 1.00 94.38 369 LYS A N 1
ATOM 2958 C CA . LYS A 1 369 ? -1.508 19.408 -6.347 1.00 94.38 369 LYS A CA 1
ATOM 2959 C C . LYS A 1 369 ? -2.823 18.698 -6.091 1.00 94.38 369 LYS A C 1
ATOM 2961 O O . LYS A 1 369 ? -3.742 18.826 -6.890 1.00 94.38 369 LYS A O 1
ATOM 2966 N N . PHE A 1 370 ? -2.922 17.971 -4.987 1.00 94.12 370 PHE A N 1
ATOM 2967 C CA . PHE A 1 370 ? -4.170 17.341 -4.560 1.00 94.12 370 PHE A CA 1
ATOM 2968 C C . PHE A 1 370 ? -4.148 17.040 -3.063 1.00 94.12 370 PHE A C 1
ATOM 2970 O O . PHE A 1 370 ? -3.089 16.981 -2.435 1.00 94.12 370 PHE A O 1
ATOM 2977 N N . GLN A 1 371 ? -5.325 16.843 -2.484 1.00 93.12 371 GLN A N 1
ATOM 2978 C CA . GLN A 1 371 ? -5.509 16.382 -1.114 1.00 93.12 371 GLN A CA 1
ATOM 2979 C C . GLN A 1 371 ? -6.385 15.134 -1.112 1.00 93.12 371 GLN A C 1
ATOM 2981 O O . GLN A 1 371 ? -7.258 14.971 -1.964 1.00 93.12 371 GLN A O 1
ATOM 2986 N N . ILE A 1 372 ? -6.125 14.242 -0.162 1.00 91.25 372 ILE A N 1
ATOM 2987 C CA . ILE A 1 372 ? -6.879 13.002 0.010 1.00 91.25 372 ILE A CA 1
ATOM 2988 C C . ILE A 1 372 ? -7.617 13.092 1.336 1.00 91.25 372 ILE A C 1
ATOM 2990 O O . ILE A 1 372 ? -7.016 13.402 2.366 1.00 91.25 372 ILE A O 1
ATOM 2994 N N . LYS A 1 373 ? -8.913 12.814 1.292 1.00 89.81 373 LYS A N 1
ATOM 2995 C CA . LYS A 1 373 ? -9.816 12.899 2.431 1.00 89.81 373 LYS A CA 1
ATOM 2996 C C . LYS A 1 373 ? -10.515 11.566 2.631 1.00 89.81 373 LYS A C 1
ATOM 2998 O O . LYS A 1 373 ? -10.872 10.906 1.655 1.00 89.81 373 LYS A O 1
ATOM 3003 N N . ASP A 1 374 ? -10.696 11.157 3.877 1.00 85.44 374 ASP A N 1
ATOM 3004 C CA . ASP A 1 374 ? -11.550 10.016 4.192 1.00 85.44 374 ASP A CA 1
ATOM 3005 C C . ASP A 1 374 ? -13.021 10.439 4.062 1.00 85.44 374 ASP A C 1
ATOM 3007 O O . ASP A 1 374 ? -13.461 11.433 4.638 1.00 85.44 374 ASP A O 1
ATOM 3011 N N . LYS A 1 375 ? -13.799 9.671 3.301 1.00 81.62 375 LYS A N 1
ATOM 3012 C CA . LYS A 1 375 ? -15.224 9.918 3.052 1.00 81.62 375 LYS A CA 1
ATOM 3013 C C . LYS A 1 375 ? -16.078 9.783 4.318 1.00 81.62 375 LYS A C 1
ATOM 3015 O O . LYS A 1 375 ? -17.202 10.288 4.350 1.00 81.62 375 LYS A O 1
ATOM 3020 N N . GLN A 1 376 ? -15.596 9.057 5.329 1.00 74.75 376 GLN A N 1
ATOM 3021 C CA . GLN A 1 376 ? -16.335 8.809 6.566 1.00 74.75 376 GLN A CA 1
ATOM 3022 C C . GLN A 1 376 ? -16.068 9.865 7.637 1.00 74.75 376 GLN A C 1
ATOM 3024 O O . GLN A 1 376 ? -17.027 10.373 8.219 1.00 74.75 376 GLN A O 1
ATOM 3029 N N . THR A 1 377 ? -14.799 10.180 7.904 1.00 75.50 377 THR A N 1
ATOM 3030 C CA . THR A 1 377 ? -14.408 11.137 8.954 1.00 75.50 377 THR A CA 1
ATOM 3031 C C . THR A 1 377 ? -14.333 12.573 8.454 1.00 75.50 377 THR A C 1
ATOM 3033 O O . THR A 1 377 ? -14.337 13.488 9.269 1.00 75.50 377 THR A O 1
ATOM 3036 N N . ASP A 1 378 ? -14.301 12.780 7.134 1.00 80.12 378 ASP A N 1
ATOM 3037 C CA . ASP A 1 378 ? -14.061 14.087 6.517 1.00 80.12 378 ASP A CA 1
ATOM 3038 C C . ASP A 1 378 ? -12.701 14.693 6.935 1.00 80.12 378 ASP A C 1
ATOM 3040 O O . ASP A 1 378 ? -12.479 15.900 6.854 1.00 80.12 378 ASP A O 1
ATOM 3044 N N . GLU A 1 379 ? -11.759 13.849 7.360 1.00 82.81 379 GLU A N 1
ATOM 3045 C CA . GLU A 1 379 ? -10.404 14.250 7.733 1.00 82.81 379 GLU A CA 1
ATOM 3046 C C . GLU A 1 379 ? -9.410 13.962 6.603 1.00 82.81 379 GLU A C 1
ATOM 3048 O O . GLU A 1 379 ? -9.560 13.010 5.828 1.00 82.81 379 GLU A O 1
ATOM 3053 N N . PHE A 1 380 ? -8.367 14.788 6.507 1.00 85.69 380 PHE A N 1
ATOM 3054 C CA . PHE A 1 380 ? -7.283 14.573 5.554 1.00 85.69 380 PHE A CA 1
ATOM 3055 C C . PHE A 1 380 ? -6.393 13.426 6.013 1.00 85.69 380 PHE A C 1
ATOM 3057 O O . PHE A 1 380 ? -5.899 13.425 7.141 1.00 85.69 380 PHE A O 1
ATOM 3064 N N . ILE A 1 381 ? -6.137 12.480 5.112 1.00 86.19 381 ILE A N 1
ATOM 3065 C CA . ILE A 1 381 ? -5.319 11.310 5.422 1.00 86.19 381 ILE A CA 1
ATOM 3066 C C . ILE A 1 381 ? -4.083 11.235 4.535 1.00 86.19 381 ILE A C 1
ATOM 3068 O O . ILE A 1 381 ? -4.076 11.641 3.367 1.00 86.19 381 ILE A O 1
ATOM 3072 N N . ARG A 1 382 ? -3.015 10.675 5.103 1.00 88.69 382 ARG A N 1
ATOM 3073 C CA . ARG A 1 382 ? -1.803 10.350 4.360 1.00 88.69 382 ARG A CA 1
ATOM 3074 C C . ARG A 1 382 ? -1.884 8.913 3.860 1.00 88.69 382 ARG A C 1
ATOM 3076 O O . ARG A 1 382 ? -2.248 8.027 4.623 1.00 88.69 382 ARG A O 1
ATOM 3083 N N . VAL A 1 383 ? -1.521 8.702 2.602 1.00 89.75 383 VAL A N 1
ATOM 3084 C CA . VAL A 1 383 ? -1.491 7.388 1.964 1.00 89.75 383 VAL A CA 1
ATOM 3085 C C . VAL A 1 383 ? -0.053 7.013 1.617 1.00 89.75 383 VAL A C 1
ATOM 3087 O O . VAL A 1 383 ? 0.801 7.882 1.423 1.00 89.75 383 VAL A O 1
ATOM 3090 N N . GLN A 1 384 ? 0.218 5.715 1.549 1.00 87.94 384 GLN A N 1
ATOM 3091 C CA . GLN A 1 384 ? 1.557 5.185 1.320 1.00 87.94 384 GLN A CA 1
ATOM 3092 C C . GLN A 1 384 ? 2.069 5.410 -0.112 1.00 87.94 384 GLN A C 1
ATOM 3094 O O . GLN A 1 384 ? 3.254 5.690 -0.293 1.00 87.94 384 GLN A O 1
ATOM 3099 N N . GLN A 1 385 ? 1.216 5.251 -1.128 1.00 91.31 385 GLN A N 1
ATOM 3100 C CA . GLN A 1 385 ? 1.606 5.314 -2.537 1.00 91.31 385 GLN A CA 1
ATOM 3101 C C . GLN A 1 385 ? 0.812 6.384 -3.281 1.00 91.31 385 GLN A C 1
ATOM 3103 O O . GLN A 1 385 ? -0.400 6.270 -3.466 1.00 91.31 385 GLN A O 1
ATOM 3108 N N . THR A 1 386 ? 1.519 7.398 -3.768 1.00 94.19 386 THR A N 1
ATOM 3109 C CA . THR A 1 386 ? 0.975 8.447 -4.633 1.00 94.19 386 THR A CA 1
ATOM 3110 C C . THR A 1 386 ? 1.954 8.737 -5.750 1.00 94.19 386 THR A C 1
ATOM 3112 O O . THR A 1 386 ? 3.031 9.281 -5.505 1.00 94.19 386 THR A O 1
ATOM 3115 N N . PHE A 1 387 ? 1.572 8.391 -6.974 1.00 96.31 387 PHE A N 1
ATOM 3116 C CA . PHE A 1 387 ? 2.433 8.523 -8.140 1.00 96.31 387 PHE A CA 1
ATOM 3117 C C . PHE A 1 387 ? 1.750 9.293 -9.258 1.00 96.31 387 PHE A C 1
ATOM 3119 O O . PHE A 1 387 ? 0.567 9.097 -9.528 1.00 96.31 387 PHE A O 1
ATOM 3126 N N . LEU A 1 388 ? 2.517 10.127 -9.946 1.00 96.19 388 LEU A N 1
ATOM 3127 C CA . LEU A 1 388 ? 2.122 10.754 -11.194 1.00 96.19 388 LEU A CA 1
ATOM 3128 C C . LEU A 1 388 ? 2.874 10.070 -12.331 1.00 96.19 388 LEU A C 1
ATOM 3130 O O . LEU A 1 388 ? 4.097 10.148 -12.407 1.00 96.19 388 LEU A O 1
ATOM 3134 N N . ARG A 1 389 ? 2.137 9.381 -13.196 1.00 96.88 389 ARG A N 1
ATOM 3135 C CA . ARG A 1 389 ? 2.684 8.653 -14.335 1.00 96.88 389 ARG A CA 1
ATOM 3136 C C . ARG A 1 389 ? 2.416 9.396 -15.635 1.00 96.88 389 ARG A C 1
ATOM 3138 O O . ARG A 1 389 ? 1.278 9.762 -15.917 1.00 96.88 389 ARG A O 1
ATOM 3145 N N . PHE A 1 390 ? 3.456 9.510 -16.446 1.00 96.06 390 PHE A N 1
ATOM 3146 C CA . PHE A 1 390 ? 3.434 9.982 -17.821 1.00 96.06 390 PHE A CA 1
ATOM 3147 C C . PHE A 1 390 ? 3.659 8.786 -18.740 1.00 96.06 390 PHE A C 1
ATOM 3149 O O . PHE A 1 390 ? 4.635 8.070 -18.552 1.00 96.06 390 PHE A O 1
ATOM 3156 N N . THR A 1 391 ? 2.790 8.561 -19.723 1.00 95.31 391 THR A N 1
ATOM 3157 C CA . THR A 1 391 ? 2.943 7.464 -20.697 1.00 95.31 391 THR A CA 1
ATOM 3158 C C . THR A 1 391 ? 3.015 8.030 -22.105 1.00 95.31 391 THR A C 1
ATOM 3160 O O . THR A 1 391 ? 2.057 8.652 -22.551 1.00 95.31 391 THR A O 1
ATOM 3163 N N . ASN A 1 392 ? 4.122 7.830 -22.816 1.00 92.62 392 ASN A N 1
ATOM 3164 C CA . ASN A 1 392 ? 4.246 8.282 -24.202 1.00 92.62 392 ASN A CA 1
ATOM 3165 C C . ASN A 1 392 ? 3.368 7.407 -25.115 1.00 92.62 392 ASN A C 1
ATOM 3167 O O . ASN A 1 392 ? 3.525 6.187 -25.139 1.00 92.62 392 ASN A O 1
ATOM 3171 N N . LYS A 1 393 ? 2.464 8.010 -25.895 1.00 89.31 393 LYS A N 1
ATOM 3172 C CA . LYS A 1 393 ? 1.519 7.264 -26.750 1.00 89.31 393 LYS A CA 1
ATOM 3173 C C . LYS A 1 393 ? 2.163 6.552 -27.940 1.00 89.31 393 LYS A C 1
ATOM 3175 O O . LYS A 1 393 ? 1.561 5.634 -28.490 1.00 89.31 393 LYS A O 1
ATOM 3180 N N . GLN A 1 394 ? 3.345 6.987 -28.368 1.00 86.88 394 GLN A N 1
ATOM 3181 C CA . GLN A 1 394 ? 4.050 6.400 -29.507 1.00 86.88 394 GLN A CA 1
ATOM 3182 C C . GLN A 1 394 ? 4.977 5.267 -29.065 1.00 86.88 394 GLN A C 1
ATOM 3184 O O . GLN A 1 394 ? 4.949 4.194 -29.663 1.00 86.88 394 GLN A O 1
ATOM 3189 N N . SER A 1 395 ? 5.768 5.484 -28.008 1.00 84.00 395 SER A N 1
ATOM 3190 C CA . SER A 1 395 ? 6.746 4.499 -27.521 1.00 84.00 395 SER A CA 1
ATOM 3191 C C . SER A 1 395 ? 6.212 3.573 -26.420 1.00 84.00 395 SER A C 1
ATOM 3193 O O . SER A 1 395 ? 6.873 2.594 -26.085 1.00 84.00 395 SER A O 1
ATOM 3195 N N . ASN A 1 396 ? 5.035 3.855 -25.843 1.00 87.69 396 ASN A N 1
ATOM 3196 C CA . ASN A 1 396 ? 4.481 3.183 -24.653 1.00 87.69 396 ASN A CA 1
ATOM 3197 C C . ASN A 1 396 ? 5.411 3.194 -23.425 1.00 87.69 396 ASN A C 1
ATOM 3199 O O . ASN A 1 396 ? 5.219 2.415 -22.491 1.00 87.69 396 ASN A O 1
ATOM 3203 N N . LYS A 1 397 ? 6.414 4.077 -23.400 1.00 88.00 397 LYS A N 1
ATOM 3204 C CA . LYS A 1 397 ? 7.293 4.253 -22.244 1.00 88.00 397 LYS A CA 1
ATOM 3205 C C . LYS A 1 397 ? 6.596 5.040 -21.149 1.00 88.00 397 LYS A C 1
ATOM 3207 O O . LYS A 1 397 ? 5.920 6.031 -21.434 1.00 88.00 397 LYS A O 1
ATOM 3212 N N . GLU A 1 398 ? 6.805 4.617 -19.908 1.00 93.19 398 GLU A N 1
ATOM 3213 C CA . GLU A 1 398 ? 6.273 5.287 -18.727 1.00 93.19 398 GLU A CA 1
ATOM 3214 C C . GLU A 1 398 ? 7.376 5.960 -17.901 1.00 93.19 398 GLU A C 1
ATOM 3216 O O . GLU A 1 398 ? 8.444 5.393 -17.683 1.00 93.19 398 GLU A O 1
ATOM 3221 N N . VAL A 1 399 ? 7.090 7.172 -17.427 1.00 94.44 399 VAL A N 1
ATOM 3222 C CA . VAL A 1 399 ? 7.907 7.926 -16.468 1.00 94.44 399 VAL A CA 1
ATOM 3223 C C . VAL A 1 399 ? 7.039 8.200 -15.248 1.00 94.44 399 VAL A C 1
ATOM 3225 O O . VAL A 1 399 ? 5.899 8.646 -15.385 1.00 94.44 399 VAL A O 1
ATOM 3228 N N . ILE A 1 400 ? 7.540 7.900 -14.050 1.00 96.12 400 ILE A N 1
ATOM 3229 C CA . ILE A 1 400 ? 6.752 7.936 -12.813 1.00 96.12 400 ILE A CA 1
ATOM 3230 C C . ILE A 1 400 ? 7.429 8.851 -11.791 1.00 96.12 400 ILE A C 1
ATOM 3232 O O . ILE A 1 400 ? 8.568 8.611 -11.404 1.00 96.12 400 ILE A O 1
ATOM 3236 N N . TYR A 1 401 ? 6.692 9.848 -11.303 1.00 95.50 401 TYR A N 1
ATOM 3237 C CA . TYR A 1 401 ? 7.110 10.738 -10.219 1.00 95.50 401 TYR A CA 1
ATOM 3238 C C . TYR A 1 401 ? 6.351 10.441 -8.932 1.00 95.50 401 TYR A C 1
ATOM 3240 O O . TYR A 1 401 ? 5.148 10.177 -8.948 1.00 95.50 401 TYR A O 1
ATOM 3248 N N . LEU A 1 402 ? 7.047 10.522 -7.802 1.00 94.19 402 LEU A N 1
ATOM 3249 C CA . LEU A 1 402 ? 6.441 10.441 -6.477 1.00 94.19 402 LEU A CA 1
ATOM 3250 C C . LEU A 1 402 ? 5.781 11.780 -6.121 1.00 94.19 402 LEU A C 1
ATOM 3252 O O . LEU A 1 402 ? 6.386 12.835 -6.295 1.00 94.19 402 LEU A O 1
ATOM 3256 N N . ALA A 1 403 ? 4.558 11.739 -5.591 1.00 93.44 403 ALA A N 1
ATOM 3257 C CA . ALA A 1 403 ? 3.928 12.916 -5.003 1.00 93.44 403 ALA A CA 1
ATOM 3258 C C . ALA A 1 403 ? 4.350 13.077 -3.545 1.00 93.44 403 ALA A C 1
ATOM 3260 O O . ALA A 1 403 ? 4.087 12.209 -2.711 1.00 93.44 403 ALA A O 1
ATOM 3261 N N . GLU A 1 404 ? 4.983 14.203 -3.235 1.00 89.88 404 GLU A N 1
ATOM 3262 C CA . GLU A 1 404 ? 5.461 14.500 -1.891 1.00 89.88 404 GLU A CA 1
ATOM 3263 C C . GLU A 1 404 ? 4.351 15.157 -1.070 1.00 89.88 404 GLU A C 1
ATOM 3265 O O . GLU A 1 404 ? 3.727 16.129 -1.503 1.00 89.88 404 GLU A O 1
ATOM 3270 N N . ALA A 1 405 ? 4.095 14.623 0.126 1.00 88.88 405 ALA A N 1
ATOM 3271 C CA . ALA A 1 405 ? 3.150 15.203 1.073 1.00 88.88 405 ALA A CA 1
ATOM 3272 C C . ALA A 1 405 ? 3.823 16.306 1.897 1.00 88.88 405 ALA A C 1
ATOM 3274 O O . ALA A 1 405 ? 4.880 16.093 2.492 1.00 88.88 405 ALA A O 1
ATOM 3275 N N . THR A 1 406 ? 3.179 17.467 1.993 1.00 84.00 406 THR A N 1
ATOM 3276 C CA . THR A 1 406 ? 3.643 18.554 2.866 1.00 84.00 406 THR A CA 1
ATOM 3277 C C . THR A 1 406 ? 3.425 18.184 4.336 1.00 84.00 406 THR A C 1
ATOM 3279 O O . THR A 1 406 ? 2.325 17.780 4.714 1.00 84.00 406 THR A O 1
ATOM 3282 N N . ASN A 1 407 ? 4.445 18.362 5.182 1.00 69.31 407 ASN A N 1
ATOM 3283 C CA . ASN A 1 407 ? 4.337 18.124 6.624 1.00 69.31 407 ASN A CA 1
ATOM 3284 C C . ASN A 1 407 ? 3.409 19.176 7.270 1.00 69.31 407 ASN A C 1
ATOM 3286 O O . ASN A 1 407 ? 3.816 20.318 7.477 1.00 69.31 407 ASN A O 1
ATOM 3290 N N . GLY A 1 408 ? 2.160 18.806 7.573 1.00 65.44 408 GLY A N 1
ATOM 3291 C CA . GLY A 1 408 ? 1.165 19.679 8.210 1.00 65.44 408 GLY A CA 1
ATOM 3292 C C . GLY A 1 408 ? -0.220 19.031 8.356 1.00 65.44 408 GLY A C 1
ATOM 3293 O O . GLY A 1 408 ? -0.464 17.948 7.826 1.00 65.44 408 GLY A O 1
ATOM 3294 N N . VAL A 1 409 ? -1.132 19.719 9.062 1.00 55.88 409 VAL A N 1
ATOM 3295 C CA . VAL A 1 409 ? -2.486 19.237 9.439 1.00 55.88 409 VAL A CA 1
ATOM 3296 C C . VAL A 1 409 ? -3.403 18.973 8.227 1.00 55.88 409 VAL A C 1
ATOM 3298 O O . VAL A 1 409 ? -4.323 18.176 8.327 1.00 55.88 409 VAL A O 1
ATOM 3301 N N . ASN A 1 410 ? -3.088 19.522 7.048 1.00 65.81 410 ASN A N 1
ATOM 3302 C CA . ASN A 1 410 ? -3.789 19.258 5.784 1.00 65.81 410 ASN A CA 1
ATOM 3303 C C . ASN A 1 410 ? -2.778 18.819 4.718 1.00 65.81 410 ASN A C 1
ATOM 3305 O O . ASN A 1 410 ? -2.431 19.610 3.839 1.00 65.81 410 ASN A O 1
ATOM 3309 N N . SER A 1 411 ? -2.256 17.593 4.839 1.00 77.25 411 SER A N 1
ATOM 3310 C CA . SER A 1 411 ? -1.192 17.048 3.980 1.00 77.25 411 SER A CA 1
ATOM 3311 C C . SER A 1 411 ? -1.551 17.148 2.488 1.00 77.25 411 SER A C 1
ATOM 3313 O O . SER A 1 411 ? -2.210 16.278 1.923 1.00 77.25 411 SER A O 1
ATOM 3315 N N . GLN A 1 412 ? -1.132 18.244 1.850 1.00 89.50 412 GLN A N 1
ATOM 3316 C CA . GLN A 1 412 ? -1.276 18.469 0.418 1.00 89.50 412 GLN A CA 1
ATOM 3317 C C . GLN A 1 412 ? -0.129 17.768 -0.295 1.00 89.50 412 GLN A C 1
ATOM 3319 O O . GLN A 1 412 ? 1.042 17.991 0.031 1.00 89.50 412 GLN A O 1
ATOM 3324 N N . TYR A 1 413 ? -0.482 16.942 -1.272 1.00 93.19 413 TYR A N 1
ATOM 3325 C CA . TYR A 1 413 ? 0.469 16.314 -2.168 1.00 93.19 413 TYR A CA 1
ATOM 3326 C C . TYR A 1 413 ? 0.829 17.279 -3.279 1.00 93.19 413 TYR A C 1
ATOM 3328 O O . TYR A 1 413 ? -0.050 17.937 -3.844 1.00 93.19 413 TYR A O 1
ATOM 3336 N N . LYS A 1 414 ? 2.117 17.347 -3.597 1.00 93.44 414 LYS A N 1
ATOM 3337 C CA . LYS A 1 414 ? 2.645 18.145 -4.694 1.00 93.44 414 LYS A CA 1
ATOM 3338 C C . LYS A 1 414 ? 3.606 17.294 -5.519 1.00 93.44 414 LYS A C 1
ATOM 3340 O O . LYS A 1 414 ? 4.482 16.630 -4.976 1.00 93.44 414 LYS A O 1
ATOM 3345 N N . VAL A 1 415 ? 3.442 17.354 -6.834 1.00 94.19 415 VAL A N 1
ATOM 3346 C CA . VAL A 1 415 ? 4.424 16.889 -7.816 1.00 94.19 415 VAL A CA 1
ATOM 3347 C C . VAL A 1 415 ? 4.807 18.090 -8.662 1.00 94.19 415 VAL A C 1
ATOM 3349 O O . VAL A 1 415 ? 3.922 18.816 -9.113 1.00 94.19 415 VAL A O 1
ATOM 3352 N N . GLU A 1 416 ? 6.099 18.310 -8.865 1.00 92.69 416 GLU A N 1
ATOM 3353 C CA . GLU A 1 416 ? 6.638 19.347 -9.744 1.00 92.69 416 GLU A CA 1
ATOM 3354 C C . GLU A 1 416 ? 7.568 18.678 -10.753 1.00 92.69 416 GLU A C 1
ATOM 3356 O O . GLU A 1 416 ? 8.526 18.020 -10.360 1.00 92.69 416 GLU A O 1
ATOM 3361 N N . VAL A 1 417 ? 7.239 18.809 -12.037 1.00 93.06 417 VAL A N 1
ATOM 3362 C CA . VAL A 1 417 ? 8.024 18.285 -13.157 1.00 93.06 417 VAL A CA 1
ATOM 3363 C C . VAL A 1 417 ? 8.442 19.468 -14.013 1.00 93.06 417 VAL A C 1
ATOM 3365 O O . VAL A 1 417 ? 7.597 20.143 -14.606 1.00 93.06 417 VAL A O 1
ATOM 3368 N N . ASP A 1 418 ? 9.740 19.737 -14.051 1.00 90.19 418 ASP A N 1
ATOM 3369 C CA . ASP A 1 418 ? 10.336 20.794 -14.863 1.00 90.19 418 ASP A CA 1
ATOM 3370 C C . ASP A 1 418 ? 10.949 20.159 -16.112 1.00 90.19 418 ASP A C 1
ATOM 3372 O O . ASP A 1 418 ? 11.818 19.296 -16.010 1.00 90.19 418 ASP A O 1
ATOM 3376 N N . LEU A 1 419 ? 10.500 20.569 -17.300 1.00 88.12 419 LEU A N 1
ATOM 3377 C CA . LEU A 1 419 ? 10.920 19.930 -18.549 1.00 88.12 419 LEU A CA 1
ATOM 3378 C C . LEU A 1 419 ? 12.392 20.174 -18.906 1.00 88.12 419 LEU A C 1
ATOM 3380 O O . LEU A 1 419 ? 12.920 19.436 -19.727 1.00 88.12 419 LEU A O 1
ATOM 3384 N N . THR A 1 420 ? 13.077 21.144 -18.294 1.00 86.88 420 THR A N 1
ATOM 3385 C CA . THR A 1 420 ? 14.529 21.317 -18.456 1.00 86.88 420 THR A CA 1
ATOM 3386 C C . THR A 1 420 ? 15.301 20.436 -17.473 1.00 86.88 420 THR A C 1
ATOM 3388 O O . THR A 1 420 ? 16.248 19.755 -17.859 1.00 86.88 420 THR A O 1
ATOM 3391 N N . ILE A 1 421 ? 14.914 20.444 -16.193 1.00 87.88 421 ILE A N 1
ATOM 3392 C CA . ILE A 1 421 ? 15.641 19.715 -15.134 1.00 87.88 421 ILE A CA 1
ATOM 3393 C C . ILE A 1 421 ? 15.422 18.206 -15.269 1.00 87.88 421 ILE A C 1
ATOM 3395 O O . ILE A 1 421 ? 16.358 17.419 -15.135 1.00 87.88 421 ILE A O 1
ATOM 3399 N N . ASN A 1 422 ? 14.186 17.805 -15.559 1.00 90.19 422 ASN A N 1
ATOM 3400 C CA . ASN A 1 422 ? 13.769 16.414 -15.652 1.00 90.19 422 ASN A CA 1
ATOM 3401 C C . ASN A 1 422 ? 13.851 15.843 -17.074 1.00 90.19 422 ASN A C 1
ATOM 3403 O O . ASN A 1 422 ? 13.441 14.708 -17.293 1.00 90.19 422 ASN A O 1
ATOM 3407 N N . ALA A 1 423 ? 14.395 16.582 -18.045 1.00 87.44 423 ALA A N 1
ATOM 3408 C CA . ALA A 1 423 ? 14.453 16.169 -19.452 1.00 87.44 423 ALA A CA 1
ATOM 3409 C C . ALA A 1 423 ? 15.072 14.771 -19.658 1.00 87.44 423 ALA A C 1
ATOM 3411 O O . ALA A 1 423 ? 14.598 13.972 -20.470 1.00 87.44 423 ALA A O 1
ATOM 3412 N N . ASN A 1 424 ? 16.096 14.450 -18.859 1.00 88.00 424 ASN A N 1
ATOM 3413 C CA . ASN A 1 424 ? 16.783 13.160 -18.890 1.00 88.00 424 ASN A CA 1
ATOM 3414 C C . ASN A 1 424 ? 15.878 11.986 -18.487 1.00 88.00 424 ASN A C 1
ATOM 3416 O O . ASN A 1 424 ? 16.019 10.907 -19.060 1.00 88.00 424 ASN A O 1
ATOM 3420 N N . ASP A 1 425 ? 14.938 12.194 -17.559 1.00 89.88 425 ASP A N 1
ATOM 3421 C CA . ASP A 1 425 ? 13.991 11.162 -17.108 1.00 89.88 425 ASP A CA 1
ATOM 3422 C C . ASP A 1 425 ? 13.049 10.744 -18.253 1.00 89.88 425 ASP A C 1
ATOM 3424 O O . ASP A 1 425 ? 12.615 9.597 -18.334 1.00 89.88 425 ASP A O 1
ATOM 3428 N N . PHE A 1 426 ? 12.775 11.674 -19.174 1.00 89.06 426 PHE A N 1
ATOM 3429 C CA . PHE A 1 426 ? 11.983 11.461 -20.388 1.00 89.06 426 PHE A CA 1
ATOM 3430 C C . PHE A 1 426 ? 12.834 11.085 -21.610 1.00 89.06 426 PHE A C 1
ATOM 3432 O O . PHE A 1 426 ? 12.293 10.956 -22.709 1.00 89.06 426 PHE A O 1
ATOM 3439 N N . HIS A 1 427 ? 14.154 10.928 -21.453 1.00 86.75 427 HIS A N 1
ATOM 3440 C CA . HIS A 1 427 ? 15.107 10.729 -22.551 1.00 86.75 427 HIS A CA 1
ATOM 3441 C C . HIS A 1 427 ? 14.986 11.775 -23.679 1.00 86.75 427 HIS A C 1
ATOM 3443 O O . HIS A 1 427 ? 15.223 11.454 -24.844 1.00 86.75 427 HIS A O 1
ATOM 3449 N N . HIS A 1 428 ? 14.589 13.011 -23.346 1.00 86.88 428 HIS A N 1
ATOM 3450 C CA . HIS A 1 428 ? 14.336 14.098 -24.309 1.00 86.88 428 HIS A CA 1
ATOM 3451 C C . HIS A 1 428 ? 13.306 13.749 -25.403 1.00 86.88 428 HIS A C 1
ATOM 3453 O O . HIS A 1 428 ? 13.330 14.298 -26.505 1.00 86.88 428 HIS A O 1
ATOM 3459 N N . GLN A 1 429 ? 12.389 12.813 -25.138 1.00 86.94 429 GLN A N 1
ATOM 3460 C CA . GLN A 1 429 ? 11.366 12.410 -26.105 1.00 86.94 429 GLN A CA 1
ATOM 3461 C C . GLN A 1 429 ? 10.213 13.412 -26.132 1.00 86.94 429 GLN A C 1
ATOM 3463 O O . GLN A 1 429 ? 9.349 13.416 -25.262 1.00 86.94 429 GLN A O 1
ATOM 3468 N N . SER A 1 430 ? 10.172 14.251 -27.164 1.00 90.12 430 SER A N 1
ATOM 3469 C CA . SER A 1 430 ? 9.038 15.153 -27.382 1.00 90.12 430 SER A CA 1
ATOM 3470 C C . SER A 1 430 ? 7.846 14.401 -27.982 1.00 90.12 430 SER A C 1
ATOM 3472 O O . SER A 1 430 ? 8.020 13.530 -28.837 1.00 90.12 430 SER A O 1
ATOM 3474 N N . GLY A 1 431 ? 6.624 14.735 -27.563 1.00 90.00 431 GLY A N 1
ATOM 3475 C CA . GLY A 1 431 ? 5.411 14.138 -28.123 1.00 90.00 431 GLY A CA 1
ATOM 3476 C C . GLY A 1 431 ? 4.207 14.125 -27.187 1.00 90.00 431 GLY A C 1
ATOM 3477 O O . GLY A 1 431 ? 4.150 14.840 -26.189 1.00 90.00 431 GLY A O 1
ATOM 3478 N N . ALA A 1 432 ? 3.232 13.285 -27.538 1.00 92.50 432 ALA A N 1
ATOM 3479 C CA . ALA A 1 432 ? 1.974 13.121 -26.822 1.00 92.50 432 ALA A CA 1
ATOM 3480 C C . ALA A 1 432 ? 2.104 12.141 -25.647 1.00 92.50 432 ALA A C 1
ATOM 3482 O O . ALA A 1 432 ? 2.381 10.953 -25.850 1.00 92.50 432 ALA A O 1
ATOM 3483 N N . TYR A 1 433 ? 1.813 12.614 -24.439 1.00 94.06 433 TYR A N 1
ATOM 3484 C CA . TYR A 1 433 ? 1.795 11.817 -23.218 1.00 94.06 433 TYR A CA 1
ATOM 3485 C C . TYR A 1 433 ? 0.379 11.696 -22.632 1.00 94.06 433 TYR A C 1
ATOM 3487 O O . TYR A 1 433 ? -0.439 12.611 -22.716 1.00 94.06 433 TYR A O 1
ATOM 3495 N N . GLU A 1 434 ? 0.094 10.558 -22.004 1.00 94.88 434 GLU A N 1
ATOM 3496 C CA . GLU A 1 434 ? -1.046 10.355 -21.108 1.00 94.88 434 GLU A CA 1
ATOM 3497 C C . GLU A 1 434 ? -0.593 10.608 -19.662 1.00 94.88 434 GLU A C 1
ATOM 3499 O O . GLU A 1 434 ? 0.410 10.045 -19.218 1.00 94.88 434 GLU A O 1
ATOM 3504 N N . LEU A 1 435 ? -1.336 11.432 -18.921 1.00 95.19 435 LEU A N 1
ATOM 3505 C CA . LEU A 1 435 ? -1.057 11.785 -17.531 1.00 95.19 435 LEU A CA 1
ATOM 3506 C C . LEU A 1 435 ? -2.033 11.081 -16.583 1.00 95.19 435 LEU A C 1
ATOM 3508 O O . LEU A 1 435 ? -3.241 11.332 -16.622 1.00 95.19 435 LEU A O 1
ATOM 3512 N N . VAL A 1 436 ? -1.515 10.244 -15.685 1.00 95.81 436 VAL A N 1
ATOM 3513 C CA . VAL A 1 436 ? -2.309 9.430 -14.753 1.00 95.81 436 VAL A CA 1
ATOM 3514 C C . VAL A 1 436 ? -1.831 9.623 -13.317 1.00 95.81 436 VAL A C 1
ATOM 3516 O O . VAL A 1 436 ? -0.657 9.440 -13.017 1.00 95.81 436 VAL A O 1
ATOM 3519 N N . LEU A 1 437 ? -2.756 9.932 -12.411 1.00 95.25 437 LEU A N 1
ATOM 3520 C CA . LEU A 1 437 ? -2.533 9.920 -10.968 1.00 95.25 437 LEU A CA 1
ATOM 3521 C C . LEU A 1 437 ? -2.889 8.542 -10.402 1.00 95.25 437 LEU A C 1
ATOM 3523 O O . LEU A 1 437 ? -4.005 8.062 -10.587 1.00 95.25 437 LEU A O 1
ATOM 3527 N N . ILE A 1 438 ? -1.959 7.912 -9.695 1.00 95.44 438 ILE A N 1
ATOM 3528 C CA . ILE A 1 438 ? -2.124 6.602 -9.063 1.00 95.44 438 ILE A CA 1
ATOM 3529 C C . ILE A 1 438 ? -2.081 6.795 -7.550 1.00 95.44 438 ILE A C 1
ATOM 3531 O O . ILE A 1 438 ? -1.130 7.376 -7.030 1.00 95.44 438 ILE A O 1
ATOM 3535 N N . VAL A 1 439 ? -3.100 6.294 -6.852 1.00 94.31 439 VAL A N 1
ATOM 3536 C CA . VAL A 1 439 ? -3.227 6.384 -5.393 1.00 94.31 439 VAL A CA 1
ATOM 3537 C C . VAL A 1 439 ? -3.485 4.992 -4.814 1.00 94.31 439 VAL A C 1
ATOM 3539 O O . VAL A 1 439 ? -4.441 4.315 -5.206 1.00 94.31 439 VAL A O 1
ATOM 3542 N N . GLY A 1 440 ? -2.639 4.569 -3.873 1.00 91.94 440 GLY A N 1
ATOM 3543 C CA . GLY A 1 440 ? -2.684 3.249 -3.248 1.00 91.94 440 GLY A CA 1
ATOM 3544 C C . GLY A 1 440 ? -2.226 3.248 -1.787 1.00 91.94 440 GLY A C 1
ATOM 3545 O O . GLY A 1 440 ? -1.326 3.980 -1.388 1.00 91.94 440 GLY A O 1
ATOM 3546 N N . ASP A 1 441 ? -2.856 2.398 -0.983 1.00 89.69 441 ASP A N 1
ATOM 3547 C CA . ASP A 1 441 ? -2.466 2.079 0.393 1.00 89.69 441 ASP A CA 1
ATOM 3548 C C . ASP A 1 441 ? -3.068 0.715 0.756 1.00 89.69 441 ASP A C 1
ATOM 3550 O O . ASP A 1 441 ? -4.113 0.339 0.220 1.00 89.69 441 ASP A O 1
ATOM 355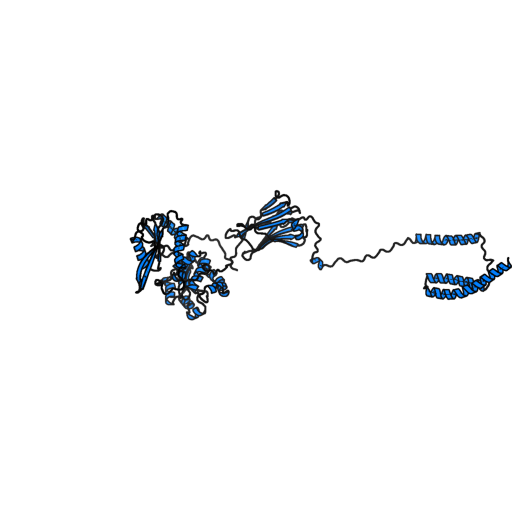4 N N . ALA A 1 442 ? -2.461 0.002 1.703 1.00 84.06 442 ALA A N 1
ATOM 3555 C CA . ALA A 1 442 ? -3.007 -1.229 2.265 1.00 84.06 442 ALA A CA 1
ATOM 3556 C C . ALA A 1 442 ? -4.301 -0.998 3.067 1.00 84.06 442 ALA A C 1
ATOM 3558 O O . ALA A 1 442 ? -5.090 -1.929 3.236 1.00 84.06 442 ALA A O 1
ATOM 3559 N N . LEU A 1 443 ? -4.511 0.221 3.577 1.00 85.44 443 LEU A N 1
ATOM 3560 C CA . LEU A 1 443 ? -5.713 0.591 4.330 1.00 85.44 443 LEU A CA 1
ATOM 3561 C C . LEU A 1 443 ? -6.829 1.176 3.450 1.00 85.44 443 LEU A C 1
ATOM 3563 O O . LEU A 1 443 ? -7.937 1.378 3.937 1.00 85.44 443 LEU A O 1
ATOM 3567 N N . LEU A 1 444 ? -6.594 1.410 2.158 1.00 86.69 444 LEU A N 1
ATOM 3568 C CA . LEU A 1 444 ? -7.651 1.868 1.257 1.00 86.69 444 LEU A CA 1
ATOM 3569 C C . LEU A 1 444 ? -8.532 0.700 0.814 1.00 86.69 444 LEU A C 1
ATOM 3571 O O . LEU A 1 444 ? -8.040 -0.309 0.316 1.00 86.69 444 LEU A O 1
ATOM 3575 N N . GLN A 1 445 ? -9.854 0.864 0.904 1.00 83.75 445 GLN A N 1
ATOM 3576 C CA . GLN A 1 445 ? -10.803 -0.116 0.362 1.00 83.75 445 GLN A CA 1
ATOM 3577 C C . GLN A 1 445 ? -10.667 -0.273 -1.159 1.00 83.75 445 GLN A C 1
ATOM 3579 O O . GLN A 1 445 ? -10.841 -1.371 -1.690 1.00 83.75 445 GLN A O 1
ATOM 3584 N N . LYS A 1 446 ? -10.361 0.824 -1.866 1.00 86.00 446 LYS A N 1
ATOM 3585 C CA . LYS A 1 446 ? -10.178 0.844 -3.318 1.00 86.00 446 LYS A CA 1
ATOM 3586 C C . LYS A 1 446 ? -9.015 1.753 -3.702 1.00 86.00 446 LYS A C 1
ATOM 3588 O O . LYS A 1 446 ? -9.142 2.974 -3.675 1.00 86.00 446 LYS A O 1
ATOM 3593 N N . SER A 1 447 ? -7.899 1.153 -4.103 1.00 91.31 447 SER A N 1
ATOM 3594 C CA . SER A 1 447 ? -6.844 1.865 -4.831 1.00 91.31 447 SER A CA 1
ATOM 3595 C C . SER A 1 447 ? -7.334 2.214 -6.236 1.00 91.31 447 SER A C 1
ATOM 3597 O O . SER A 1 447 ? -8.105 1.458 -6.836 1.00 91.31 447 SER A O 1
ATOM 3599 N N . PHE A 1 448 ? -6.917 3.360 -6.768 1.00 91.69 448 PHE A N 1
ATOM 3600 C CA . PHE A 1 448 ? -7.397 3.827 -8.066 1.00 91.69 448 PHE A CA 1
ATOM 3601 C C . PHE A 1 448 ? -6.298 4.511 -8.880 1.00 91.69 448 PHE A C 1
ATOM 3603 O O . PHE A 1 448 ? -5.358 5.099 -8.349 1.00 91.69 448 PHE A O 1
ATOM 3610 N N . SER A 1 449 ? -6.454 4.437 -10.201 1.00 93.31 449 SER A N 1
ATOM 3611 C CA . SER A 1 449 ? -5.669 5.185 -11.178 1.00 93.31 449 SER A CA 1
ATOM 3612 C C . SER A 1 449 ? -6.605 6.103 -11.952 1.00 93.31 449 SER A C 1
ATOM 3614 O O . SER A 1 449 ? -7.526 5.629 -12.624 1.00 93.31 449 SER A O 1
ATOM 3616 N N . TRP A 1 450 ? -6.383 7.404 -11.866 1.00 94.56 450 TRP A N 1
ATOM 3617 C CA . TRP A 1 450 ? -7.208 8.411 -12.509 1.00 94.56 450 TRP A CA 1
ATOM 3618 C C . TRP A 1 450 ? -6.435 9.121 -13.610 1.00 94.56 450 TRP A C 1
ATOM 3620 O O . TRP A 1 450 ? -5.386 9.715 -13.369 1.00 94.56 450 TRP A O 1
ATOM 3630 N N . LYS A 1 451 ? -6.970 9.075 -14.830 1.00 93.62 451 LYS A N 1
ATOM 3631 C CA . LYS A 1 451 ? -6.434 9.831 -15.960 1.00 93.62 451 LYS A CA 1
ATOM 3632 C C . LYS A 1 451 ? -6.745 11.312 -15.756 1.00 93.62 451 LYS A C 1
ATOM 3634 O O . LYS A 1 451 ? -7.911 11.693 -15.753 1.00 93.62 451 LYS A O 1
ATOM 3639 N N . LEU A 1 452 ? -5.714 12.131 -15.578 1.00 92.00 452 LEU A N 1
ATOM 3640 C CA . LEU A 1 452 ? -5.848 13.582 -15.443 1.00 92.00 452 LEU A CA 1
ATOM 3641 C C . LEU A 1 452 ? -5.972 14.252 -16.813 1.00 92.00 452 LEU A C 1
ATOM 3643 O O . LEU A 1 452 ? -6.776 15.166 -16.973 1.00 92.00 452 LEU A O 1
ATOM 3647 N N . ASN A 1 453 ? -5.195 13.795 -17.796 1.00 92.25 453 ASN A N 1
ATOM 3648 C CA . ASN A 1 453 ? -5.236 14.271 -19.177 1.00 92.25 453 ASN A CA 1
ATOM 3649 C C . ASN A 1 453 ? -4.788 13.143 -20.119 1.00 92.25 453 ASN A C 1
ATOM 3651 O O . ASN A 1 453 ? -3.857 12.408 -19.798 1.00 92.25 453 ASN A O 1
ATOM 3655 N N . ASP A 1 454 ? -5.452 12.995 -21.263 1.00 88.19 454 ASP A N 1
ATOM 3656 C CA . ASP A 1 454 ? -5.152 11.931 -22.227 1.00 88.19 454 ASP A CA 1
ATOM 3657 C C . ASP A 1 454 ? -4.075 12.332 -23.253 1.00 88.19 454 ASP A C 1
ATOM 3659 O O . ASP A 1 454 ? -3.432 11.472 -23.842 1.00 88.19 454 ASP A O 1
ATOM 3663 N N . ASN A 1 455 ? -3.871 13.621 -23.513 1.00 89.31 455 ASN A N 1
ATOM 3664 C CA . ASN A 1 455 ? -3.018 14.087 -24.603 1.00 89.31 455 ASN A CA 1
ATOM 3665 C C . ASN A 1 455 ? -2.296 15.393 -24.244 1.00 89.31 455 ASN A C 1
ATOM 3667 O O . ASN A 1 455 ? -2.641 16.468 -24.742 1.00 89.31 455 ASN A O 1
ATOM 3671 N N . ILE A 1 456 ? -1.284 15.293 -23.381 1.00 91.75 456 ILE A N 1
ATOM 3672 C CA . ILE A 1 456 ? -0.385 16.405 -23.066 1.00 91.75 456 ILE A CA 1
ATOM 3673 C C . ILE A 1 456 ? 0.812 16.385 -24.020 1.00 91.75 456 ILE A C 1
ATOM 3675 O O . ILE A 1 456 ? 1.512 15.381 -24.111 1.00 91.75 456 ILE A O 1
ATOM 3679 N N . GLN A 1 457 ? 1.023 17.466 -24.768 1.00 92.38 457 GLN A N 1
ATOM 3680 C CA . GLN A 1 457 ? 2.172 17.618 -25.662 1.00 92.38 457 GLN A CA 1
ATOM 3681 C C . GLN A 1 457 ? 3.345 18.183 -24.863 1.00 92.38 457 GLN A C 1
ATOM 3683 O O . GLN A 1 457 ? 3.252 19.299 -24.348 1.00 92.38 457 GLN A O 1
ATOM 3688 N N . LEU A 1 458 ? 4.421 17.408 -24.745 1.00 92.00 458 LEU A N 1
ATOM 3689 C CA . LEU A 1 458 ? 5.661 17.825 -24.092 1.00 92.00 458 LEU A CA 1
ATOM 3690 C C . LEU A 1 458 ? 6.731 18.086 -25.156 1.00 92.00 458 LEU A C 1
ATOM 3692 O O . LEU A 1 458 ? 6.967 17.219 -26.002 1.00 92.00 458 LEU A O 1
ATOM 3696 N N . SER A 1 459 ? 7.374 19.252 -25.086 1.00 89.69 459 SER A N 1
ATOM 3697 C CA . SER A 1 459 ? 8.463 19.656 -25.984 1.00 89.69 459 SER A CA 1
ATOM 3698 C C . SER A 1 459 ? 9.758 19.871 -25.199 1.00 89.69 459 SER A C 1
ATOM 3700 O O . SER A 1 459 ? 9.795 20.659 -24.255 1.00 89.69 459 SER A O 1
ATOM 3702 N N . PHE A 1 460 ? 10.826 19.184 -25.604 1.00 87.50 460 PHE A N 1
ATOM 3703 C CA . PHE A 1 460 ? 12.170 19.286 -25.023 1.00 87.50 460 PHE A CA 1
ATOM 3704 C C . PHE A 1 460 ? 13.124 20.017 -25.985 1.00 87.50 460 PHE A C 1
ATOM 3706 O O . PHE A 1 460 ? 12.924 19.993 -27.197 1.00 87.50 460 PHE A O 1
ATOM 3713 N N . HIS A 1 461 ? 14.143 20.703 -25.449 1.00 78.31 461 HIS A N 1
ATOM 3714 C CA . HIS A 1 461 ? 15.047 21.560 -26.238 1.00 78.31 461 HIS A CA 1
ATOM 3715 C C . HIS A 1 461 ? 16.090 20.780 -27.056 1.00 78.31 461 HIS A C 1
ATOM 3717 O O . HIS A 1 461 ? 16.535 21.262 -28.096 1.00 78.31 461 HIS A O 1
ATOM 3723 N N . GLU A 1 462 ? 16.502 19.602 -26.585 1.00 70.50 462 GLU A N 1
ATOM 3724 C CA . GLU A 1 462 ? 17.463 18.751 -27.288 1.00 70.50 462 GLU A CA 1
ATOM 3725 C C . GLU A 1 462 ? 16.735 17.805 -28.248 1.00 70.50 462 GLU A C 1
ATOM 3727 O O . GLU A 1 462 ? 15.696 17.234 -27.903 1.00 70.50 462 GLU A O 1
ATOM 3732 N N . ASP A 1 463 ? 17.289 17.635 -29.455 1.00 58.72 463 ASP A N 1
ATOM 3733 C CA . ASP A 1 463 ? 16.812 16.631 -30.403 1.00 58.72 463 ASP A CA 1
ATOM 3734 C C . ASP A 1 463 ? 16.800 15.272 -29.703 1.00 58.72 463 ASP A C 1
ATOM 3736 O O . ASP A 1 463 ? 17.819 14.836 -29.158 1.00 58.72 463 ASP A O 1
ATOM 3740 N N . SER A 1 464 ? 15.634 14.618 -29.712 1.00 56.41 464 SER A N 1
ATOM 3741 C CA . SER A 1 464 ? 15.410 13.330 -29.061 1.00 56.41 464 SER A CA 1
ATOM 3742 C C . SER A 1 464 ? 16.580 12.397 -29.341 1.00 56.41 464 SER A C 1
ATOM 3744 O O . SER A 1 464 ? 16.847 12.076 -30.507 1.00 56.41 464 SER A O 1
ATOM 3746 N N . VAL A 1 465 ? 17.270 11.947 -28.292 1.00 57.41 465 VAL A N 1
ATOM 3747 C CA . VAL A 1 465 ? 18.268 10.890 -28.448 1.00 57.41 465 VAL A CA 1
ATOM 3748 C C . VAL A 1 465 ? 17.525 9.713 -29.080 1.00 57.41 465 VAL A C 1
ATOM 3750 O O . VAL A 1 465 ? 16.510 9.292 -28.516 1.00 57.41 465 VAL A O 1
ATOM 3753 N N . PRO A 1 466 ? 17.943 9.222 -30.266 1.00 56.50 466 PRO A N 1
ATOM 3754 C CA . PRO A 1 466 ? 17.241 8.142 -30.930 1.00 56.50 466 PRO A CA 1
ATOM 3755 C C . PRO A 1 466 ? 17.175 6.978 -29.960 1.00 56.50 466 PRO A C 1
ATOM 3757 O O . PRO A 1 466 ? 18.199 6.467 -29.502 1.00 56.50 466 PRO A O 1
ATOM 3760 N N . ASP A 1 467 ? 15.944 6.638 -29.608 1.00 54.38 467 ASP A N 1
ATOM 3761 C CA . ASP A 1 467 ? 15.654 5.637 -28.614 1.00 54.38 467 ASP A CA 1
ATOM 3762 C C . ASP A 1 467 ? 16.286 4.324 -29.068 1.00 54.38 467 ASP A C 1
ATOM 3764 O O . ASP A 1 467 ? 15.887 3.747 -30.083 1.00 54.38 467 ASP A O 1
ATOM 3768 N N . THR A 1 468 ? 17.318 3.862 -28.362 1.00 55.09 468 THR A N 1
ATOM 3769 C CA . THR A 1 468 ? 17.799 2.492 -28.515 1.00 55.09 468 THR A CA 1
ATOM 3770 C C . THR A 1 468 ? 16.735 1.595 -27.920 1.00 55.09 468 THR A C 1
ATOM 3772 O O . THR A 1 468 ? 16.826 1.161 -26.774 1.00 55.09 468 THR A O 1
ATOM 3775 N N . ASP A 1 469 ? 15.692 1.369 -28.706 1.00 55.47 469 ASP A N 1
ATOM 3776 C CA . ASP A 1 469 ? 14.583 0.513 -28.363 1.00 55.47 469 ASP A CA 1
ATOM 3777 C C . ASP A 1 469 ? 15.181 -0.854 -28.011 1.00 55.47 469 ASP A C 1
ATOM 3779 O O . ASP A 1 469 ? 15.790 -1.509 -28.861 1.00 55.47 469 ASP A O 1
ATOM 3783 N N . HIS A 1 470 ? 15.117 -1.273 -26.745 1.00 56.03 470 HIS A N 1
ATOM 3784 C CA . HIS A 1 470 ? 15.738 -2.530 -26.309 1.00 56.03 470 HIS A CA 1
ATOM 3785 C C . HIS A 1 470 ? 15.124 -3.739 -27.039 1.00 56.03 470 HIS A C 1
ATOM 3787 O O . HIS A 1 470 ? 15.758 -4.786 -27.147 1.00 56.03 470 HIS A O 1
ATOM 3793 N N . LEU A 1 471 ? 13.925 -3.582 -27.612 1.00 53.91 471 LEU A N 1
ATOM 3794 C CA . LEU A 1 471 ? 13.304 -4.546 -28.522 1.00 53.91 471 LEU A CA 1
ATOM 3795 C C . LEU A 1 471 ? 14.061 -4.673 -29.856 1.00 53.91 471 LEU A C 1
ATOM 3797 O O . LEU A 1 471 ? 14.126 -5.762 -30.428 1.00 53.91 471 LEU A O 1
ATOM 3801 N N . SER A 1 472 ? 14.714 -3.603 -30.320 1.00 59.19 472 SER A N 1
ATOM 3802 C CA . SER A 1 472 ? 15.560 -3.623 -31.519 1.00 59.19 472 SER A CA 1
ATOM 3803 C C . SER A 1 472 ? 16.842 -4.446 -31.345 1.00 59.19 472 SER A C 1
ATOM 3805 O O . SER A 1 472 ? 17.427 -4.853 -32.350 1.00 59.19 472 SER A O 1
ATOM 3807 N N . LEU A 1 473 ? 17.251 -4.780 -30.108 1.00 64.25 473 LEU A N 1
ATOM 3808 C CA . LEU A 1 473 ? 18.400 -5.664 -29.850 1.00 64.25 473 LEU A CA 1
ATOM 3809 C C . LEU A 1 473 ? 18.219 -7.048 -30.487 1.00 64.25 473 LEU A C 1
ATOM 3811 O O . LEU A 1 473 ? 19.201 -7.662 -30.903 1.00 64.25 473 LEU A O 1
ATOM 3815 N N . TYR A 1 474 ? 16.972 -7.517 -30.582 1.00 76.12 474 TYR A N 1
ATOM 3816 C CA . TYR A 1 474 ? 16.615 -8.800 -31.192 1.00 76.12 474 TYR A CA 1
ATOM 3817 C C . TYR A 1 474 ? 16.121 -8.666 -32.637 1.00 76.12 474 TYR A C 1
ATOM 3819 O O . TYR A 1 474 ? 15.788 -9.667 -33.271 1.00 76.12 474 TYR A O 1
ATOM 3827 N N . SER A 1 475 ? 16.071 -7.445 -33.173 1.00 81.19 475 SER A N 1
ATOM 3828 C CA . SER A 1 475 ? 15.709 -7.213 -34.568 1.00 81.19 475 SER A CA 1
ATOM 3829 C C . SER A 1 475 ? 16.900 -7.483 -35.491 1.00 81.19 475 SER A C 1
ATOM 3831 O O . SER A 1 475 ? 18.061 -7.266 -35.131 1.00 81.19 475 SER A O 1
ATOM 3833 N N . ALA A 1 476 ? 16.622 -7.974 -36.700 1.00 83.62 476 ALA A N 1
ATOM 3834 C CA . ALA A 1 476 ? 17.658 -8.139 -37.709 1.00 83.62 476 ALA A CA 1
ATOM 3835 C C . ALA A 1 476 ? 18.252 -6.764 -38.055 1.00 83.62 476 ALA A C 1
ATOM 3837 O O . ALA A 1 476 ? 17.542 -5.860 -38.498 1.00 83.62 476 ALA A O 1
ATOM 3838 N N . LYS A 1 477 ? 19.565 -6.607 -37.855 1.00 83.56 477 LYS A N 1
ATOM 3839 C CA . LYS A 1 477 ? 20.280 -5.399 -38.281 1.00 83.56 477 LYS A CA 1
ATOM 3840 C C . LYS A 1 477 ? 20.197 -5.262 -39.800 1.00 83.56 477 LYS A C 1
ATOM 3842 O O . LYS A 1 477 ? 20.102 -6.257 -40.519 1.00 83.56 477 LYS A O 1
ATOM 3847 N N . ARG A 1 478 ? 20.280 -4.024 -40.289 1.00 85.69 478 ARG A N 1
ATOM 3848 C CA . ARG A 1 478 ? 20.333 -3.750 -41.727 1.00 85.69 478 ARG A CA 1
ATOM 3849 C C . ARG A 1 478 ? 21.494 -4.517 -42.367 1.00 85.69 478 ARG A C 1
ATOM 3851 O O . ARG A 1 478 ? 22.609 -4.496 -41.847 1.00 85.69 478 ARG A O 1
ATOM 3858 N N . GLU A 1 479 ? 21.224 -5.160 -43.498 1.00 90.88 479 GLU A N 1
ATOM 3859 C CA . GLU A 1 479 ? 22.244 -5.846 -44.287 1.00 90.88 479 GLU A CA 1
ATOM 3860 C C . GLU A 1 479 ? 23.328 -4.856 -44.741 1.00 90.88 479 GLU A C 1
ATOM 3862 O O . GLU A 1 479 ? 23.031 -3.776 -45.262 1.00 90.88 479 GLU A O 1
ATOM 3867 N N . ILE A 1 480 ? 24.594 -5.220 -44.522 1.00 91.94 480 ILE A N 1
ATOM 3868 C CA . ILE A 1 480 ? 25.756 -4.446 -44.962 1.00 91.94 480 ILE A CA 1
ATOM 3869 C C . ILE A 1 480 ? 26.219 -5.032 -46.294 1.00 91.94 480 ILE A C 1
ATOM 3871 O O . ILE A 1 480 ? 26.754 -6.137 -46.337 1.00 91.94 480 ILE A O 1
ATOM 3875 N N . ILE A 1 481 ? 26.036 -4.278 -47.378 1.00 92.88 481 ILE A N 1
ATOM 3876 C CA . ILE A 1 481 ? 26.487 -4.668 -48.717 1.00 92.88 481 ILE A CA 1
ATOM 3877 C C . ILE A 1 481 ? 27.882 -4.080 -48.942 1.00 92.88 481 ILE A C 1
ATOM 3879 O O . ILE A 1 481 ? 28.068 -2.865 -48.871 1.00 92.88 481 ILE A O 1
ATOM 3883 N N . HIS A 1 482 ? 28.874 -4.935 -49.201 1.00 93.06 482 HIS A N 1
ATOM 3884 C CA . HIS A 1 482 ? 30.232 -4.484 -49.501 1.00 93.06 482 HIS A CA 1
ATOM 3885 C C . HIS A 1 482 ? 30.252 -3.709 -50.825 1.00 93.06 482 HIS A C 1
ATOM 3887 O O . HIS A 1 482 ? 29.990 -4.272 -51.889 1.00 93.06 482 HIS A O 1
ATOM 3893 N N . GLN A 1 483 ? 30.580 -2.418 -50.765 1.00 92.62 483 GLN A N 1
ATOM 3894 C CA . GLN A 1 483 ? 30.781 -1.602 -51.955 1.00 92.62 483 GLN A CA 1
ATOM 3895 C C . GLN A 1 483 ? 32.194 -1.839 -52.488 1.00 92.62 483 GLN A C 1
ATOM 3897 O O . GLN A 1 483 ? 33.177 -1.344 -51.934 1.00 92.62 483 GLN A O 1
ATOM 3902 N N . PHE A 1 484 ? 32.290 -2.605 -53.573 1.00 92.94 484 PHE A N 1
ATOM 3903 C CA . PHE A 1 484 ? 33.543 -2.751 -54.302 1.00 92.94 484 PHE A CA 1
ATOM 3904 C C . PHE A 1 484 ? 33.971 -1.407 -54.896 1.00 92.94 484 PHE A C 1
ATOM 3906 O O . PHE A 1 484 ? 33.141 -0.574 -55.269 1.00 92.94 484 PHE A O 1
ATOM 3913 N N . ARG A 1 485 ? 35.287 -1.205 -55.011 1.00 93.00 485 ARG A N 1
ATOM 3914 C CA . ARG A 1 485 ? 35.842 -0.079 -55.763 1.00 93.00 485 ARG A CA 1
ATOM 3915 C C . ARG A 1 485 ? 35.346 -0.162 -57.207 1.00 93.00 485 ARG A C 1
ATOM 3917 O O . ARG A 1 485 ? 35.472 -1.213 -57.831 1.00 93.00 485 ARG A O 1
ATOM 3924 N N . GLU A 1 486 ? 34.808 0.938 -57.725 1.00 92.69 486 GLU A N 1
ATOM 3925 C CA . GLU A 1 486 ? 34.422 1.022 -59.133 1.00 92.69 486 GLU A CA 1
ATOM 3926 C C . GLU A 1 486 ? 35.640 0.770 -60.030 1.00 92.69 486 GLU A C 1
ATOM 3928 O O . GLU A 1 486 ? 36.740 1.265 -59.759 1.00 92.69 486 GLU A O 1
ATOM 3933 N N . GLU A 1 487 ? 35.450 -0.009 -61.096 1.00 91.19 487 GLU A N 1
ATOM 3934 C CA . GLU A 1 487 ? 36.501 -0.224 -62.084 1.00 91.19 487 GLU A CA 1
ATOM 3935 C C . GLU A 1 487 ? 36.917 1.112 -62.708 1.00 91.19 487 GLU A C 1
ATOM 3937 O O . GLU A 1 487 ? 36.086 1.936 -63.101 1.00 91.19 487 GLU A O 1
ATOM 3942 N N . GLU A 1 488 ? 38.224 1.332 -62.818 1.00 91.75 488 GLU A N 1
ATOM 3943 C CA . GLU A 1 488 ? 38.748 2.539 -63.444 1.00 91.75 488 GLU A CA 1
ATOM 3944 C C . GLU A 1 488 ? 38.303 2.601 -64.911 1.00 91.75 488 GLU A C 1
ATOM 3946 O O . GLU A 1 488 ? 38.513 1.667 -65.693 1.00 91.75 488 GLU A O 1
ATOM 3951 N N . LYS A 1 489 ? 37.682 3.722 -65.298 1.00 91.81 489 LYS A N 1
ATOM 3952 C CA . LYS A 1 489 ? 37.194 3.925 -66.666 1.00 91.81 489 LYS A CA 1
ATOM 3953 C C . LYS A 1 489 ? 38.364 3.864 -67.647 1.00 91.81 489 LYS A C 1
ATOM 3955 O O . LYS A 1 489 ? 39.245 4.723 -67.635 1.00 91.81 489 LYS A O 1
ATOM 3960 N N . ARG A 1 490 ? 38.350 2.867 -68.533 1.00 93.06 490 ARG A N 1
ATOM 3961 C CA . ARG A 1 490 ? 39.324 2.754 -69.626 1.00 93.06 490 ARG A CA 1
ATOM 3962 C C . ARG A 1 490 ? 39.040 3.811 -70.703 1.00 93.06 490 ARG A C 1
ATOM 3964 O O . ARG A 1 490 ? 37.873 4.118 -70.954 1.00 93.06 490 ARG A O 1
ATOM 3971 N N . PRO A 1 491 ? 40.075 4.363 -71.362 1.00 91.69 491 PRO A N 1
ATOM 3972 C CA . PRO A 1 491 ? 39.878 5.301 -72.459 1.00 91.69 491 PRO A CA 1
ATOM 3973 C C . PRO A 1 491 ? 39.172 4.628 -73.652 1.00 91.69 491 PRO A C 1
ATOM 3975 O O . PRO A 1 491 ? 39.284 3.410 -73.829 1.00 91.69 491 PRO A O 1
ATOM 3978 N N . PRO A 1 492 ? 38.480 5.400 -74.511 1.00 94.69 492 PRO A N 1
ATOM 3979 C CA . PRO A 1 492 ? 37.868 4.864 -75.721 1.00 94.69 492 PRO A CA 1
ATOM 3980 C C . PRO A 1 492 ? 38.907 4.212 -76.641 1.00 94.69 492 PRO A C 1
ATOM 3982 O O . PRO A 1 492 ? 39.946 4.804 -76.936 1.00 94.69 492 PRO A O 1
ATOM 3985 N N . THR A 1 493 ? 38.594 3.028 -77.174 1.00 94.56 493 THR A N 1
ATOM 3986 C CA . THR A 1 493 ? 39.503 2.235 -78.023 1.00 94.56 493 THR A CA 1
ATOM 3987 C C . THR A 1 493 ? 40.024 3.008 -79.234 1.00 94.56 493 THR A C 1
ATOM 3989 O O . THR A 1 493 ? 41.169 2.818 -79.637 1.00 94.56 493 THR A O 1
ATOM 3992 N N . ILE A 1 494 ? 39.219 3.918 -79.797 1.00 96.50 494 ILE A N 1
ATOM 3993 C CA . ILE A 1 494 ? 39.621 4.717 -80.960 1.00 96.50 494 ILE A CA 1
ATOM 3994 C C . ILE A 1 494 ? 40.781 5.663 -80.638 1.00 96.50 494 ILE A C 1
ATOM 3996 O O . ILE A 1 494 ? 41.685 5.815 -81.454 1.00 96.50 494 ILE A O 1
ATOM 4000 N N . VAL A 1 495 ? 40.802 6.235 -79.428 1.00 95.25 495 VAL A N 1
ATOM 4001 C CA . VAL A 1 495 ? 41.893 7.105 -78.976 1.00 95.25 495 VAL A CA 1
ATOM 4002 C C . VAL A 1 495 ? 43.172 6.280 -78.879 1.00 95.25 495 VAL A C 1
ATOM 4004 O O . VAL A 1 495 ? 44.187 6.652 -79.462 1.00 95.25 495 VAL A O 1
ATOM 4007 N N . SER A 1 496 ? 43.110 5.112 -78.233 1.00 95.62 496 SER A N 1
ATOM 4008 C CA . SER A 1 496 ? 44.255 4.201 -78.139 1.00 95.62 496 SER A CA 1
ATOM 4009 C C . SER A 1 496 ? 44.778 3.773 -79.516 1.00 95.62 496 SER A C 1
ATOM 4011 O O . SER A 1 496 ? 45.983 3.828 -79.738 1.00 95.62 496 SER A O 1
ATOM 4013 N N . LEU A 1 497 ? 43.899 3.420 -80.463 1.00 95.56 497 LEU A N 1
ATOM 4014 C CA . LEU A 1 497 ? 44.287 3.024 -81.824 1.00 95.56 497 LEU A CA 1
ATOM 4015 C C . LEU A 1 497 ? 44.973 4.155 -82.599 1.00 95.56 497 LEU A C 1
ATOM 4017 O O . LEU A 1 497 ? 45.994 3.914 -83.244 1.00 95.56 497 LEU A O 1
ATOM 4021 N N . VAL A 1 498 ? 44.446 5.382 -82.523 1.00 96.56 498 VAL A N 1
ATOM 4022 C CA . VAL A 1 498 ? 45.050 6.552 -83.182 1.00 96.56 498 VAL A CA 1
ATOM 4023 C C . VAL A 1 498 ? 46.456 6.798 -82.641 1.00 96.56 498 VAL A C 1
ATOM 4025 O O . VAL A 1 498 ? 47.395 6.915 -83.426 1.00 96.56 498 VAL A O 1
ATOM 4028 N N . PHE A 1 499 ? 46.633 6.812 -81.316 1.00 96.00 499 PHE A N 1
ATOM 4029 C CA . PHE A 1 499 ? 47.953 7.019 -80.718 1.00 96.00 499 PHE A CA 1
ATOM 4030 C C . PHE A 1 499 ? 48.918 5.860 -81.002 1.00 96.00 499 PHE A C 1
ATOM 4032 O O . PHE A 1 499 ? 50.082 6.117 -81.301 1.00 96.00 499 PHE A O 1
ATOM 4039 N N . SER A 1 500 ? 48.461 4.603 -81.016 1.00 95.56 500 SER A N 1
ATOM 4040 C CA . SER A 1 500 ? 49.286 3.475 -81.473 1.00 95.56 500 SER A CA 1
ATOM 4041 C C . SER A 1 500 ? 49.730 3.643 -82.933 1.00 95.56 500 SER A C 1
ATOM 4043 O O . SER A 1 500 ? 50.902 3.441 -83.245 1.00 95.56 500 SER A O 1
ATOM 4045 N N . GLY A 1 501 ? 48.845 4.096 -83.825 1.00 95.12 501 GLY A N 1
ATOM 4046 C CA . GLY A 1 501 ? 49.211 4.439 -85.202 1.00 95.12 501 GLY A CA 1
ATOM 4047 C C . GLY A 1 501 ? 50.254 5.560 -85.275 1.00 95.12 501 GLY A C 1
ATOM 4048 O O . GLY A 1 501 ? 51.255 5.428 -85.979 1.00 95.12 501 GLY A O 1
ATOM 4049 N N . LEU A 1 502 ? 50.076 6.626 -84.485 1.00 96.12 502 LEU A N 1
ATOM 4050 C CA . LEU A 1 502 ? 51.045 7.723 -84.383 1.00 96.12 502 LEU A CA 1
ATOM 4051 C C . LEU A 1 502 ? 52.417 7.245 -83.885 1.00 96.12 502 LEU A C 1
ATOM 4053 O O . LEU A 1 502 ? 53.428 7.721 -84.391 1.00 96.12 502 LEU A O 1
ATOM 4057 N N . THR A 1 503 ? 52.487 6.273 -82.968 1.00 96.19 503 THR A N 1
ATOM 4058 C CA . THR A 1 503 ? 53.778 5.705 -82.526 1.00 96.19 503 THR A CA 1
ATOM 4059 C C . THR A 1 503 ? 54.512 4.914 -83.614 1.00 96.19 503 THR A C 1
ATOM 4061 O O . THR A 1 503 ? 55.738 4.834 -83.579 1.00 96.19 503 THR A O 1
ATOM 4064 N N . LEU A 1 504 ? 53.801 4.373 -84.610 1.00 95.62 504 LEU A N 1
ATOM 4065 C CA . LEU A 1 504 ? 54.403 3.690 -85.764 1.00 95.62 504 LEU A CA 1
ATOM 4066 C C . LEU A 1 504 ? 54.831 4.662 -86.877 1.00 95.62 504 LEU A C 1
ATOM 4068 O O . LEU A 1 504 ? 55.634 4.299 -87.740 1.00 95.62 504 LEU A O 1
ATOM 4072 N N . LEU A 1 505 ? 54.334 5.902 -86.863 1.00 95.69 505 LEU A N 1
ATOM 4073 C CA . LEU A 1 505 ? 54.610 6.897 -87.899 1.00 95.69 505 LEU A CA 1
ATOM 4074 C C . LEU A 1 505 ? 56.111 7.241 -88.032 1.00 95.69 505 LEU A C 1
ATOM 4076 O O . LEU A 1 505 ? 56.592 7.255 -89.166 1.00 95.69 505 LEU A O 1
ATOM 4080 N N . PRO A 1 506 ? 56.894 7.448 -86.949 1.00 96.06 506 PRO A N 1
ATOM 4081 C CA . PRO A 1 506 ? 58.337 7.673 -87.062 1.00 96.06 506 PRO A CA 1
ATOM 4082 C C . PRO A 1 506 ? 59.084 6.534 -87.768 1.00 96.06 506 PRO A C 1
ATOM 4084 O O . PRO A 1 506 ? 60.008 6.796 -88.536 1.00 96.06 506 PRO A O 1
ATOM 4087 N N . LEU A 1 507 ? 58.668 5.278 -87.564 1.00 95.12 507 LEU A N 1
ATOM 4088 C CA . LEU A 1 507 ? 59.259 4.125 -88.250 1.00 95.12 507 LEU A CA 1
ATOM 4089 C C . LEU A 1 507 ? 58.968 4.168 -89.757 1.00 95.12 507 LEU A C 1
ATOM 4091 O O . LEU A 1 507 ? 59.862 3.937 -90.567 1.00 95.12 507 LEU A O 1
ATOM 4095 N N . LEU A 1 508 ? 57.740 4.519 -90.147 1.00 94.62 508 LEU A N 1
ATOM 4096 C CA . LEU A 1 508 ? 57.377 4.706 -91.553 1.00 94.62 508 LEU A CA 1
ATOM 4097 C C . LEU A 1 508 ? 58.180 5.853 -92.189 1.00 94.62 508 LEU A C 1
ATOM 4099 O O . LEU A 1 508 ? 58.712 5.697 -93.289 1.00 94.62 508 LEU A O 1
ATOM 4103 N N . ILE A 1 509 ? 58.329 6.977 -91.481 1.00 95.38 509 ILE A N 1
ATOM 4104 C CA . ILE A 1 509 ? 59.146 8.116 -91.925 1.00 95.38 509 ILE A CA 1
ATOM 4105 C C . ILE A 1 509 ? 60.609 7.695 -92.120 1.00 95.38 509 ILE A C 1
ATOM 4107 O O . ILE A 1 509 ? 61.211 8.068 -93.130 1.00 95.38 509 ILE A O 1
ATOM 4111 N N . LEU A 1 510 ? 61.177 6.900 -91.205 1.00 94.25 510 LEU A N 1
ATOM 4112 C CA . LEU A 1 510 ? 62.536 6.362 -91.325 1.00 94.25 510 LEU A CA 1
ATOM 4113 C C . LEU A 1 510 ? 62.695 5.534 -92.609 1.00 94.25 510 LEU A C 1
ATOM 4115 O O . LEU A 1 510 ? 63.626 5.774 -93.376 1.00 94.25 510 LEU A O 1
ATOM 4119 N N . LEU A 1 511 ? 61.768 4.607 -92.874 1.00 92.75 511 LEU A N 1
ATOM 4120 C CA . LEU A 1 511 ? 61.810 3.745 -94.059 1.00 92.75 511 LEU A CA 1
ATOM 4121 C C . LEU A 1 511 ? 61.712 4.551 -95.365 1.00 92.75 511 LEU A C 1
ATOM 4123 O O . LEU A 1 511 ? 62.502 4.328 -96.281 1.00 92.75 511 LEU A O 1
ATOM 4127 N N . ILE A 1 512 ? 60.808 5.537 -95.442 1.00 93.88 512 ILE A N 1
ATOM 4128 C CA . ILE A 1 512 ? 60.712 6.444 -96.602 1.00 93.88 512 ILE A CA 1
ATOM 4129 C C . ILE A 1 512 ? 61.999 7.260 -96.763 1.00 93.88 512 ILE A C 1
ATOM 4131 O O . ILE A 1 512 ? 62.478 7.457 -97.881 1.00 93.88 512 ILE A O 1
ATOM 4135 N N . SER A 1 513 ? 62.570 7.736 -95.657 1.00 93.88 513 SER A N 1
ATOM 4136 C CA . SER A 1 513 ? 63.806 8.519 -95.675 1.00 93.88 513 SER A CA 1
ATOM 4137 C C . SER A 1 513 ? 64.985 7.694 -96.189 1.00 93.88 513 SER A C 1
ATOM 4139 O O . SER A 1 513 ? 65.751 8.191 -97.009 1.00 93.88 513 SER A O 1
ATOM 4141 N N . TRP A 1 514 ? 65.105 6.421 -95.799 1.00 93.06 514 TRP A N 1
ATOM 4142 C CA . TRP A 1 514 ? 66.116 5.506 -96.344 1.00 93.06 514 TRP A CA 1
ATOM 4143 C C . TRP A 1 514 ? 65.978 5.298 -97.853 1.00 93.06 514 TRP A C 1
ATOM 4145 O O . TRP A 1 514 ? 66.989 5.319 -98.556 1.00 93.06 514 TRP A O 1
ATOM 4155 N N . LEU A 1 515 ? 64.746 5.168 -98.360 1.00 89.44 515 LEU A N 1
ATOM 4156 C CA . LEU A 1 515 ? 64.492 5.074 -99.801 1.00 89.44 515 LEU A CA 1
ATOM 4157 C C . LEU A 1 515 ? 64.915 6.354 -100.536 1.00 89.44 515 LEU A C 1
ATOM 4159 O O . LEU A 1 515 ? 65.561 6.274 -101.577 1.00 89.44 515 LEU A O 1
ATOM 4163 N N . LYS A 1 516 ? 64.605 7.535 -99.980 1.00 91.88 516 LYS A N 1
ATOM 4164 C CA . LYS A 1 516 ? 64.990 8.832 -100.569 1.00 91.88 516 LYS A CA 1
ATOM 4165 C C . LYS A 1 516 ? 66.497 9.093 -100.534 1.00 91.88 516 LYS A C 1
ATOM 4167 O O . LYS A 1 516 ? 67.026 9.682 -101.469 1.00 91.88 516 LYS A O 1
ATOM 4172 N N . LEU A 1 517 ? 67.179 8.667 -99.473 1.00 91.44 517 LEU A N 1
ATOM 4173 C CA . LEU A 1 517 ? 68.627 8.834 -99.303 1.00 91.44 517 LEU A CA 1
ATOM 4174 C C . LEU A 1 517 ? 69.450 7.811 -100.104 1.00 91.44 517 LEU A C 1
ATOM 4176 O O . LEU A 1 517 ? 70.676 7.892 -100.105 1.00 91.44 517 LEU A O 1
ATOM 4180 N N . GLY A 1 518 ? 68.806 6.848 -100.772 1.00 86.38 518 GLY A N 1
ATOM 4181 C CA . GLY A 1 518 ? 69.498 5.818 -101.546 1.00 86.38 518 GLY A CA 1
ATOM 4182 C C . GLY A 1 518 ? 70.252 4.809 -100.676 1.00 86.38 518 GLY A C 1
ATOM 4183 O O . GLY A 1 518 ? 71.283 4.286 -101.103 1.00 86.38 518 GLY A O 1
ATOM 4184 N N . PHE A 1 519 ? 69.762 4.533 -99.459 1.00 86.12 519 PHE A N 1
ATOM 4185 C CA . PHE A 1 519 ? 70.345 3.502 -98.600 1.00 86.12 519 PHE A CA 1
ATOM 4186 C C . PHE A 1 519 ? 70.318 2.148 -99.322 1.00 86.12 519 PHE A C 1
ATOM 4188 O O . PHE A 1 519 ? 69.261 1.674 -99.737 1.00 86.12 519 PHE A O 1
ATOM 4195 N N . ASN A 1 520 ? 71.484 1.519 -99.477 1.00 85.38 520 ASN A N 1
ATOM 4196 C CA . ASN A 1 520 ? 71.627 0.244 -100.168 1.00 85.38 520 ASN A CA 1
ATOM 4197 C C . ASN A 1 520 ? 72.262 -0.820 -99.260 1.00 85.38 520 ASN A C 1
ATOM 4199 O O . ASN A 1 520 ? 72.992 -0.526 -98.317 1.00 85.38 520 ASN A O 1
ATOM 4203 N N . LEU A 1 521 ? 71.988 -2.090 -99.566 1.00 82.00 521 LEU A N 1
ATOM 4204 C CA . LEU A 1 521 ? 72.574 -3.247 -98.875 1.00 82.00 521 LEU A CA 1
ATOM 4205 C C . LEU A 1 521 ? 73.775 -3.838 -99.638 1.00 82.00 521 LEU A C 1
ATOM 4207 O O . LEU A 1 521 ? 74.190 -4.964 -99.377 1.00 82.00 521 LEU A O 1
ATOM 4211 N N . SER A 1 522 ? 74.359 -3.087 -100.578 1.00 78.56 522 SER A N 1
ATOM 4212 C CA . SER A 1 522 ? 75.440 -3.564 -101.458 1.00 78.56 522 SER A CA 1
ATOM 4213 C C . SER A 1 522 ? 76.734 -3.910 -100.705 1.00 78.56 522 SER A C 1
ATOM 4215 O O . SER A 1 522 ? 77.536 -4.712 -101.177 1.00 78.56 522 SER A O 1
ATOM 4217 N N . GLY A 1 523 ? 76.928 -3.345 -99.509 1.00 74.94 523 GLY A N 1
ATOM 4218 C CA . GLY A 1 523 ? 78.072 -3.619 -98.637 1.00 74.94 523 GLY A CA 1
ATOM 4219 C C . GLY A 1 523 ? 77.954 -4.883 -97.779 1.00 74.94 523 GLY A C 1
ATOM 4220 O O . GLY A 1 523 ? 78.884 -5.173 -97.021 1.00 74.94 523 GLY A O 1
ATOM 4221 N N . LEU A 1 524 ? 76.844 -5.627 -97.860 1.00 78.94 524 LEU A N 1
ATOM 4222 C CA . LEU A 1 524 ? 76.596 -6.778 -96.995 1.00 78.94 524 LEU A CA 1
ATOM 4223 C C . LEU A 1 524 ? 77.486 -7.971 -97.403 1.00 78.94 524 LEU A C 1
ATOM 4225 O O . LEU A 1 524 ? 77.379 -8.464 -98.528 1.00 78.94 524 LEU A O 1
ATOM 4229 N N . PRO A 1 525 ? 78.393 -8.461 -96.533 1.00 79.06 525 PRO A N 1
ATOM 4230 C CA . PRO A 1 525 ? 79.163 -9.661 -96.834 1.00 79.06 525 PRO A CA 1
ATOM 4231 C C . PRO A 1 525 ? 78.222 -10.870 -96.881 1.00 79.06 525 PRO A C 1
ATOM 4233 O O . PRO A 1 525 ? 77.691 -11.284 -95.856 1.00 79.06 525 PRO A O 1
ATOM 4236 N N . LEU A 1 526 ? 78.026 -11.459 -98.058 1.00 77.19 526 LEU A N 1
ATOM 4237 C CA . LEU A 1 526 ? 77.301 -12.721 -98.194 1.00 77.19 526 LEU A CA 1
ATOM 4238 C C . LEU A 1 526 ? 78.244 -13.875 -97.830 1.00 77.19 526 LEU A C 1
ATOM 4240 O O . LEU A 1 526 ? 79.244 -14.114 -98.505 1.00 77.19 526 LEU A O 1
ATOM 4244 N N . GLY A 1 527 ? 77.959 -14.556 -96.723 1.00 84.44 527 GLY A N 1
ATOM 4245 C CA . GLY A 1 527 ? 78.740 -15.689 -96.233 1.00 84.44 527 GLY A CA 1
ATOM 4246 C C . GLY A 1 527 ? 78.096 -16.338 -95.010 1.00 84.44 527 GLY A C 1
ATOM 4247 O O . GLY A 1 527 ? 77.163 -15.786 -94.425 1.00 84.44 527 GLY A O 1
ATOM 4248 N N . LEU A 1 528 ? 78.622 -17.496 -94.598 1.00 86.81 528 LEU A N 1
ATOM 4249 C CA . LEU A 1 528 ? 78.047 -18.275 -93.497 1.00 86.81 528 LEU A CA 1
ATOM 4250 C C . LEU A 1 528 ? 78.059 -17.510 -92.162 1.00 86.81 528 LEU A C 1
ATOM 4252 O O . LEU A 1 528 ? 77.064 -17.520 -91.447 1.00 86.81 528 LEU A O 1
ATOM 4256 N N . SER A 1 529 ? 79.149 -16.800 -91.844 1.00 88.50 529 SER A N 1
ATOM 4257 C CA . SER A 1 529 ? 79.255 -16.049 -90.583 1.00 88.50 529 SER A CA 1
ATOM 4258 C C . SER A 1 529 ? 78.324 -14.825 -90.521 1.00 88.50 529 SER A C 1
ATOM 4260 O O . SER A 1 529 ? 77.622 -14.694 -89.524 1.00 88.50 529 SER A O 1
ATOM 4262 N N . PRO A 1 530 ? 78.241 -13.952 -91.549 1.00 90.75 530 PRO A N 1
ATOM 4263 C CA . PRO A 1 530 ? 77.237 -12.880 -91.600 1.00 90.75 530 PRO A CA 1
ATOM 4264 C C . PRO A 1 530 ? 75.795 -13.376 -91.491 1.00 90.75 530 PRO A C 1
ATOM 4266 O O . PRO A 1 530 ? 75.007 -12.814 -90.732 1.00 90.75 530 PRO A O 1
ATOM 4269 N N . LEU A 1 531 ? 75.460 -14.463 -92.192 1.00 91.38 531 LEU A N 1
ATOM 4270 C CA . LEU A 1 531 ? 74.131 -15.063 -92.120 1.00 91.38 531 LEU A CA 1
ATOM 4271 C C . LEU A 1 531 ? 73.843 -15.613 -90.714 1.00 91.38 531 LEU A C 1
ATOM 4273 O O . LEU A 1 531 ? 72.803 -15.304 -90.135 1.00 91.38 531 LEU A O 1
ATOM 4277 N N . GLY A 1 532 ? 74.787 -16.361 -90.134 1.00 92.31 532 GLY A N 1
ATOM 4278 C CA . GLY A 1 532 ? 74.687 -16.891 -88.773 1.00 92.31 532 GLY A CA 1
ATOM 4279 C C . GLY A 1 532 ? 74.546 -15.796 -87.713 1.00 92.31 532 GLY A C 1
ATOM 4280 O O . GLY A 1 532 ? 73.755 -15.946 -86.781 1.00 92.31 532 GLY A O 1
ATOM 4281 N N . PHE A 1 533 ? 75.239 -14.665 -87.883 1.00 93.25 533 PHE A N 1
ATOM 4282 C CA . PHE A 1 533 ? 75.104 -13.497 -87.013 1.00 93.25 533 PHE A CA 1
ATOM 4283 C C . PHE A 1 533 ? 73.697 -12.890 -87.089 1.00 93.25 533 PHE A C 1
ATOM 4285 O O . PHE A 1 533 ? 73.046 -12.754 -86.057 1.00 93.25 533 PHE A O 1
ATOM 4292 N N . HIS A 1 534 ? 73.191 -12.582 -88.289 1.00 92.56 534 HIS A N 1
ATOM 4293 C CA . HIS A 1 534 ? 71.864 -11.974 -88.445 1.00 92.56 534 HIS A CA 1
ATOM 4294 C C . HIS A 1 534 ? 70.722 -12.902 -88.011 1.00 92.56 534 HIS A C 1
ATOM 4296 O O . HIS A 1 534 ? 69.776 -12.427 -87.385 1.00 92.56 534 HIS A O 1
ATOM 4302 N N . ILE A 1 535 ? 70.822 -14.213 -88.265 1.00 94.88 535 ILE A N 1
ATOM 4303 C CA . ILE A 1 535 ? 69.845 -15.197 -87.772 1.00 94.88 535 ILE A CA 1
ATOM 4304 C C . ILE A 1 535 ? 69.865 -15.252 -86.242 1.00 94.88 535 ILE A C 1
ATOM 4306 O O . ILE A 1 535 ? 68.808 -15.166 -85.624 1.00 94.88 535 ILE A O 1
ATOM 4310 N N . SER A 1 536 ? 71.046 -15.344 -85.620 1.00 95.06 536 SER A N 1
ATOM 4311 C CA . SER A 1 536 ? 71.157 -15.396 -84.152 1.00 95.06 536 SER A CA 1
ATOM 4312 C C . SER A 1 536 ? 70.668 -14.097 -83.502 1.00 95.06 536 SER A C 1
ATOM 4314 O O . SER A 1 536 ? 70.039 -14.121 -82.448 1.00 95.06 536 SER A O 1
ATOM 4316 N N . HIS A 1 537 ? 70.899 -12.954 -84.152 1.00 95.06 537 HIS A N 1
ATOM 4317 C CA . HIS A 1 537 ? 70.428 -11.653 -83.683 1.00 95.06 537 HIS A CA 1
ATOM 4318 C C . HIS A 1 537 ? 68.903 -11.515 -83.823 1.00 95.06 537 HIS A C 1
ATOM 4320 O O . HIS A 1 537 ? 68.230 -11.078 -82.892 1.00 95.06 537 HIS A O 1
ATOM 4326 N N . GLY A 1 538 ? 68.335 -11.968 -84.945 1.00 96.69 538 GLY A N 1
ATOM 4327 C CA . GLY A 1 538 ? 66.886 -12.065 -85.131 1.00 96.69 538 GLY A CA 1
ATOM 4328 C C . GLY A 1 538 ? 66.230 -13.020 -84.131 1.00 96.69 538 GLY A C 1
ATOM 4329 O O . GLY A 1 538 ? 65.184 -12.697 -83.574 1.00 96.69 538 GLY A O 1
ATOM 4330 N N . ALA A 1 539 ? 66.873 -14.152 -83.831 1.00 96.12 539 ALA A N 1
ATOM 4331 C CA . ALA A 1 539 ? 66.424 -15.094 -82.810 1.00 96.12 539 ALA A CA 1
ATOM 4332 C C . ALA A 1 539 ? 66.423 -14.470 -81.405 1.00 96.12 539 ALA A C 1
ATOM 4334 O O . ALA A 1 539 ? 65.490 -14.711 -80.643 1.00 96.12 539 ALA A O 1
ATOM 4335 N N . ALA A 1 540 ? 67.405 -13.623 -81.073 1.00 95.69 540 ALA A N 1
ATOM 4336 C CA . ALA A 1 540 ? 67.414 -12.882 -79.811 1.00 95.69 540 ALA A CA 1
ATOM 4337 C C . ALA A 1 540 ? 66.235 -11.890 -79.709 1.00 95.69 540 ALA A C 1
ATOM 4339 O O . ALA A 1 540 ? 65.573 -11.833 -78.673 1.00 95.69 540 ALA A O 1
ATOM 4340 N N . PHE A 1 541 ? 65.907 -11.163 -80.785 1.00 96.38 541 PHE A N 1
ATOM 4341 C CA . PHE A 1 541 ? 64.715 -10.299 -80.816 1.00 96.38 541 PHE A CA 1
ATOM 4342 C C . PHE A 1 541 ? 63.403 -11.091 -80.747 1.00 96.38 541 PHE A C 1
ATOM 4344 O O . PHE A 1 541 ? 62.489 -10.705 -80.019 1.00 96.38 541 PHE A O 1
ATOM 4351 N N . ALA A 1 542 ? 63.310 -12.217 -81.456 1.00 96.19 542 ALA A N 1
ATOM 4352 C CA . ALA A 1 542 ? 62.150 -13.103 -81.381 1.00 96.19 542 ALA A CA 1
ATOM 4353 C C . ALA A 1 542 ? 61.969 -13.668 -79.965 1.00 96.19 542 ALA A C 1
ATOM 4355 O O . ALA A 1 542 ? 60.852 -13.725 -79.457 1.00 96.19 542 ALA A O 1
ATOM 4356 N N . LEU A 1 543 ? 63.068 -14.021 -79.293 1.00 96.12 543 LEU A N 1
ATOM 4357 C CA . LEU A 1 543 ? 63.043 -14.460 -77.904 1.00 96.12 543 LEU A CA 1
ATOM 4358 C C . LEU A 1 543 ? 62.511 -13.364 -76.970 1.00 96.12 543 LEU A C 1
ATOM 4360 O O . LEU A 1 543 ? 61.729 -13.671 -76.077 1.00 96.12 543 LEU A O 1
ATOM 4364 N N . MET A 1 544 ? 62.855 -12.095 -77.210 1.00 95.19 544 MET A N 1
ATOM 4365 C CA . MET A 1 544 ? 62.296 -10.969 -76.451 1.00 95.19 544 MET A CA 1
ATOM 4366 C C . MET A 1 544 ? 60.778 -10.820 -76.658 1.00 95.19 544 MET A C 1
ATOM 4368 O O . MET A 1 544 ? 60.047 -10.544 -75.710 1.00 95.19 544 MET A O 1
ATOM 4372 N N . TYR A 1 545 ? 60.276 -11.068 -77.872 1.00 96.69 545 TYR A N 1
ATOM 4373 C CA . TYR A 1 545 ? 58.831 -11.129 -78.124 1.00 96.69 545 TYR A CA 1
ATOM 4374 C C . TYR A 1 545 ? 58.165 -12.301 -77.384 1.00 96.69 545 TYR A C 1
ATOM 4376 O O . TYR A 1 545 ? 57.105 -12.132 -76.779 1.00 96.69 545 TYR A O 1
ATOM 4384 N N . PHE A 1 546 ? 58.786 -13.485 -77.387 1.00 96.56 546 PHE A N 1
ATOM 4385 C CA . PHE A 1 546 ? 58.268 -14.637 -76.646 1.00 96.56 546 PHE A CA 1
ATOM 4386 C C . PHE A 1 546 ? 58.318 -14.433 -75.129 1.00 96.56 546 PHE A C 1
ATOM 4388 O O . PHE A 1 546 ? 57.406 -14.892 -74.450 1.00 96.56 546 PHE A O 1
ATOM 4395 N N . TYR A 1 547 ? 59.309 -13.710 -74.605 1.00 96.69 547 TYR A N 1
ATOM 4396 C CA . TYR A 1 547 ? 59.338 -13.253 -73.213 1.00 96.69 547 TYR A CA 1
ATOM 4397 C C . TYR A 1 547 ? 58.152 -12.356 -72.884 1.00 96.69 547 TYR A C 1
ATOM 4399 O O . TYR A 1 547 ? 57.435 -12.614 -71.925 1.00 96.69 547 TYR A O 1
ATOM 4407 N N . TRP A 1 548 ? 57.879 -11.357 -73.723 1.00 96.81 548 TRP A N 1
ATOM 4408 C CA . TRP A 1 548 ? 56.737 -10.472 -73.508 1.00 96.81 548 TRP A CA 1
ATOM 4409 C C . TRP A 1 548 ? 55.391 -11.215 -73.504 1.00 96.81 548 TRP A C 1
ATOM 4411 O O . TRP A 1 548 ? 54.472 -10.818 -72.789 1.00 96.81 548 TRP A O 1
ATOM 4421 N N . LYS A 1 549 ? 55.262 -12.289 -74.293 1.00 95.56 549 LYS A N 1
ATOM 4422 C CA . LYS A 1 549 ? 53.981 -12.974 -74.506 1.00 95.56 549 LYS A CA 1
ATOM 4423 C C . LYS A 1 549 ? 53.765 -14.234 -73.660 1.00 95.56 549 LYS A C 1
ATOM 4425 O O . LYS A 1 549 ? 52.621 -14.509 -73.308 1.00 95.56 549 LYS A O 1
ATOM 4430 N N . TYR A 1 550 ? 54.808 -15.024 -73.391 1.00 93.81 550 TYR A N 1
ATOM 4431 C CA . TYR A 1 550 ? 54.659 -16.389 -72.860 1.00 93.81 550 TYR A CA 1
ATOM 4432 C C . TYR A 1 550 ? 55.754 -16.861 -71.889 1.00 93.81 550 TYR A C 1
ATOM 4434 O O . TYR A 1 550 ? 55.441 -17.635 -70.988 1.00 93.81 550 TYR A O 1
ATOM 4442 N N . LEU A 1 551 ? 57.026 -16.495 -72.092 1.00 95.88 551 LEU A N 1
ATOM 4443 C CA . LEU A 1 551 ? 58.141 -17.055 -71.316 1.00 95.88 551 LEU A CA 1
ATOM 4444 C C . LEU A 1 551 ? 58.330 -16.314 -69.992 1.00 95.88 551 LEU A C 1
ATOM 4446 O O . LEU A 1 551 ? 58.278 -15.088 -69.937 1.00 95.88 551 LEU A O 1
ATOM 4450 N N . ASP A 1 552 ? 58.661 -17.059 -68.940 1.00 95.25 552 ASP A N 1
ATOM 4451 C CA . ASP A 1 552 ? 59.168 -16.464 -67.707 1.00 95.25 552 ASP A CA 1
ATOM 4452 C C . ASP A 1 552 ? 60.625 -15.969 -67.869 1.00 95.25 552 ASP A C 1
ATOM 4454 O O . ASP A 1 552 ? 61.313 -16.234 -68.868 1.00 95.25 552 ASP A O 1
ATOM 4458 N N . MET A 1 553 ? 61.108 -15.230 -66.867 1.00 94.88 553 MET A N 1
ATOM 4459 C CA . MET A 1 553 ? 62.458 -14.658 -66.870 1.00 94.88 553 MET A CA 1
ATOM 4460 C C . MET A 1 553 ? 63.553 -15.737 -66.957 1.00 94.88 553 MET A C 1
ATOM 4462 O O . MET A 1 553 ? 64.515 -15.579 -67.708 1.00 94.88 553 MET A O 1
ATOM 4466 N N . PHE A 1 554 ? 63.417 -16.856 -66.238 1.00 96.62 554 PHE A N 1
ATOM 4467 C CA . PHE A 1 554 ? 64.455 -17.891 -66.164 1.00 96.62 554 PHE A CA 1
ATOM 4468 C C . PHE A 1 554 ? 64.573 -18.689 -67.467 1.00 96.62 554 PHE A C 1
ATOM 4470 O O . PHE A 1 554 ? 65.680 -18.949 -67.946 1.00 96.62 554 PHE A O 1
ATOM 4477 N N . GLN A 1 555 ? 63.445 -19.044 -68.081 1.00 95.81 555 GLN A N 1
ATOM 4478 C CA . GLN A 1 555 ? 63.392 -19.696 -69.386 1.00 95.81 555 GLN A CA 1
ATOM 4479 C C . GLN A 1 555 ? 63.982 -18.792 -70.468 1.00 95.81 555 GLN A C 1
ATOM 4481 O O . GLN A 1 555 ? 64.798 -19.249 -71.273 1.00 95.81 555 GLN A O 1
ATOM 4486 N N . THR A 1 556 ? 63.622 -17.505 -70.446 1.00 96.56 556 THR A N 1
ATOM 4487 C CA . THR A 1 556 ? 64.167 -16.496 -71.361 1.00 96.56 556 THR A CA 1
ATOM 4488 C C . THR A 1 556 ? 65.676 -16.391 -71.210 1.00 96.56 556 THR A C 1
ATOM 4490 O O . THR A 1 556 ? 66.388 -16.493 -72.203 1.00 96.56 556 THR A O 1
ATOM 4493 N N . MET A 1 557 ? 66.187 -16.278 -69.982 1.00 95.94 557 MET A N 1
ATOM 4494 C CA . MET A 1 557 ? 67.628 -16.242 -69.728 1.00 95.94 557 MET A CA 1
ATOM 4495 C C . MET A 1 557 ? 68.341 -17.504 -70.225 1.00 95.94 557 MET A C 1
ATOM 4497 O O . MET A 1 557 ? 69.400 -17.398 -70.841 1.00 95.94 557 MET A O 1
ATOM 4501 N N . ARG A 1 558 ? 67.761 -18.694 -70.019 1.00 96.31 558 ARG A N 1
ATOM 4502 C CA . ARG A 1 558 ? 68.335 -19.960 -70.501 1.00 96.31 558 ARG A CA 1
ATOM 4503 C C . ARG A 1 558 ? 68.433 -19.995 -72.025 1.00 96.31 558 ARG A C 1
ATOM 4505 O O . ARG A 1 558 ? 69.485 -20.332 -72.565 1.00 96.31 558 ARG A O 1
ATOM 4512 N N . TYR A 1 559 ? 67.358 -19.647 -72.729 1.00 96.25 559 TYR A N 1
ATOM 4513 C CA . TYR A 1 559 ? 67.368 -19.614 -74.193 1.00 96.25 559 TYR A CA 1
ATOM 4514 C C . TYR A 1 559 ? 68.259 -18.496 -74.732 1.00 96.25 559 TYR A C 1
ATOM 4516 O O . TYR A 1 559 ? 68.962 -18.704 -75.718 1.00 96.25 559 TYR A O 1
ATOM 4524 N N . LEU A 1 560 ? 68.303 -17.346 -74.057 1.00 95.94 560 LEU A N 1
ATOM 4525 C CA . LEU A 1 560 ? 69.173 -16.238 -74.429 1.00 95.94 560 LEU A CA 1
ATOM 4526 C C . LEU A 1 560 ? 70.639 -16.635 -74.275 1.00 95.94 560 LEU A C 1
ATOM 4528 O O . LEU A 1 560 ? 71.427 -16.336 -75.164 1.00 95.94 560 LEU A O 1
ATOM 4532 N N . ALA A 1 561 ? 71.004 -17.351 -73.208 1.00 95.62 561 ALA A N 1
ATOM 4533 C CA . ALA A 1 561 ? 72.355 -17.875 -73.023 1.00 95.62 561 ALA A CA 1
ATOM 4534 C C . ALA A 1 561 ? 72.755 -18.803 -74.181 1.00 95.62 561 ALA A C 1
ATOM 4536 O O . ALA A 1 561 ? 73.847 -18.660 -74.729 1.00 95.62 561 ALA A O 1
ATOM 4537 N N . LEU A 1 562 ? 71.849 -19.685 -74.620 1.00 95.56 562 LEU A N 1
ATOM 4538 C CA . LEU A 1 562 ? 72.087 -20.565 -75.768 1.00 95.56 562 LEU A CA 1
ATOM 4539 C C . LEU A 1 562 ? 72.224 -19.790 -77.087 1.00 95.56 562 LEU A C 1
ATOM 4541 O O . LEU A 1 562 ? 73.147 -20.060 -77.849 1.00 95.56 562 LEU A O 1
ATOM 4545 N N . VAL A 1 563 ? 71.351 -18.812 -77.354 1.00 95.88 563 VAL A N 1
ATOM 4546 C CA . VAL A 1 563 ? 71.389 -17.978 -78.575 1.00 95.88 563 VAL A CA 1
ATOM 4547 C C . VAL A 1 563 ? 72.590 -17.020 -78.581 1.00 95.88 563 VAL A C 1
ATOM 4549 O O . VAL A 1 563 ? 73.122 -16.694 -79.644 1.00 95.88 563 VAL A O 1
ATOM 4552 N N . SER A 1 564 ? 73.067 -16.602 -77.407 1.00 94.75 564 SER A N 1
ATOM 4553 C CA . SER A 1 564 ? 74.203 -15.682 -77.266 1.00 94.75 564 SER A CA 1
ATOM 4554 C C . SER A 1 564 ? 75.522 -16.298 -77.731 1.00 94.75 564 SER A C 1
ATOM 4556 O O . SER A 1 564 ? 76.369 -15.574 -78.245 1.00 94.75 564 SER A O 1
ATOM 4558 N N . ILE A 1 565 ? 75.697 -17.621 -77.613 1.00 95.62 565 ILE A N 1
ATOM 4559 C CA . ILE A 1 565 ? 76.916 -18.324 -78.048 1.00 95.62 565 ILE A CA 1
ATOM 4560 C C . ILE A 1 565 ? 77.162 -18.151 -79.563 1.00 95.62 565 ILE A C 1
ATOM 4562 O O . ILE A 1 565 ? 78.199 -17.589 -79.930 1.00 95.62 565 ILE A O 1
ATOM 4566 N N . PRO A 1 566 ? 76.253 -18.567 -80.473 1.00 94.69 566 PRO A N 1
ATOM 4567 C CA . PRO A 1 566 ? 76.445 -18.350 -81.903 1.00 94.69 566 PRO A CA 1
ATOM 4568 C C . PRO A 1 566 ? 76.416 -16.861 -82.267 1.00 94.69 566 PRO A C 1
ATOM 4570 O O . PRO A 1 566 ? 77.205 -16.443 -83.116 1.00 94.69 566 PRO A O 1
ATOM 4573 N N . LEU A 1 567 ? 75.588 -16.041 -81.602 1.00 95.50 567 LEU A N 1
ATOM 4574 C CA . LEU A 1 567 ? 75.565 -14.590 -81.816 1.00 95.50 567 LEU A CA 1
ATOM 4575 C C . LEU A 1 567 ? 76.945 -13.958 -81.575 1.00 95.50 567 LEU A C 1
ATOM 4577 O O . LEU A 1 567 ? 77.408 -13.165 -82.396 1.00 95.50 567 LEU A O 1
ATOM 4581 N N . PHE A 1 568 ? 77.620 -14.343 -80.490 1.00 95.94 568 PHE A N 1
ATOM 4582 C CA . PHE A 1 568 ? 78.953 -13.861 -80.142 1.00 95.94 568 PHE A CA 1
ATOM 4583 C C . PHE A 1 568 ? 80.021 -14.351 -81.128 1.00 95.94 568 PHE A C 1
ATOM 4585 O O . PHE A 1 568 ? 80.764 -13.538 -81.677 1.00 95.94 568 PHE A O 1
ATOM 4592 N N . LEU A 1 569 ? 80.080 -15.660 -81.407 1.00 95.38 569 LEU A N 1
ATOM 4593 C CA . LEU A 1 569 ? 81.109 -16.244 -82.278 1.00 95.38 569 LEU A CA 1
ATOM 4594 C C . LEU A 1 569 ? 81.007 -15.733 -83.722 1.00 95.38 569 LEU A C 1
ATOM 4596 O O . LEU A 1 569 ? 82.005 -15.309 -84.315 1.00 95.38 569 LEU A O 1
ATOM 4600 N N . PHE A 1 570 ? 79.800 -15.744 -84.296 1.00 95.00 570 PHE A N 1
ATOM 4601 C CA . PHE A 1 570 ? 79.584 -15.223 -85.643 1.00 95.00 570 PHE A CA 1
ATOM 4602 C C . PHE A 1 570 ? 79.747 -13.705 -85.685 1.00 95.00 570 PHE A C 1
ATOM 4604 O O . PHE A 1 570 ? 80.371 -13.205 -86.619 1.00 95.00 570 PHE A O 1
ATOM 4611 N N . GLY A 1 571 ? 79.277 -12.980 -84.666 1.00 93.44 571 GLY A N 1
ATOM 4612 C CA . GLY A 1 571 ? 79.449 -11.532 -84.559 1.00 93.44 571 GLY A CA 1
ATOM 4613 C C . GLY A 1 571 ? 80.916 -11.119 -84.538 1.00 93.44 571 GLY A C 1
ATOM 4614 O O . GLY A 1 571 ? 81.324 -10.279 -85.340 1.00 93.44 571 GLY A O 1
ATOM 4615 N N . HIS A 1 572 ? 81.736 -11.774 -83.713 1.00 94.06 572 HIS A N 1
ATOM 4616 C CA . HIS A 1 572 ? 83.177 -11.535 -83.667 1.00 94.06 572 HIS A CA 1
ATOM 4617 C C . HIS A 1 572 ? 83.825 -11.734 -85.045 1.00 94.06 572 HIS A C 1
ATOM 4619 O O . HIS A 1 572 ? 84.554 -10.869 -85.531 1.00 94.06 572 HIS A O 1
ATOM 4625 N N . ARG A 1 573 ? 83.494 -12.835 -85.732 1.00 90.94 573 ARG A N 1
ATOM 4626 C CA . ARG A 1 573 ? 84.036 -13.134 -87.065 1.00 90.94 573 ARG A CA 1
ATOM 4627 C C . ARG A 1 573 ? 83.573 -12.140 -88.136 1.00 90.94 573 ARG A C 1
ATOM 4629 O O . ARG A 1 573 ? 84.363 -11.779 -89.004 1.00 90.94 573 ARG A O 1
ATOM 4636 N N . VAL A 1 574 ? 82.318 -11.692 -88.094 1.00 91.50 574 VAL A N 1
ATOM 4637 C CA . VAL A 1 574 ? 81.778 -10.680 -89.020 1.00 91.50 574 VAL A CA 1
ATOM 4638 C C . VAL A 1 574 ? 82.470 -9.338 -88.817 1.00 91.50 574 VAL A C 1
ATOM 4640 O O . VAL A 1 574 ? 82.914 -8.732 -89.791 1.00 91.50 574 VAL A O 1
ATOM 4643 N N . LEU A 1 575 ? 82.620 -8.902 -87.565 1.00 90.62 575 LEU A N 1
ATOM 4644 C CA . LEU A 1 575 ? 83.315 -7.662 -87.227 1.00 90.62 575 LEU A CA 1
ATOM 4645 C C . LEU A 1 575 ? 84.791 -7.712 -87.645 1.00 90.62 575 LEU A C 1
ATOM 4647 O O . LEU A 1 575 ? 85.278 -6.743 -88.223 1.00 90.62 575 LEU A O 1
ATOM 4651 N N . ALA A 1 576 ? 85.472 -8.849 -87.464 1.00 90.69 576 ALA A N 1
ATOM 4652 C CA . ALA A 1 576 ? 86.847 -9.043 -87.926 1.00 90.69 576 ALA A CA 1
ATOM 4653 C C . ALA A 1 576 ? 86.978 -8.958 -89.461 1.00 90.69 576 ALA A C 1
ATOM 4655 O O . ALA A 1 576 ? 87.878 -8.293 -89.970 1.00 90.69 576 ALA A O 1
ATOM 4656 N N . ILE A 1 577 ? 86.052 -9.567 -90.222 1.00 86.94 577 ILE A N 1
ATOM 4657 C CA . ILE A 1 577 ? 86.019 -9.452 -91.695 1.00 86.94 577 ILE A CA 1
ATOM 4658 C C . ILE A 1 577 ? 85.812 -7.994 -92.124 1.00 86.94 577 ILE A C 1
ATOM 4660 O O . ILE A 1 577 ? 86.451 -7.529 -93.069 1.00 86.94 577 ILE A O 1
ATOM 4664 N N . LEU A 1 578 ? 84.911 -7.272 -91.454 1.00 87.31 578 LEU A N 1
ATOM 4665 C CA . LEU A 1 578 ? 84.642 -5.867 -91.753 1.00 87.31 578 LEU A CA 1
ATOM 4666 C C . LEU A 1 578 ? 85.844 -4.973 -91.423 1.00 87.31 578 LEU A C 1
ATOM 4668 O O . LEU A 1 578 ? 86.157 -4.090 -92.219 1.00 87.31 578 LEU A O 1
ATOM 4672 N N . ALA A 1 579 ? 86.539 -5.225 -90.310 1.00 88.69 579 ALA A N 1
ATOM 4673 C CA . ALA A 1 579 ? 87.770 -4.527 -89.942 1.00 88.69 579 ALA A CA 1
ATOM 4674 C C . ALA A 1 579 ? 88.880 -4.760 -90.981 1.00 88.69 579 ALA A C 1
ATOM 4676 O O . ALA A 1 579 ? 89.387 -3.797 -91.550 1.00 88.69 579 ALA A O 1
ATOM 4677 N N . ALA A 1 580 ? 89.150 -6.015 -91.352 1.00 86.50 580 ALA A N 1
ATOM 4678 C CA . ALA A 1 580 ? 90.145 -6.347 -92.374 1.00 86.50 580 ALA A CA 1
ATOM 4679 C C . ALA A 1 580 ? 89.805 -5.757 -93.760 1.00 86.50 580 ALA A C 1
ATOM 4681 O O . ALA A 1 580 ? 90.691 -5.380 -94.524 1.00 86.50 580 ALA A O 1
ATOM 4682 N N . ARG A 1 581 ? 88.515 -5.654 -94.118 1.00 84.12 581 ARG A N 1
ATOM 4683 C CA . ARG A 1 581 ? 88.080 -4.963 -95.349 1.00 84.12 581 ARG A CA 1
ATOM 4684 C C . ARG A 1 581 ? 88.300 -3.452 -95.292 1.00 84.12 581 ARG A C 1
ATOM 4686 O O . ARG A 1 581 ? 88.514 -2.860 -96.346 1.00 84.12 581 ARG A O 1
ATOM 4693 N N . ARG A 1 582 ? 88.201 -2.834 -94.110 1.00 83.50 582 ARG A N 1
ATOM 4694 C CA . ARG A 1 582 ? 88.496 -1.406 -93.914 1.00 83.50 582 ARG A CA 1
ATOM 4695 C C . ARG A 1 582 ? 89.994 -1.146 -94.013 1.00 83.50 582 ARG A C 1
ATOM 4697 O O . ARG A 1 582 ? 90.369 -0.248 -94.750 1.00 83.50 582 ARG A O 1
ATOM 4704 N N . GLU A 1 583 ? 90.823 -1.977 -93.385 1.00 84.00 583 GLU A N 1
ATOM 4705 C CA . GLU A 1 583 ? 92.291 -1.896 -93.490 1.00 84.00 583 GLU A CA 1
ATOM 4706 C C . GLU A 1 583 ? 92.805 -2.096 -94.920 1.00 84.00 583 GLU A C 1
ATOM 4708 O O . GLU A 1 583 ? 93.798 -1.498 -95.293 1.00 84.00 583 GLU A O 1
ATOM 4713 N N . LYS A 1 584 ? 92.126 -2.905 -95.745 1.00 75.50 584 LYS A N 1
ATOM 4714 C CA . LYS A 1 584 ? 92.466 -3.069 -97.172 1.00 75.50 584 LYS A CA 1
ATOM 4715 C C . LYS A 1 584 ? 91.957 -1.941 -98.084 1.00 75.50 584 LYS A C 1
ATOM 4717 O O . LYS A 1 584 ? 92.277 -1.952 -99.270 1.00 75.50 584 LYS A O 1
ATOM 4722 N N . LYS A 1 585 ? 91.081 -1.061 -97.586 1.00 64.88 585 LYS A N 1
ATOM 4723 C CA . LYS A 1 585 ? 90.495 0.072 -98.332 1.00 64.88 585 LYS A CA 1
ATOM 4724 C C . LYS A 1 585 ? 91.093 1.429 -97.939 1.00 64.88 585 LYS A C 1
ATOM 4726 O O . LYS A 1 585 ? 90.943 2.360 -98.726 1.00 64.88 585 LYS A O 1
ATOM 4731 N N . ALA A 1 586 ? 91.655 1.539 -96.734 1.00 54.34 586 ALA A N 1
ATOM 4732 C CA . ALA A 1 586 ? 92.512 2.641 -96.294 1.00 54.34 586 ALA A CA 1
ATOM 4733 C C . ALA A 1 586 ? 93.927 2.438 -96.844 1.00 54.34 586 ALA A C 1
ATOM 4735 O O . ALA A 1 586 ? 94.585 3.465 -97.111 1.00 54.34 586 ALA A O 1
#

Nearest PDB structures (foldseek):
  6s7t-assembly1_F  TM=8.414E-01  e=1.114E-25  Homo sapiens
  8b6l-assembly1_P  TM=8.537E-01  e=8.759E-25  Homo sapiens
  6s7o-assembly1_F  TM=8.912E-01  e=7.454E-21  Homo sapiens
  6c26-assembly1_C  TM=6.049E-01  e=4.436E-06  Saccharomyces cerevisiae S288C
  1iu9-assembly1_A  TM=4.740E-01  e=7.507E-02  Pyrococcus horikoshii OT3